Protein AF-0000000066500055 (afdb_homodimer)

pLDDT: mean 88.02, std 13.2, range [38.84, 98.88]

Solvent-accessible surface area (backbone atoms only — not comparable to full-atom values): 32952 Å² total; per-residue (Å²): 110,66,66,57,48,51,50,47,50,50,48,50,51,49,47,51,50,49,51,49,50,40,51,52,44,49,54,49,39,67,68,51,51,78,80,51,55,69,69,58,50,50,50,51,51,56,26,58,66,41,20,20,68,54,46,31,46,32,38,39,47,66,79,55,38,66,43,52,22,46,39,41,37,49,28,27,22,72,16,36,36,42,34,34,42,28,50,69,90,59,65,81,70,70,64,46,45,60,38,51,66,59,18,57,84,38,45,77,74,33,44,75,45,76,32,65,34,69,66,59,47,49,52,53,41,45,73,73,56,34,45,36,35,30,48,34,96,48,90,84,28,41,56,53,84,56,43,30,60,44,34,80,40,81,35,59,50,58,48,48,53,47,52,54,36,48,50,51,49,25,58,74,65,68,48,53,72,69,54,41,52,51,48,48,51,49,38,51,47,44,59,54,50,54,69,74,49,72,57,70,72,69,83,54,88,44,60,40,66,74,84,62,30,36,30,43,33,42,34,16,85,86,71,39,48,52,71,68,55,60,72,70,33,75,42,43,23,29,78,82,64,46,41,82,60,90,69,72,54,62,36,34,47,51,36,28,54,50,30,52,40,47,70,42,19,57,75,49,53,63,64,49,73,56,56,44,47,27,48,50,43,46,56,53,44,72,71,37,81,65,40,55,58,50,33,42,74,72,70,42,61,40,70,58,53,60,58,66,47,102,108,65,65,58,48,52,51,47,49,50,48,50,50,49,48,51,49,48,52,50,49,40,51,51,44,51,53,50,38,66,68,50,51,79,80,50,55,68,68,56,51,48,50,51,52,57,26,58,68,40,20,19,70,53,47,32,44,31,40,39,46,65,78,54,37,66,43,51,23,46,39,41,38,49,28,27,20,71,15,36,36,42,35,34,41,29,50,69,92,59,67,82,70,70,65,45,46,60,40,51,66,58,18,57,86,41,44,77,74,35,45,74,44,76,34,66,35,69,66,59,49,51,51,54,42,46,73,73,56,34,44,37,34,31,48,35,94,50,90,84,29,42,54,51,86,59,44,31,61,45,34,79,39,81,34,60,49,58,47,48,54,47,51,53,35,47,50,51,50,26,58,74,64,70,50,54,70,68,54,42,53,50,47,47,50,48,40,51,44,43,56,55,50,50,69,75,46,74,61,69,73,71,80,54,88,44,60,38,66,73,81,63,29,37,30,43,33,42,34,15,85,87,70,40,48,51,70,66,54,60,73,69,35,74,43,43,24,27,77,82,65,44,41,82,62,92,68,72,53,62,35,33,46,52,36,28,54,51,31,51,39,46,71,43,18,56,76,50,55,62,65,49,72,57,56,43,47,27,48,49,44,46,55,54,43,72,71,36,83,65,39,55,59,52,32,41,75,73,71,41,60,40,68,59,53,58,57,65,47,100

Nearest PDB structures (foldseek):
  1zjr-assembly1_A  TM=8.387E-01  e=9.765E-14  Aquifex aeolicus
  1v2x-assembly1_A-2  TM=8.825E-01  e=1.972E-12  Thermus thermophilus
  7edc-assembly1_A-2  TM=8.285E-01  e=1.326E-12  Escherichia coli
  3nk7-assembly1_B  TM=7.936E-01  e=9.755E-09  Streptomyces actuosus
  1x7p-assembly1_B  TM=7.679E-01  e=9.755E-09  Streptomyces viridochromogenes

Structure (mmCIF, N/CA/C/O backbone):
data_AF-0000000066500055-model_v1
#
loop_
_entity.id
_entity.type
_entity.pdbx_description
1 polymer 'tRNA/rRNA methyltransferase SpoU type domain-containing protein'
#
loop_
_atom_site.group_PDB
_atom_site.id
_atom_site.type_symbol
_atom_site.label_atom_id
_atom_site.label_alt_id
_atom_site.label_comp_id
_atom_site.label_asym_id
_atom_site.label_entity_id
_atom_site.label_seq_id
_atom_site.pdbx_PDB_ins_code
_atom_site.Cartn_x
_atom_site.Cartn_y
_atom_site.Cartn_z
_atom_site.occupancy
_atom_site.B_iso_or_equiv
_atom_site.auth_seq_id
_atom_site.auth_comp_id
_atom_site.auth_asym_id
_atom_site.auth_atom_id
_atom_site.pdbx_PDB_model_num
ATOM 1 N N . MET A 1 1 ? 27.109 34.75 22.359 1 54.84 1 MET A N 1
ATOM 2 C CA . MET A 1 1 ? 26.125 35.406 23.203 1 54.84 1 MET A CA 1
ATOM 3 C C . MET A 1 1 ? 25.109 36.188 22.375 1 54.84 1 MET A C 1
ATOM 5 O O . MET A 1 1 ? 23.891 36.062 22.578 1 54.84 1 MET A O 1
ATOM 9 N N . ILE A 1 2 ? 25.547 36.906 21.406 1 61.31 2 ILE A N 1
ATOM 10 C CA . ILE A 1 2 ? 24.719 37.75 20.547 1 61.31 2 ILE A CA 1
ATOM 11 C C . ILE A 1 2 ? 23.891 36.844 19.625 1 61.31 2 ILE A C 1
ATOM 13 O O . ILE A 1 2 ? 22.688 37.062 19.438 1 61.31 2 ILE A O 1
ATOM 17 N N . ILE A 1 3 ? 24.469 35.812 19.188 1 68.88 3 ILE A N 1
ATOM 18 C CA . ILE A 1 3 ? 23.781 34.906 18.281 1 68.88 3 ILE A CA 1
ATOM 19 C C . ILE A 1 3 ? 22.656 34.188 19 1 68.88 3 ILE A C 1
ATOM 21 O O . ILE A 1 3 ? 21.547 34.031 18.469 1 68.88 3 ILE A O 1
ATOM 25 N N . ASN A 1 4 ? 22.938 33.938 20.188 1 69.69 4 ASN A N 1
ATOM 26 C CA . ASN A 1 4 ? 21.922 33.281 20.984 1 69.69 4 ASN A CA 1
ATOM 27 C C . ASN A 1 4 ? 20.766 34.219 21.312 1 69.69 4 ASN A C 1
ATOM 29 O O . ASN A 1 4 ? 19.594 33.812 21.297 1 69.69 4 ASN A O 1
ATOM 33 N N . GLN A 1 5 ? 21.219 35.531 21.531 1 65 5 GLN A N 1
ATOM 34 C CA . GLN A 1 5 ? 20.188 36.5 21.828 1 65 5 GLN A CA 1
ATOM 35 C C . GLN A 1 5 ? 19.328 36.781 20.609 1 65 5 GLN A C 1
ATOM 37 O O . GLN A 1 5 ? 18.109 36.969 20.734 1 65 5 GLN A O 1
ATOM 42 N N . GLN A 1 6 ? 19.906 36.875 19.484 1 67.75 6 GLN A N 1
ATOM 43 C CA . GLN A 1 6 ? 19.188 37.094 18.234 1 67.75 6 GLN A CA 1
ATOM 44 C C . GLN A 1 6 ? 18.266 35.938 17.922 1 67.75 6 GLN A C 1
ATOM 46 O O . GLN A 1 6 ? 17.125 36.125 17.469 1 67.75 6 GLN A O 1
ATOM 51 N N . ILE A 1 7 ? 18.766 34.781 18.172 1 70.81 7 ILE A N 1
ATOM 52 C CA . ILE A 1 7 ? 17.953 33.594 17.938 1 70.81 7 ILE A CA 1
ATOM 53 C C . ILE A 1 7 ? 16.75 33.594 18.891 1 70.81 7 ILE A C 1
ATOM 55 O O . ILE A 1 7 ? 15.633 33.281 18.5 1 70.81 7 ILE A O 1
ATOM 59 N N . LYS A 1 8 ? 17.062 34.031 20.031 1 68.44 8 LYS A N 1
ATOM 60 C CA . LYS A 1 8 ? 16 34.094 21.031 1 68.44 8 LYS A CA 1
ATOM 61 C C . LYS A 1 8 ? 14.953 35.156 20.641 1 68.44 8 LYS A C 1
ATOM 63 O O . LYS A 1 8 ? 13.75 34.906 20.75 1 68.44 8 LYS A O 1
ATOM 68 N N . LEU A 1 9 ? 15.469 36.219 20.266 1 69.69 9 LEU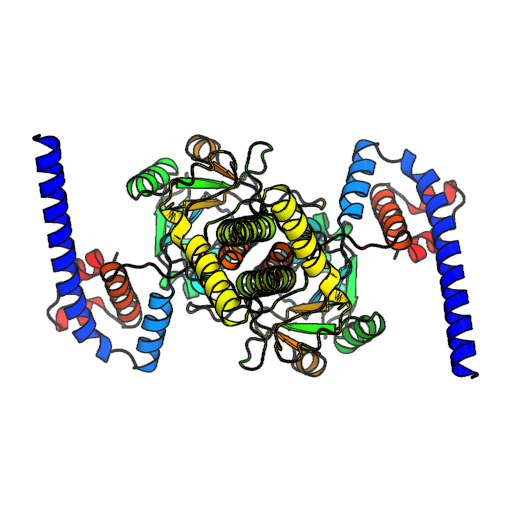 A N 1
ATOM 69 C CA . LEU A 1 9 ? 14.562 37.281 19.844 1 69.69 9 LEU A CA 1
ATOM 70 C C . LEU A 1 9 ? 13.742 36.844 18.641 1 69.69 9 LEU A C 1
ATOM 72 O O . LEU A 1 9 ? 12.539 37.125 18.562 1 69.69 9 LEU A O 1
ATOM 76 N N . LEU A 1 10 ? 14.289 36.25 17.703 1 73.12 10 LEU A N 1
ATOM 77 C CA . LEU A 1 10 ? 13.594 35.75 16.531 1 73.12 10 LEU A CA 1
ATOM 78 C C . LEU A 1 10 ? 12.539 34.719 16.906 1 73.12 10 LEU A C 1
ATOM 80 O O . LEU A 1 10 ? 11.438 34.719 16.344 1 73.12 10 LEU A O 1
ATOM 84 N N . ASN A 1 11 ? 12.906 33.938 17.859 1 72.31 11 ASN A N 1
ATOM 85 C CA . ASN A 1 11 ? 11.953 32.938 18.328 1 72.31 11 ASN A CA 1
ATOM 86 C C . ASN A 1 11 ? 10.758 33.594 19.016 1 72.31 11 ASN A C 1
ATOM 88 O O . ASN A 1 11 ? 9.625 33.156 18.844 1 72.31 11 ASN A O 1
ATOM 92 N N . ILE A 1 12 ? 11.109 34.594 19.75 1 69.81 12 ILE A N 1
ATOM 93 C CA . ILE A 1 12 ? 10.047 35.312 20.438 1 69.81 12 ILE A CA 1
ATOM 94 C C . ILE A 1 12 ? 9.133 36 19.422 1 69.81 12 ILE A C 1
ATOM 96 O O . ILE A 1 12 ? 7.91 35.938 19.547 1 69.81 12 ILE A O 1
ATOM 100 N N . LEU A 1 13 ? 9.688 36.594 18.422 1 67.62 13 LEU A N 1
ATOM 101 C CA . LEU A 1 13 ? 8.906 37.25 17.375 1 67.62 13 LEU A CA 1
ATOM 102 C C . LEU A 1 13 ? 8.062 36.25 16.609 1 67.62 13 LEU A C 1
ATOM 104 O O . LEU A 1 13 ? 6.898 36.5 16.297 1 67.62 13 LEU A O 1
ATOM 108 N N . LYS A 1 14 ? 8.68 35.188 16.391 1 74.75 14 LYS A N 1
ATOM 109 C CA . LYS A 1 14 ? 7.961 34.125 15.711 1 74.75 14 LYS A CA 1
ATOM 110 C C . LYS A 1 14 ? 6.789 33.625 16.547 1 74.75 14 LYS A C 1
ATOM 112 O O . LYS A 1 14 ? 5.695 33.406 16.031 1 74.75 14 LYS A O 1
ATOM 117 N N . PHE A 1 15 ? 7.113 33.562 17.766 1 73.19 15 PHE A N 1
ATOM 118 C CA . PHE A 1 15 ? 6.074 33.094 18.672 1 73.19 15 PHE A CA 1
ATOM 119 C C . PHE A 1 15 ? 4.91 34.062 18.719 1 73.19 15 PHE A C 1
ATOM 121 O O . PHE A 1 15 ? 3.75 33.656 18.625 1 73.19 15 PHE A O 1
ATOM 128 N N . TYR A 1 16 ? 5.234 35.25 18.859 1 73.38 16 TYR A N 1
ATOM 129 C CA . TYR A 1 16 ? 4.195 36.281 18.922 1 73.38 16 TYR A CA 1
ATOM 130 C C . TYR A 1 16 ? 3.439 36.375 17.609 1 73.38 16 TYR A C 1
ATOM 132 O O . TYR A 1 16 ? 2.227 36.594 17.594 1 73.38 16 TYR A O 1
ATOM 140 N N . GLY A 1 17 ? 4.203 36.25 16.578 1 80.88 17 GLY A N 1
ATOM 141 C CA . GLY A 1 17 ? 3.574 36.188 15.258 1 80.88 17 GLY A CA 1
ATOM 142 C C . GLY A 1 17 ? 2.596 35.062 15.102 1 80.88 17 GLY A C 1
ATOM 143 O O . GLY A 1 17 ? 1.491 35.25 14.594 1 80.88 17 GLY A O 1
ATOM 144 N N . GLN A 1 18 ? 2.967 34 15.641 1 84.19 18 GLN A N 1
ATOM 145 C CA . GLN A 1 18 ? 2.109 32.812 15.562 1 84.19 18 GLN A CA 1
ATOM 146 C C . GLN A 1 18 ? 0.874 32.969 16.438 1 84.19 18 GLN A C 1
ATOM 148 O O . GLN A 1 18 ? -0.23 32.594 16.047 1 84.19 18 GLN A O 1
ATOM 153 N N . LYS A 1 19 ? 1.142 33.531 17.594 1 86.56 19 LYS A N 1
ATOM 154 C CA . LYS A 1 19 ? 0.018 33.75 18.5 1 86.56 19 LYS A CA 1
ATOM 155 C C . LYS A 1 19 ? -0.988 34.719 17.906 1 86.56 19 LYS A C 1
ATOM 157 O O . LYS A 1 19 ? -2.199 34.5 17.984 1 86.56 19 LYS A O 1
ATOM 162 N N . LYS A 1 20 ? -0.48 35.75 17.359 1 90 20 LYS A N 1
ATOM 163 C CA . LYS A 1 20 ? -1.35 36.75 16.75 1 90 20 LYS A CA 1
ATOM 164 C C . LYS A 1 20 ? -2.119 36.156 15.57 1 90 20 LYS A C 1
ATOM 166 O O . LYS A 1 20 ? -3.316 36.406 15.414 1 90 20 LYS A O 1
ATOM 171 N N . SER A 1 21 ? -1.432 35.406 14.742 1 90.94 21 SER A N 1
ATOM 172 C CA . SER A 1 21 ? -2.08 34.75 13.625 1 90.94 21 SER A CA 1
ATOM 173 C C . SER A 1 21 ? -3.189 33.812 14.102 1 90.94 21 SER A C 1
ATOM 175 O O . SER A 1 21 ? -4.266 33.75 13.5 1 90.94 21 SER A O 1
ATOM 177 N N . LEU A 1 22 ? -2.869 33.094 15.156 1 93.19 22 LEU A N 1
ATOM 178 C CA . LEU A 1 22 ? -3.844 32.188 15.719 1 93.19 22 LEU A CA 1
ATOM 179 C C . LEU A 1 22 ? -5.098 32.906 16.172 1 93.19 22 LEU A C 1
ATOM 181 O O . LEU A 1 22 ? -6.219 32.469 15.914 1 93.19 22 LEU A O 1
ATOM 185 N N . ASP A 1 23 ? -4.918 34.062 16.797 1 93.56 23 ASP A N 1
ATOM 186 C CA . ASP A 1 23 ? -6.039 34.844 17.281 1 93.56 23 ASP A CA 1
ATOM 187 C C . ASP A 1 23 ? -6.883 35.375 16.125 1 93.56 23 ASP A C 1
ATOM 189 O O . ASP A 1 23 ? -8.109 35.312 16.156 1 93.56 23 ASP A O 1
ATOM 193 N N . ILE A 1 24 ? -6.211 35.906 15.172 1 93.12 24 ILE A N 1
ATOM 194 C CA . ILE A 1 24 ? -6.891 36.438 14.008 1 93.12 24 ILE A CA 1
ATOM 195 C C . ILE A 1 24 ? -7.699 35.344 13.312 1 93.12 24 ILE A C 1
ATOM 197 O O . ILE A 1 24 ? -8.883 35.531 13.023 1 93.12 24 ILE A O 1
ATOM 201 N N . LEU A 1 25 ? -7.074 34.219 13.172 1 95.31 25 LEU A N 1
ATOM 202 C CA . LEU A 1 25 ? -7.707 33.156 12.414 1 95.31 25 LEU A CA 1
ATOM 203 C C . LEU A 1 25 ? -8.852 32.531 13.211 1 95.31 25 LEU A C 1
ATOM 205 O O . LEU A 1 25 ? -9.852 32.094 12.633 1 95.31 25 LEU A O 1
ATOM 209 N N . ASN A 1 26 ? -8.719 32.5 14.5 1 96.19 26 ASN A N 1
ATOM 210 C CA . ASN A 1 26 ? -9.844 32.062 15.328 1 96.19 26 ASN A CA 1
ATOM 211 C C . ASN A 1 26 ? -11.047 33 15.164 1 96.19 26 ASN A C 1
ATOM 213 O O . ASN A 1 26 ? -12.188 32.531 15.102 1 96.19 26 ASN A O 1
ATOM 217 N N . ASN A 1 27 ? -10.758 34.25 15.164 1 95.19 27 ASN A N 1
ATOM 218 C CA . ASN A 1 27 ? -11.82 35.219 14.961 1 95.19 27 ASN A CA 1
ATOM 219 C C . ASN A 1 27 ? -12.492 35.031 13.602 1 95.19 27 ASN A C 1
ATOM 221 O O . ASN A 1 27 ? -13.719 35.094 13.508 1 95.19 27 ASN A O 1
ATOM 225 N N . VAL A 1 28 ? -11.688 34.875 12.594 1 95.44 28 VAL A N 1
ATOM 226 C CA . VAL A 1 28 ? -12.203 34.656 11.25 1 95.44 28 VAL A CA 1
ATOM 227 C C . VAL A 1 28 ? -13.086 33.406 11.234 1 95.44 28 VAL A C 1
ATOM 229 O O . VAL A 1 28 ? -14.219 33.438 10.766 1 95.44 28 VAL A O 1
ATOM 232 N N . SER A 1 29 ? -12.539 32.312 11.766 1 95.88 29 SER A N 1
ATOM 233 C CA . SER A 1 29 ? -13.242 31.047 11.797 1 95.88 29 SER A CA 1
ATOM 234 C C . SER A 1 29 ? -14.609 31.172 12.461 1 95.88 29 SER A C 1
ATOM 236 O O . SER A 1 29 ? -15.602 30.641 11.969 1 95.88 29 SER A O 1
ATOM 238 N N . ASN A 1 30 ? -14.648 31.891 13.539 1 95.75 30 ASN A N 1
ATOM 239 C CA . ASN A 1 30 ? -15.898 32.062 14.281 1 95.75 30 ASN A CA 1
ATOM 240 C C . ASN A 1 30 ? -16.938 32.812 13.438 1 95.75 30 ASN A C 1
ATOM 242 O O . ASN A 1 30 ? -18.141 32.531 13.562 1 95.75 30 ASN A O 1
ATOM 246 N N . LYS A 1 31 ? -16.531 33.656 12.609 1 95.5 31 LYS A N 1
ATOM 247 C CA . LYS A 1 31 ? -17.453 34.469 11.828 1 95.5 31 LYS A CA 1
ATOM 248 C C . LYS A 1 31 ? -17.891 33.75 10.555 1 95.5 31 LYS A C 1
ATOM 250 O O . LYS A 1 31 ? -18.984 34 10.047 1 95.5 31 LYS A O 1
ATOM 255 N N . ILE A 1 32 ? -17.047 32.844 10.062 1 95.5 32 ILE A N 1
ATOM 256 C CA . ILE A 1 32 ? -17.375 32.25 8.766 1 95.5 32 ILE A CA 1
ATOM 257 C C . ILE A 1 32 ? -18.031 30.891 8.961 1 95.5 32 ILE A C 1
ATOM 259 O O . ILE A 1 32 ? -18.672 30.359 8.055 1 95.5 32 ILE A O 1
ATOM 263 N N . LYS A 1 33 ? -17.906 30.234 10.062 1 94.69 33 LYS A N 1
ATOM 264 C CA . LYS A 1 33 ? -18.438 28.906 10.352 1 94.69 33 LYS A CA 1
ATOM 265 C C . LYS A 1 33 ? -19.953 28.859 10.117 1 94.69 33 LYS A C 1
ATOM 267 O O . LYS A 1 33 ? -20.469 27.859 9.602 1 94.69 33 LYS A O 1
ATOM 272 N N . PRO A 1 34 ? -20.672 29.953 10.391 1 94.44 34 PRO A N 1
ATOM 273 C CA . PRO A 1 34 ? -22.109 29.906 10.195 1 94.44 34 PRO A CA 1
ATOM 274 C C . PRO A 1 34 ? -22.516 29.812 8.727 1 94.44 34 PRO A C 1
ATOM 276 O O . PRO A 1 34 ? -23.672 29.547 8.414 1 94.44 34 PRO A O 1
ATOM 279 N N . PHE A 1 35 ? -21.641 30.047 7.816 1 94.12 35 PHE A N 1
ATOM 280 C CA . PHE A 1 35 ? -21.938 30.016 6.391 1 94.12 35 PHE A CA 1
ATOM 281 C C . PHE A 1 35 ? -21.938 28.594 5.859 1 94.12 35 PHE A C 1
ATOM 283 O O . PHE A 1 35 ? -22.266 28.344 4.695 1 94.12 35 PHE A O 1
ATOM 290 N N . ILE A 1 36 ? -21.531 27.594 6.668 1 94.5 36 ILE A N 1
ATOM 291 C CA . ILE A 1 36 ? -21.531 26.203 6.238 1 94.5 36 ILE A CA 1
ATOM 292 C C . ILE A 1 36 ? -22.375 25.375 7.195 1 94.5 36 ILE A C 1
ATOM 294 O O . ILE A 1 36 ? -22.562 25.75 8.359 1 94.5 36 ILE A O 1
ATOM 298 N N . SER A 1 37 ? -22.875 24.25 6.785 1 95.56 37 SER A N 1
ATOM 299 C CA . SER A 1 37 ? -23.703 23.391 7.621 1 95.56 37 SER A CA 1
ATOM 300 C C . SER A 1 37 ? -22.875 22.75 8.742 1 95.56 37 SER A C 1
ATOM 302 O O . SER A 1 37 ? -21.672 22.594 8.617 1 95.56 37 SER A O 1
ATOM 304 N N . ASP A 1 38 ? -23.516 22.375 9.789 1 96.38 38 ASP A N 1
ATOM 305 C CA . ASP A 1 38 ? -22.875 21.703 10.914 1 96.38 38 ASP A CA 1
ATOM 306 C C . ASP A 1 38 ? -22.25 20.375 10.484 1 96.38 38 ASP A C 1
ATOM 308 O O . ASP A 1 38 ? -21.188 20 10.961 1 96.38 38 ASP A O 1
ATOM 312 N N . LYS A 1 39 ? -22.938 19.781 9.641 1 96.19 39 LYS A N 1
ATOM 313 C CA . LYS A 1 39 ? -22.453 18.5 9.156 1 96.19 39 LYS A CA 1
ATOM 314 C C . LYS A 1 39 ? -21.141 18.641 8.414 1 96.19 39 LYS A C 1
ATOM 316 O O . LYS A 1 39 ? -20.188 17.891 8.648 1 96.19 39 LYS A O 1
ATOM 321 N N . ARG A 1 40 ? -21.094 19.609 7.582 1 95.12 40 ARG A N 1
ATOM 322 C CA . ARG A 1 40 ? -19.875 19.859 6.809 1 95.12 40 ARG A CA 1
ATOM 323 C C . ARG A 1 40 ? -18.734 20.328 7.707 1 95.12 40 ARG A C 1
ATOM 325 O O . ARG A 1 40 ? -17.594 19.906 7.535 1 95.12 40 ARG A O 1
ATOM 332 N N . LEU A 1 41 ? -19.031 21.156 8.625 1 96.75 41 LEU A N 1
ATOM 333 C CA . LEU A 1 41 ? -18.031 21.641 9.562 1 96.75 41 LEU A CA 1
ATOM 334 C C . LEU A 1 41 ? -17.422 20.5 10.359 1 96.75 41 LEU A C 1
ATOM 336 O O . LEU A 1 41 ? -16.203 20.438 10.555 1 96.75 41 LEU A O 1
ATOM 340 N N . LYS A 1 42 ? -18.25 19.625 10.797 1 97.31 42 LYS A N 1
ATOM 341 C CA . LYS A 1 42 ? -17.781 18.469 11.547 1 97.31 42 LYS A CA 1
ATOM 342 C C . LYS A 1 42 ? -16.859 17.594 10.695 1 97.31 42 LYS A C 1
ATOM 344 O O . LYS A 1 42 ? -15.852 17.094 11.18 1 97.31 42 LYS A O 1
ATOM 349 N N . ARG A 1 43 ? -17.172 17.469 9.469 1 96.19 43 ARG A N 1
ATOM 350 C CA . ARG A 1 43 ? -16.344 16.688 8.547 1 96.19 43 ARG A CA 1
ATOM 351 C C . ARG A 1 43 ? -14.977 17.328 8.383 1 96.19 43 ARG A C 1
ATOM 353 O O . ARG A 1 43 ? -13.961 16.625 8.336 1 96.19 43 ARG A O 1
ATOM 360 N N . PHE A 1 44 ? -15.008 18.656 8.281 1 97.25 44 PHE A N 1
ATOM 361 C CA . PHE A 1 44 ? -13.742 19.375 8.18 1 97.25 44 PHE A CA 1
ATOM 362 C C . PHE A 1 44 ? -12.883 19.141 9.422 1 97.25 44 PHE A C 1
ATOM 364 O O . PHE A 1 44 ? -11.711 18.781 9.305 1 97.25 44 PHE A O 1
ATOM 371 N N . GLU A 1 45 ? -13.492 19.25 10.539 1 97.69 45 GLU A N 1
ATOM 372 C CA . GLU A 1 45 ? -12.766 19.094 11.797 1 97.69 45 GLU A CA 1
ATOM 373 C C . GLU A 1 45 ? -12.234 17.672 11.961 1 97.69 45 GLU A C 1
ATOM 375 O O . GLU A 1 45 ? -11.094 17.469 12.383 1 97.69 45 GLU A O 1
ATOM 380 N N . ASP A 1 46 ? -13.062 16.719 11.602 1 97.62 46 ASP A N 1
ATOM 381 C CA . ASP A 1 46 ? -12.656 15.328 11.688 1 97.62 46 ASP A CA 1
ATOM 382 C C . ASP A 1 46 ? -11.453 15.047 10.797 1 97.62 46 ASP A C 1
ATOM 384 O O . ASP A 1 46 ? -10.5 14.391 11.219 1 97.62 46 ASP A O 1
ATOM 388 N N . SER A 1 47 ? -11.516 15.523 9.602 1 97.5 47 SER A N 1
ATOM 389 C CA . SER A 1 47 ? -10.414 15.328 8.672 1 97.5 47 SER A CA 1
ATOM 390 C C . SER A 1 47 ? -9.141 16 9.164 1 97.5 47 SER A C 1
ATOM 392 O O . SER A 1 47 ? -8.07 15.391 9.188 1 97.5 47 SER A O 1
ATOM 394 N N . ILE A 1 48 ? -9.266 17.25 9.633 1 98.06 48 ILE A N 1
ATOM 395 C CA . ILE A 1 48 ? -8.133 18.047 10.086 1 98.06 48 ILE A CA 1
ATOM 396 C C . ILE A 1 48 ? -7.48 17.375 11.289 1 98.06 48 ILE A C 1
ATOM 398 O O . ILE A 1 48 ? -6.254 17.328 11.398 1 98.06 48 ILE A O 1
ATOM 402 N N . ASN A 1 49 ? -8.297 16.797 12.117 1 98.06 49 ASN A N 1
ATOM 403 C CA . ASN A 1 49 ? -7.816 16.156 13.336 1 98.06 49 ASN A CA 1
ATOM 404 C C . ASN A 1 49 ? -7.09 14.844 13.023 1 98.06 49 ASN A C 1
ATOM 406 O O . ASN A 1 49 ? -6.5 14.234 13.914 1 98.06 49 ASN A O 1
ATOM 410 N N . ASN A 1 50 ? -7.031 14.453 11.789 1 97.69 50 ASN A N 1
ATOM 411 C CA . ASN A 1 50 ? -6.348 13.219 11.406 1 97.69 50 ASN A CA 1
ATOM 412 C C . ASN A 1 50 ? -5.199 13.492 10.438 1 97.69 50 ASN A C 1
ATOM 414 O O . ASN A 1 50 ? -4.629 12.562 9.867 1 97.69 50 ASN A O 1
ATOM 418 N N . ARG A 1 51 ? -4.879 14.734 10.281 1 98.19 51 ARG A N 1
ATOM 419 C CA . ARG A 1 51 ? -3.818 15.094 9.344 1 98.19 51 ARG A CA 1
ATOM 420 C C . ARG A 1 51 ? -2.451 15.016 10.016 1 98.19 51 ARG A C 1
A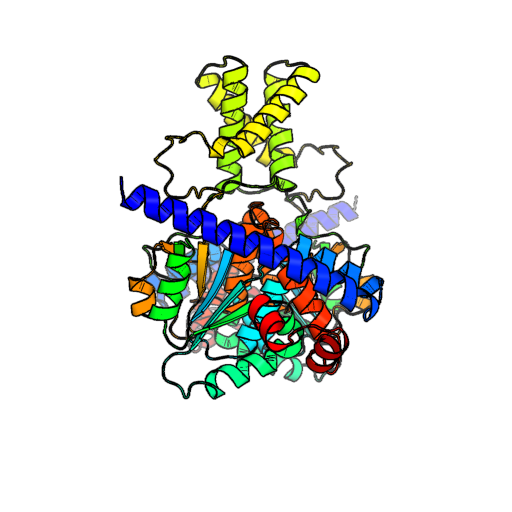TOM 422 O O . ARG A 1 51 ? -2.336 15.203 11.234 1 98.19 51 ARG A O 1
ATOM 429 N N . ASN A 1 52 ? -1.5 14.68 9.195 1 96.31 52 ASN A N 1
ATOM 430 C CA . ASN A 1 52 ? -0.111 14.5 9.609 1 96.31 52 ASN A CA 1
ATOM 431 C C . ASN A 1 52 ? 0.833 15.375 8.781 1 96.31 52 ASN A C 1
ATOM 433 O O . ASN A 1 52 ? 0.644 15.523 7.574 1 96.31 52 ASN A O 1
ATOM 437 N N . LYS A 1 53 ? 1.862 16.031 9.484 1 96.38 53 LYS A N 1
ATOM 438 C CA . LYS A 1 53 ? 2.836 16.828 8.758 1 96.38 53 LYS A CA 1
ATOM 439 C C . LYS A 1 53 ? 4.234 16.234 8.859 1 96.38 53 LYS A C 1
ATOM 441 O O . LYS A 1 53 ? 5.188 16.766 8.281 1 96.38 53 LYS A O 1
ATOM 446 N N . ARG A 1 54 ? 4.379 15.133 9.617 1 97.19 54 ARG A N 1
ATOM 447 C CA . ARG A 1 54 ? 5.66 14.445 9.75 1 97.19 54 ARG A CA 1
ATOM 448 C C . ARG A 1 54 ? 6.168 13.961 8.398 1 97.19 54 ARG A C 1
ATOM 450 O O . ARG A 1 54 ? 7.371 13.992 8.133 1 97.19 54 ARG A O 1
ATOM 457 N N . PHE A 1 55 ? 5.27 13.547 7.574 1 98.44 55 PHE A N 1
ATOM 458 C CA . PHE A 1 55 ? 5.629 13.031 6.262 1 98.44 55 PHE A CA 1
ATOM 459 C C . PHE A 1 55 ? 5.105 13.938 5.156 1 98.44 55 PHE A C 1
ATOM 461 O O . PHE A 1 55 ? 3.984 14.445 5.238 1 98.44 55 PHE A O 1
ATOM 468 N N . ILE A 1 56 ? 5.902 14.172 4.172 1 98.69 56 ILE A N 1
ATOM 469 C CA . ILE A 1 56 ? 5.535 14.906 2.967 1 98.69 56 ILE A CA 1
ATOM 470 C C . ILE A 1 56 ? 5.855 14.062 1.732 1 98.69 56 ILE A C 1
ATOM 472 O O . ILE A 1 56 ? 6.887 13.391 1.687 1 98.69 56 ILE A O 1
ATOM 476 N N . ILE A 1 57 ? 4.973 14.109 0.77 1 98.81 57 ILE A N 1
ATOM 477 C CA . ILE A 1 57 ? 5.211 13.414 -0.489 1 98.81 57 ILE A CA 1
ATOM 478 C C . ILE A 1 57 ? 5.727 14.398 -1.536 1 98.81 57 ILE A C 1
ATOM 480 O O . ILE A 1 57 ? 5.121 15.445 -1.761 1 98.81 57 ILE A O 1
ATOM 484 N N . VAL A 1 58 ? 6.793 14.086 -2.148 1 98.88 58 VAL A N 1
ATOM 485 C CA . VAL A 1 58 ? 7.367 14.906 -3.209 1 98.88 58 VAL A CA 1
ATOM 486 C C . VAL A 1 58 ? 7.328 14.148 -4.531 1 98.88 58 VAL A C 1
ATOM 488 O O . VAL A 1 58 ? 7.883 13.047 -4.641 1 98.88 58 VAL A O 1
ATOM 491 N N . CYS A 1 59 ? 6.68 14.719 -5.488 1 98.12 59 CYS A N 1
ATOM 492 C CA . CYS A 1 59 ? 6.664 14.18 -6.84 1 98.12 59 CYS A CA 1
ATOM 493 C C . CYS A 1 59 ? 7.539 15.008 -7.773 1 98.12 59 CYS A C 1
ATOM 495 O O . CYS A 1 59 ? 7.301 16.203 -7.961 1 98.12 59 CYS A O 1
ATOM 497 N N . GLU A 1 60 ? 8.484 14.352 -8.359 1 97.44 60 GLU A N 1
ATOM 498 C CA . GLU A 1 60 ? 9.438 15.062 -9.203 1 97.44 60 GLU A CA 1
ATOM 499 C C . GLU A 1 60 ? 9.25 14.703 -10.672 1 97.44 60 GLU A C 1
ATOM 501 O O . GLU A 1 60 ? 9.516 13.57 -11.078 1 97.44 60 GLU A O 1
ATOM 506 N N . ASN A 1 61 ? 8.789 15.625 -11.5 1 94.31 61 ASN A N 1
ATOM 507 C CA . ASN A 1 61 ? 8.758 15.562 -12.953 1 94.31 61 ASN A CA 1
ATOM 508 C C . ASN A 1 61 ? 7.902 14.398 -13.445 1 94.31 61 ASN A C 1
ATOM 510 O O . ASN A 1 61 ? 8.328 13.625 -14.305 1 94.31 61 ASN A O 1
ATOM 514 N N . LEU A 1 62 ? 6.73 14.297 -12.898 1 94.12 62 LEU A N 1
ATOM 515 C CA . LEU A 1 62 ? 5.801 13.273 -13.352 1 94.12 62 LEU A CA 1
ATOM 516 C C . LEU A 1 62 ? 5.305 13.578 -14.766 1 94.12 62 LEU A C 1
ATOM 518 O O . LEU A 1 62 ? 5.055 14.734 -15.102 1 94.12 62 LEU A O 1
ATOM 522 N N . ASP A 1 63 ? 5.105 12.555 -15.562 1 90.81 63 ASP A N 1
ATOM 523 C CA . ASP A 1 63 ? 4.609 12.711 -16.922 1 90.81 63 ASP A CA 1
ATOM 524 C C . ASP A 1 63 ? 3.084 12.633 -16.969 1 90.81 63 ASP A C 1
ATOM 526 O O . ASP A 1 63 ? 2.438 13.391 -17.688 1 90.81 63 ASP A O 1
ATOM 530 N N . ASN A 1 64 ? 2.52 11.75 -16.203 1 91 64 ASN A N 1
ATOM 531 C CA . ASN A 1 64 ? 1.093 11.453 -16.266 1 91 64 ASN A CA 1
ATOM 532 C C . ASN A 1 64 ? 0.322 12.164 -15.156 1 91 64 ASN A C 1
ATOM 534 O O . ASN A 1 64 ? 0.439 11.805 -13.984 1 91 64 ASN A O 1
ATOM 538 N N . PRO A 1 65 ? -0.544 13.133 -15.508 1 92.44 65 PRO A N 1
ATOM 539 C CA . PRO A 1 65 ? -1.32 13.844 -14.484 1 92.44 65 PRO A CA 1
ATOM 540 C C . PRO A 1 65 ? -2.26 12.922 -13.711 1 92.44 65 PRO A C 1
ATOM 542 O O . PRO A 1 65 ? -2.576 13.188 -12.555 1 92.44 65 PRO A O 1
ATOM 545 N N . GLY A 1 66 ? -2.707 11.852 -14.359 1 92.75 66 GLY A N 1
ATOM 546 C CA . GLY A 1 66 ? -3.562 10.891 -13.68 1 92.75 66 GLY A CA 1
ATOM 547 C C . GLY A 1 66 ? -2.893 10.234 -12.484 1 92.75 66 GLY A C 1
ATOM 548 O O . GLY A 1 66 ? -3.531 10.008 -11.453 1 92.75 66 GLY A O 1
ATOM 549 N N . ASN A 1 67 ? -1.601 9.992 -12.641 1 94.44 67 ASN A N 1
ATOM 550 C CA . ASN A 1 67 ? -0.83 9.445 -11.531 1 94.44 67 ASN A CA 1
ATOM 551 C C . ASN A 1 67 ? -0.783 10.414 -10.352 1 94.44 67 ASN A C 1
ATOM 553 O O . ASN A 1 67 ? -0.921 10 -9.195 1 94.44 67 ASN A O 1
ATOM 557 N N . PHE A 1 68 ? -0.585 11.625 -10.656 1 95.25 68 PHE A N 1
ATOM 558 C CA . PHE A 1 68 ? -0.54 12.625 -9.586 1 95.25 68 PHE A CA 1
ATOM 559 C C . PHE A 1 68 ? -1.893 12.734 -8.898 1 95.25 68 PHE A C 1
ATOM 561 O O . PHE A 1 68 ? -1.961 12.867 -7.672 1 95.25 68 PHE A O 1
ATOM 568 N N . ALA A 1 69 ? -2.947 12.703 -9.68 1 95.94 69 ALA A N 1
ATOM 569 C CA . ALA A 1 69 ? -4.285 12.734 -9.102 1 95.94 69 ALA A CA 1
ATOM 570 C C . ALA A 1 69 ? -4.488 11.586 -8.117 1 95.94 69 ALA A C 1
ATOM 572 O O . ALA A 1 69 ? -5.043 11.781 -7.035 1 95.94 69 ALA A O 1
ATOM 573 N N . ALA A 1 70 ? -4.016 10.406 -8.5 1 96.75 70 ALA A N 1
ATOM 574 C CA . ALA A 1 70 ? -4.129 9.25 -7.617 1 96.75 70 ALA A CA 1
ATOM 575 C C . ALA A 1 70 ? -3.291 9.43 -6.355 1 96.75 70 ALA A C 1
ATOM 577 O O . ALA A 1 70 ? -3.697 9.023 -5.266 1 96.75 70 ALA A O 1
ATOM 578 N N . VAL A 1 71 ? -2.137 10.07 -6.48 1 98.19 71 VAL A N 1
ATOM 579 C CA . VAL A 1 71 ? -1.277 10.359 -5.34 1 98.19 71 VAL A CA 1
ATOM 580 C C . VAL A 1 71 ? -1.991 11.32 -4.387 1 98.19 71 VAL A C 1
ATOM 582 O O . VAL A 1 71 ? -2.023 11.094 -3.174 1 98.19 71 VAL A O 1
ATOM 585 N N . VAL A 1 72 ? -2.592 12.352 -4.934 1 98 72 VAL A N 1
ATOM 586 C CA . VAL A 1 72 ? -3.305 13.352 -4.145 1 98 72 VAL A CA 1
ATOM 587 C C . VAL A 1 72 ? -4.473 12.695 -3.412 1 98 72 VAL A C 1
ATOM 589 O O . VAL A 1 72 ? -4.688 12.945 -2.225 1 98 72 VAL A O 1
ATOM 592 N N . ARG A 1 73 ? -5.148 11.836 -4.09 1 97.56 73 ARG A N 1
ATOM 593 C CA . ARG A 1 73 ? -6.258 11.102 -3.484 1 97.56 73 ARG A CA 1
ATOM 594 C C . ARG A 1 73 ? -5.773 10.258 -2.309 1 97.56 73 ARG A C 1
ATOM 596 O O . ARG A 1 73 ? -6.398 10.25 -1.246 1 97.56 73 ARG A O 1
ATOM 603 N N . SER A 1 74 ? -4.695 9.578 -2.518 1 98.31 74 SER A N 1
ATOM 604 C CA . SER A 1 74 ? -4.129 8.75 -1.459 1 98.31 74 SER A CA 1
ATOM 605 C C . SER A 1 74 ? -3.707 9.594 -0.263 1 98.31 74 SER A C 1
ATOM 607 O O . SER A 1 74 ? -3.924 9.211 0.887 1 98.31 74 SER A O 1
ATOM 609 N N . ALA A 1 75 ? -3.102 10.719 -0.548 1 98.31 75 ALA A N 1
ATOM 610 C CA . ALA A 1 75 ? -2.664 11.617 0.52 1 98.31 75 ALA A CA 1
ATOM 611 C C . ALA A 1 75 ? -3.846 12.086 1.359 1 98.31 75 ALA A C 1
ATOM 613 O O . ALA A 1 75 ? -3.812 12.008 2.59 1 98.31 75 ALA A O 1
ATOM 614 N N . ASP A 1 76 ? -4.891 12.523 0.687 1 97.69 76 ASP A N 1
ATOM 615 C CA . ASP A 1 76 ? -6.105 12.945 1.377 1 97.69 76 ASP A CA 1
ATOM 616 C C . ASP A 1 76 ? -6.676 11.805 2.225 1 97.69 76 ASP A C 1
ATOM 618 O O . ASP A 1 76 ? -6.973 12 3.406 1 97.69 76 ASP A O 1
ATOM 622 N N . ALA A 1 77 ? -6.727 10.68 1.646 1 97.62 77 ALA A N 1
ATOM 623 C CA . ALA A 1 77 ? -7.371 9.531 2.281 1 97.62 77 ALA A CA 1
ATOM 624 C C . ALA A 1 77 ? -6.598 9.078 3.514 1 97.62 77 ALA A C 1
ATOM 626 O O . ALA A 1 77 ? -7.188 8.633 4.5 1 97.62 77 ALA A O 1
ATOM 627 N N . ILE A 1 78 ? -5.305 9.188 3.508 1 97.88 78 ILE A N 1
ATOM 628 C CA . ILE A 1 78 ? -4.469 8.609 4.555 1 97.88 78 ILE A CA 1
ATOM 629 C C . ILE A 1 78 ? -4.16 9.664 5.613 1 97.88 78 ILE A C 1
ATOM 631 O O . ILE A 1 78 ? -3.727 9.336 6.719 1 97.88 78 ILE A O 1
ATOM 635 N N . GLY A 1 79 ? -4.285 10.953 5.227 1 97.94 79 GLY A N 1
ATOM 636 C CA . GLY A 1 79 ? -4.09 12.023 6.184 1 97.94 79 GLY A CA 1
ATOM 637 C C . GLY A 1 79 ? -2.773 12.758 6 1 97.94 79 GLY A C 1
ATOM 638 O O . GLY A 1 79 ? -2.262 13.375 6.934 1 97.94 79 GLY A O 1
ATOM 639 N N . ILE A 1 80 ? -2.182 12.625 4.852 1 98.44 80 ILE A N 1
ATOM 640 C CA . ILE A 1 80 ? -1.013 13.43 4.504 1 98.44 80 ILE A CA 1
ATOM 641 C C . ILE A 1 80 ? -1.459 14.797 3.99 1 98.44 80 ILE A C 1
ATOM 643 O O . ILE A 1 80 ? -2.119 14.891 2.953 1 98.44 80 ILE A O 1
ATOM 647 N N . GLN A 1 81 ? -1.061 15.797 4.621 1 97.56 81 GLN A N 1
ATOM 648 C CA . GLN A 1 81 ? -1.595 17.109 4.281 1 97.56 81 GLN A CA 1
ATOM 649 C C . GLN A 1 81 ? -0.756 17.781 3.199 1 97.56 81 GLN A C 1
ATOM 651 O O . GLN A 1 81 ? -1.29 18.5 2.346 1 97.56 81 GLN A O 1
ATOM 656 N N . ASN A 1 82 ? 0.542 17.578 3.258 1 97.75 82 ASN A N 1
ATOM 657 C CA . ASN A 1 82 ? 1.437 18.375 2.426 1 97.75 82 ASN A CA 1
ATOM 658 C C . ASN A 1 82 ? 2.076 17.531 1.325 1 97.75 82 ASN A C 1
ATOM 660 O O . ASN A 1 82 ? 2.582 16.438 1.59 1 97.75 82 ASN A O 1
ATOM 664 N N . LEU A 1 83 ? 2.039 18.047 0.133 1 98.19 83 LEU A N 1
ATOM 665 C CA . LEU A 1 83 ? 2.697 17.469 -1.038 1 98.19 83 LEU A CA 1
ATOM 666 C C . LEU A 1 83 ? 3.541 18.531 -1.752 1 98.19 83 LEU A C 1
ATOM 668 O O . LEU A 1 83 ? 3.26 19.719 -1.659 1 98.19 83 LEU A O 1
ATOM 672 N N . CYS A 1 84 ? 4.543 18.078 -2.416 1 98 84 CYS A N 1
ATOM 673 C CA . CYS A 1 84 ? 5.312 18.906 -3.332 1 98 84 CYS A CA 1
ATOM 674 C C . CYS A 1 84 ? 5.277 18.344 -4.746 1 98 84 CYS A C 1
ATOM 676 O O . CYS A 1 84 ? 5.398 17.125 -4.938 1 98 84 CYS A O 1
ATOM 678 N N . LEU A 1 85 ? 5.059 19.188 -5.68 1 96.62 85 LEU A N 1
ATOM 679 C CA . LEU A 1 85 ? 5.129 18.844 -7.098 1 96.62 85 LEU A CA 1
ATOM 680 C C . LEU A 1 85 ? 6.211 19.672 -7.793 1 96.62 85 LEU A C 1
ATOM 682 O O . LEU A 1 85 ? 6.137 20.906 -7.828 1 96.62 85 LEU A O 1
ATOM 686 N N . ILE A 1 86 ? 7.184 18.953 -8.281 1 96.38 86 ILE A N 1
ATOM 687 C CA . ILE A 1 86 ? 8.273 19.609 -8.992 1 96.38 86 ILE A CA 1
ATOM 688 C C . ILE A 1 86 ? 8.125 19.375 -10.492 1 96.38 86 ILE A C 1
ATOM 690 O O . ILE A 1 86 ? 8.016 18.234 -10.945 1 96.38 86 ILE A O 1
ATOM 694 N N . ASN A 1 87 ? 8.117 20.297 -11.258 1 92.62 87 ASN A N 1
ATOM 695 C CA . ASN A 1 87 ? 8.141 20.234 -12.711 1 92.62 87 ASN A CA 1
ATOM 696 C C . ASN A 1 87 ? 9.188 21.172 -13.297 1 92.62 87 ASN A C 1
ATOM 698 O O . ASN A 1 87 ? 8.93 22.375 -13.438 1 92.62 87 ASN A O 1
ATOM 702 N N . GLU A 1 88 ? 10.352 20.438 -13.812 1 82.56 88 GLU A N 1
ATOM 703 C CA . GLU A 1 88 ? 11.469 21.234 -14.32 1 82.56 88 GLU A CA 1
ATOM 704 C C . GLU A 1 88 ? 11.289 21.562 -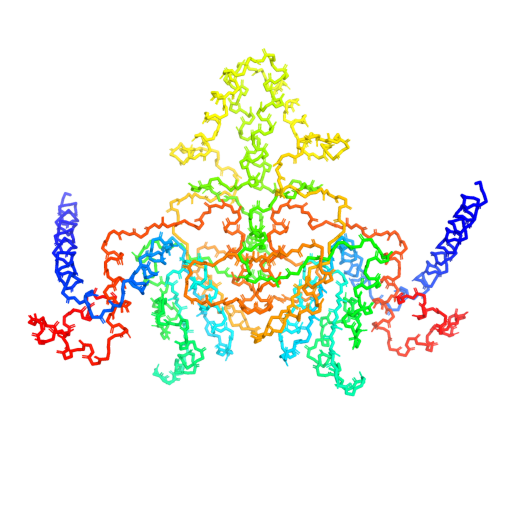15.797 1 82.56 88 GLU A C 1
ATOM 706 O O . GLU A 1 88 ? 10.789 20.734 -16.562 1 82.56 88 GLU A O 1
ATOM 711 N N . GLY A 1 89 ? 11.719 22.734 -16.547 1 68.44 89 GLY A N 1
ATOM 712 C CA . GLY A 1 89 ? 11.938 23.078 -17.938 1 68.44 89 GLY A CA 1
ATOM 713 C C . GLY A 1 89 ? 10.734 23.734 -18.594 1 68.44 89 GLY A C 1
ATOM 714 O O . GLY A 1 89 ? 10.812 24.188 -19.734 1 68.44 89 GLY A O 1
ATOM 715 N N . GLY A 1 90 ? 9.562 23.609 -18.016 1 56.69 90 GLY A N 1
ATOM 716 C CA . GLY A 1 90 ? 8.477 24.156 -18.812 1 56.69 90 GLY A CA 1
ATOM 717 C C . GLY A 1 90 ? 8.07 25.562 -18.406 1 56.69 90 GLY A C 1
ATOM 718 O O . GLY A 1 90 ? 8.734 26.188 -17.578 1 56.69 90 GLY A O 1
ATOM 719 N N . ASN A 1 91 ? 7.188 26.078 -19.406 1 56.03 91 ASN A N 1
ATOM 720 C CA . ASN A 1 91 ? 6.566 27.344 -19.062 1 56.03 91 ASN A CA 1
ATOM 721 C C . ASN A 1 91 ? 5.863 27.281 -17.719 1 56.03 91 ASN A C 1
ATOM 723 O O . ASN A 1 91 ? 5.219 26.281 -17.391 1 56.03 91 ASN A O 1
ATOM 727 N N . LEU A 1 92 ? 6.035 28.266 -16.766 1 58.47 92 LEU A N 1
ATOM 728 C CA . LEU A 1 92 ? 5.836 28.328 -15.312 1 58.47 92 LEU A CA 1
ATOM 729 C C . LEU A 1 92 ? 4.422 27.875 -14.945 1 58.47 92 LEU A C 1
ATOM 731 O O . LEU A 1 92 ? 4.246 27.016 -14.07 1 58.47 92 LEU A O 1
ATOM 735 N N . ASP A 1 93 ? 3.352 28.453 -15.492 1 60.47 93 ASP A N 1
ATOM 736 C CA . ASP A 1 93 ? 1.993 28.266 -14.992 1 60.47 93 ASP A CA 1
ATOM 737 C C . ASP A 1 93 ? 1.31 27.078 -15.672 1 60.47 93 ASP A C 1
ATOM 739 O O . ASP A 1 93 ? 0.611 26.297 -15.016 1 60.47 93 ASP A O 1
ATOM 743 N N . SER A 1 94 ? 1.633 26.859 -16.938 1 65.69 94 SER A N 1
ATOM 744 C CA . SER A 1 94 ? 0.931 25.859 -17.75 1 65.69 94 SER A CA 1
ATOM 745 C C . SER A 1 94 ? 1.367 24.438 -17.375 1 65.69 94 SER A C 1
ATOM 747 O O . SER A 1 94 ? 0.631 23.484 -17.609 1 65.69 94 SER A O 1
ATOM 749 N N . ASN A 1 95 ? 2.461 24.5 -16.578 1 68.69 95 ASN A N 1
ATOM 750 C CA . ASN A 1 95 ? 3.094 23.219 -16.297 1 68.69 95 ASN A CA 1
ATOM 751 C C . ASN A 1 95 ? 2.311 22.422 -15.258 1 68.69 95 ASN A C 1
ATOM 753 O O . ASN A 1 95 ? 2.393 21.188 -15.219 1 68.69 95 ASN A O 1
ATOM 757 N N . PHE A 1 96 ? 1.5 23.266 -14.586 1 84.62 96 PHE A N 1
ATOM 758 C CA . PHE A 1 96 ? 0.861 22.562 -13.477 1 84.62 96 PHE A CA 1
ATOM 759 C C . PHE A 1 96 ? -0.635 22.406 -13.727 1 84.62 96 PHE A C 1
ATOM 761 O O . PHE A 1 96 ? -1.317 21.672 -13.008 1 84.62 96 PHE A O 1
ATOM 768 N N . GLU A 1 97 ? -1.084 23.062 -14.789 1 84.12 97 GLU A N 1
ATOM 769 C CA . GLU A 1 97 ? -2.52 23.094 -15.055 1 84.12 97 GLU A CA 1
ATOM 770 C C . GLU A 1 97 ? -3.086 21.688 -15.25 1 84.12 97 GLU A C 1
ATOM 772 O O . GLU A 1 97 ? -4.176 21.391 -14.766 1 84.12 97 GLU A O 1
ATOM 777 N N . LYS A 1 98 ? -2.344 20.906 -15.992 1 86.25 98 LYS A N 1
ATOM 778 C CA . LYS A 1 98 ? -2.826 19.562 -16.25 1 86.25 98 LYS A CA 1
ATOM 779 C C . LYS A 1 98 ? -2.965 18.766 -14.961 1 86.25 98 LYS A C 1
ATOM 781 O O . LYS A 1 98 ? -3.867 17.938 -14.836 1 86.25 98 LYS A O 1
ATOM 786 N N . TYR A 1 99 ? -2.135 19.047 -14.039 1 87.5 99 TYR A N 1
ATOM 787 C CA . TYR A 1 99 ? -2.188 18.344 -12.766 1 87.5 99 TYR A CA 1
ATOM 788 C C . TYR A 1 99 ? -3.318 18.891 -11.891 1 87.5 99 TYR A C 1
ATOM 790 O O . TYR A 1 99 ? -4.012 18.109 -11.219 1 87.5 99 TYR A O 1
ATOM 798 N N . ASP A 1 100 ? -3.531 20.188 -11.938 1 87.06 100 ASP A N 1
ATOM 799 C CA . ASP A 1 100 ? -4.617 20.797 -11.188 1 87.06 100 ASP A CA 1
ATOM 800 C C . ASP A 1 100 ? -5.977 20.297 -11.68 1 87.06 100 ASP A C 1
ATOM 802 O O . ASP A 1 100 ? -6.871 20.031 -10.875 1 87.06 100 ASP A O 1
ATOM 806 N N . ARG A 1 101 ? -6.113 20.141 -12.914 1 84.25 101 ARG A N 1
ATOM 807 C CA . ARG A 1 101 ? -7.379 19.75 -13.531 1 84.25 101 ARG A CA 1
ATOM 808 C C . ARG A 1 101 ? -7.789 18.344 -13.109 1 84.25 101 ARG A C 1
ATOM 810 O O . ARG A 1 101 ? -8.969 18.078 -12.867 1 84.25 101 ARG A O 1
ATOM 817 N N . VAL A 1 102 ? -6.836 17.469 -12.969 1 84 102 VAL A N 1
ATOM 818 C CA . VAL A 1 102 ? -7.164 16.078 -12.742 1 84 102 VAL A CA 1
ATOM 819 C C . VAL A 1 102 ? -7.312 15.812 -11.242 1 84 102 VAL A C 1
ATOM 821 O O . VAL A 1 102 ? -7.816 14.766 -10.836 1 84 102 VAL A O 1
ATOM 824 N N . SER A 1 103 ? -6.875 16.75 -10.453 1 81.38 103 SER A N 1
ATOM 825 C CA . SER A 1 103 ? -6.945 16.562 -9.008 1 81.38 103 SER A CA 1
ATOM 826 C C . SER A 1 103 ? -7.996 17.469 -8.383 1 81.38 103 SER A C 1
ATOM 828 O O . SER A 1 103 ? -7.965 17.719 -7.176 1 81.38 103 SER A O 1
ATOM 830 N N . LEU A 1 104 ? -8.867 18 -9.117 1 73.38 104 LEU A N 1
ATOM 831 C CA . LEU A 1 104 ? -9.828 19.016 -8.688 1 73.38 104 LEU A CA 1
ATOM 832 C C . LEU A 1 104 ? -10.641 18.516 -7.492 1 73.38 104 LEU A C 1
ATOM 834 O O . LEU A 1 104 ? -10.898 19.281 -6.555 1 73.38 104 LEU A O 1
ATOM 838 N N . GLY A 1 105 ? -10.984 17.297 -7.465 1 80.19 105 GLY A N 1
ATOM 839 C CA . GLY A 1 105 ? -11.828 16.781 -6.395 1 80.19 105 GLY A CA 1
ATOM 840 C C . GLY A 1 105 ? -11.102 16.656 -5.07 1 80.19 105 GLY A C 1
ATOM 841 O O . GLY A 1 105 ? -11.555 17.156 -4.047 1 80.19 105 GLY A O 1
ATOM 842 N N . SER A 1 106 ? -9.898 16.141 -5.133 1 88.12 106 SER A N 1
ATOM 843 C CA . SER A 1 106 ? -9.164 15.867 -3.902 1 88.12 106 SER A CA 1
ATOM 844 C C . SER A 1 106 ? -8.094 16.922 -3.639 1 88.12 106 SER A C 1
ATOM 846 O O . SER A 1 106 ? -7.656 17.094 -2.502 1 88.12 106 SER A O 1
ATOM 848 N N . GLY A 1 107 ? -7.715 17.688 -4.574 1 91.44 107 GLY A N 1
ATOM 849 C CA . GLY A 1 107 ? -6.633 18.656 -4.461 1 91.44 107 GLY A CA 1
ATOM 850 C C . GLY A 1 107 ? -6.961 19.812 -3.537 1 91.44 107 GLY A C 1
ATOM 851 O O . GLY A 1 107 ? -6.066 20.391 -2.92 1 91.44 107 GLY A O 1
ATOM 852 N N . LYS A 1 108 ? -8.203 20.109 -3.402 1 89.88 108 LYS A N 1
ATOM 853 C CA . LYS A 1 108 ? -8.602 21.234 -2.574 1 89.88 108 LYS A CA 1
ATOM 854 C C . LYS A 1 108 ? -8.438 20.922 -1.09 1 89.88 108 LYS A C 1
ATOM 856 O O . LYS A 1 108 ? -8.414 21.828 -0.255 1 89.88 108 LYS A O 1
ATOM 861 N N . TRP A 1 109 ? -8.203 19.656 -0.805 1 94 109 TRP A N 1
ATOM 862 C CA . TRP A 1 109 ? -8.219 19.266 0.601 1 94 109 TRP A CA 1
ATOM 863 C C . TRP A 1 109 ? -6.809 18.984 1.11 1 94 109 TRP A C 1
ATOM 865 O O . TRP A 1 109 ? -6.617 18.688 2.289 1 94 109 TRP A O 1
ATOM 875 N N . VAL A 1 110 ? -5.887 19 0.194 1 96.25 110 VAL A N 1
ATOM 876 C CA . VAL A 1 110 ? -4.484 18.875 0.567 1 96.25 110 VAL A CA 1
ATOM 877 C C . VAL A 1 110 ? -3.717 20.125 0.142 1 96.25 110 VAL A C 1
ATOM 879 O O . VAL A 1 110 ? -4.273 21 -0.524 1 96.25 110 VAL A O 1
ATOM 882 N N . THR A 1 111 ? -2.521 20.297 0.634 1 96.25 111 THR A N 1
ATOM 883 C CA . THR A 1 111 ? -1.657 21.391 0.232 1 96.25 111 THR A CA 1
ATOM 884 C C . THR A 1 111 ? -0.606 20.922 -0.77 1 96.25 111 THR A C 1
ATOM 886 O O . THR A 1 111 ? 0.272 20.125 -0.427 1 96.25 111 THR A O 1
ATOM 889 N N . VAL A 1 112 ? -0.751 21.406 -1.966 1 95.81 112 VAL A N 1
ATOM 890 C CA . VAL A 1 112 ? 0.223 21.062 -2.998 1 95.81 112 VAL A CA 1
ATOM 891 C C . VAL A 1 112 ? 1.147 22.25 -3.248 1 95.81 112 VAL A C 1
ATOM 893 O O . VAL A 1 112 ? 0.723 23.266 -3.799 1 95.81 112 VAL A O 1
ATOM 896 N N . ASN A 1 113 ? 2.35 22.125 -2.799 1 95.12 113 ASN A N 1
ATOM 897 C CA . ASN A 1 113 ? 3.363 23.125 -3.094 1 95.12 113 ASN A CA 1
ATOM 898 C C . ASN A 1 113 ? 4.059 22.859 -4.426 1 95.12 113 ASN A C 1
ATOM 900 O O . ASN A 1 113 ? 4.605 21.766 -4.629 1 95.12 113 ASN A O 1
ATOM 904 N N . LYS A 1 114 ? 4.059 23.828 -5.234 1 94.5 114 LYS A N 1
ATOM 905 C CA . LYS A 1 114 ? 4.594 23.656 -6.582 1 94.5 114 LYS A CA 1
ATOM 906 C C . LYS A 1 114 ? 5.957 24.344 -6.715 1 94.5 114 LYS A C 1
ATOM 908 O O . LYS A 1 114 ? 6.156 25.453 -6.215 1 94.5 114 LYS A O 1
ATOM 913 N N . TYR A 1 115 ? 6.836 23.641 -7.332 1 94.44 115 TYR A N 1
ATOM 914 C CA . TYR A 1 115 ? 8.188 24.156 -7.531 1 94.44 115 TYR A CA 1
ATOM 915 C C . TYR A 1 115 ? 8.633 23.969 -8.977 1 94.44 115 TYR A C 1
ATOM 917 O O . TYR A 1 115 ? 8.336 22.938 -9.602 1 94.44 115 TYR A O 1
ATOM 925 N N . TYR A 1 116 ? 9.461 24.906 -9.43 1 92 116 TYR A N 1
ATOM 926 C CA . TYR A 1 116 ? 10.008 24.844 -10.781 1 92 116 TYR A CA 1
ATOM 927 C C . TYR A 1 116 ? 11.445 24.359 -10.766 1 92 116 TYR A C 1
ATOM 929 O O . TYR A 1 116 ? 12.094 24.266 -11.812 1 92 116 TYR A O 1
ATOM 937 N N . SER A 1 117 ? 11.867 24.125 -9.555 1 93 117 SER A N 1
ATOM 938 C CA . SER A 1 117 ? 13.25 23.703 -9.367 1 93 117 SER A CA 1
ATOM 939 C C . SER A 1 117 ? 13.367 22.688 -8.242 1 93 117 SER A C 1
ATOM 941 O O . SER A 1 117 ? 12.875 22.906 -7.137 1 93 117 SER A O 1
ATOM 943 N N . THR A 1 118 ? 14.055 21.594 -8.625 1 96.69 118 THR A N 1
ATOM 944 C CA . THR A 1 118 ? 14.328 20.578 -7.609 1 96.69 118 THR A CA 1
ATOM 945 C C . THR A 1 118 ? 15.125 21.172 -6.453 1 96.69 118 THR A C 1
ATOM 947 O O . THR A 1 118 ? 14.797 20.953 -5.285 1 96.69 118 THR A O 1
ATOM 950 N N . THR A 1 119 ? 16.078 22 -6.746 1 97.12 119 THR A N 1
ATOM 951 C CA . THR A 1 119 ? 16.938 22.609 -5.738 1 97.12 119 THR A CA 1
ATOM 952 C C . THR A 1 119 ? 16.125 23.484 -4.785 1 97.12 119 THR A C 1
ATOM 954 O O . THR A 1 119 ? 16.297 23.391 -3.564 1 97.12 119 THR A O 1
ATOM 957 N N . LYS A 1 120 ? 15.266 24.234 -5.32 1 96.69 120 LYS A N 1
ATOM 958 C CA . LYS A 1 120 ? 14.461 25.141 -4.496 1 96.69 120 LYS A CA 1
ATOM 959 C C . LYS A 1 120 ? 13.539 24.359 -3.566 1 96.69 120 LYS A C 1
ATOM 961 O O . LYS A 1 120 ? 13.383 24.719 -2.396 1 96.69 120 LYS A O 1
ATOM 966 N N . CYS A 1 121 ? 12.922 23.328 -4.09 1 97.69 121 CYS A N 1
ATOM 967 C CA . CYS A 1 121 ? 12.047 22.484 -3.277 1 97.69 121 CYS A CA 1
ATOM 968 C C . CYS A 1 121 ? 12.812 21.859 -2.113 1 97.69 121 CYS A C 1
ATOM 970 O O . CYS A 1 121 ? 12.383 21.969 -0.962 1 97.69 121 CYS A O 1
ATOM 972 N N . ILE A 1 122 ? 13.953 21.328 -2.385 1 98.5 122 ILE A N 1
ATOM 973 C CA . ILE A 1 122 ? 14.742 20.609 -1.382 1 98.5 122 ILE A CA 1
ATOM 974 C C . ILE A 1 122 ? 15.25 21.594 -0.333 1 98.5 122 ILE A C 1
ATOM 976 O O . ILE A 1 122 ? 15.227 21.312 0.865 1 98.5 122 ILE A O 1
ATOM 980 N N . GLU A 1 123 ? 15.703 22.75 -0.778 1 98.12 123 GLU A N 1
ATOM 981 C CA . GLU A 1 123 ? 16.156 23.781 0.152 1 98.12 123 GLU A CA 1
ATOM 982 C C . GLU A 1 123 ? 15.047 24.156 1.133 1 98.12 123 GLU A C 1
ATOM 984 O O . GLU A 1 123 ? 15.281 24.234 2.34 1 98.12 123 GLU A O 1
ATOM 989 N N . LYS A 1 124 ? 13.914 24.359 0.616 1 97.81 124 LYS A N 1
ATOM 990 C CA . LYS A 1 124 ? 12.781 24.75 1.461 1 97.81 124 LYS A CA 1
ATOM 991 C C . LYS A 1 124 ? 12.445 23.641 2.453 1 97.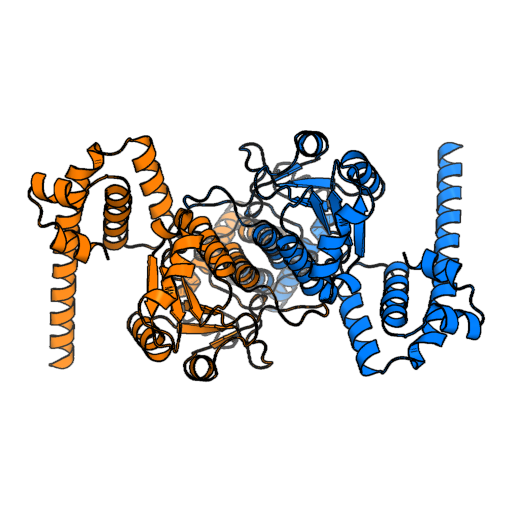81 124 LYS A C 1
ATOM 993 O O . LYS A 1 124 ? 12.164 23.906 3.625 1 97.81 124 LYS A O 1
ATOM 998 N N . LEU A 1 125 ? 12.406 22.438 2.014 1 98.5 125 LEU A N 1
ATOM 999 C CA . LEU A 1 125 ? 12.086 21.297 2.867 1 98.5 125 LEU A CA 1
ATOM 1000 C C . LEU A 1 125 ? 13.141 21.125 3.961 1 98.5 125 LEU A C 1
ATOM 1002 O O . LEU A 1 125 ? 12.797 20.891 5.121 1 98.5 125 LEU A O 1
ATOM 1006 N N . LYS A 1 126 ? 14.398 21.281 3.588 1 97.94 126 LYS A N 1
ATOM 1007 C CA . LYS A 1 126 ? 15.469 21.172 4.578 1 97.94 126 LYS A CA 1
ATOM 1008 C C . LYS A 1 126 ? 15.375 22.281 5.613 1 97.94 126 LYS A C 1
ATOM 1010 O O . LYS A 1 126 ? 15.617 22.062 6.801 1 97.94 126 LYS A O 1
ATOM 1015 N N . GLU A 1 127 ? 15 23.453 5.172 1 96.81 127 GLU A N 1
ATOM 1016 C CA . GLU A 1 127 ? 14.781 24.562 6.086 1 96.81 127 GLU A CA 1
ATOM 1017 C C . GLU A 1 127 ? 13.688 24.234 7.102 1 96.81 127 GLU A C 1
ATOM 1019 O O . GLU A 1 127 ? 13.742 24.703 8.242 1 96.81 127 GLU A O 1
ATOM 1024 N N . GLN A 1 128 ? 12.758 23.469 6.695 1 96.12 128 GLN A N 1
ATOM 1025 C CA . GLN A 1 128 ? 11.641 23.094 7.559 1 96.12 128 GLN A CA 1
ATOM 1026 C C . GLN A 1 128 ? 11.992 21.875 8.414 1 96.12 128 GLN A C 1
ATOM 1028 O O . GLN A 1 128 ? 11.148 21.375 9.164 1 96.12 128 GLN A O 1
ATOM 1033 N N . GLY A 1 129 ? 13.164 21.266 8.242 1 97.19 129 GLY A N 1
ATOM 1034 C CA . GLY A 1 129 ? 13.641 20.188 9.102 1 97.19 129 GLY A CA 1
ATOM 1035 C C . GLY A 1 129 ? 13.391 18.812 8.531 1 97.19 129 GLY A C 1
ATOM 1036 O O . GLY A 1 129 ? 13.539 17.812 9.234 1 97.19 129 GLY A O 1
ATOM 1037 N N . TYR A 1 130 ? 13.086 18.719 7.242 1 98.44 130 TYR A N 1
ATOM 1038 C CA . TYR A 1 130 ? 12.805 17.422 6.652 1 98.44 130 TYR A CA 1
ATOM 1039 C C . TYR A 1 130 ? 14.086 16.75 6.176 1 98.44 130 TYR A C 1
ATOM 1041 O O . TYR A 1 130 ? 14.969 17.406 5.621 1 98.44 130 TYR A O 1
ATOM 1049 N N . SER A 1 131 ? 14.203 15.477 6.512 1 98.31 131 SER A N 1
ATOM 1050 C CA . SER A 1 131 ? 15.156 14.609 5.82 1 98.31 131 SER A CA 1
ATOM 1051 C C . SER A 1 131 ? 14.609 14.148 4.473 1 98.31 131 SER A C 1
ATOM 1053 O O . SER A 1 131 ? 13.469 13.703 4.383 1 98.31 131 SER A O 1
ATOM 1055 N N . ILE A 1 132 ? 15.438 14.234 3.41 1 98.75 132 ILE A N 1
ATOM 1056 C CA . ILE A 1 132 ? 15 13.914 2.059 1 98.75 132 ILE A CA 1
ATOM 1057 C C . ILE A 1 132 ? 15.273 12.445 1.759 1 98.75 132 ILE A C 1
ATOM 1059 O O . ILE A 1 132 ? 16.438 12.031 1.688 1 98.75 132 ILE A O 1
ATOM 1063 N N . TRP A 1 133 ? 14.25 11.633 1.588 1 98.44 133 TRP A N 1
ATOM 1064 C CA . TRP A 1 133 ? 14.336 10.219 1.229 1 98.44 133 TRP A CA 1
ATOM 1065 C C . TRP A 1 133 ? 13.844 9.992 -0.196 1 98.44 133 TRP A C 1
ATOM 1067 O O . TRP A 1 133 ? 12.641 10.047 -0.46 1 98.44 133 TRP A O 1
ATOM 1077 N N . ALA A 1 134 ? 14.734 9.648 -1.077 1 98.5 134 ALA A N 1
ATOM 1078 C CA . ALA A 1 134 ? 14.367 9.516 -2.484 1 98.5 134 ALA A CA 1
ATOM 1079 C C . ALA A 1 134 ? 14.25 8.055 -2.891 1 98.5 134 ALA A C 1
ATOM 1081 O O . ALA A 1 134 ? 15.086 7.23 -2.512 1 98.5 134 ALA A O 1
ATOM 1082 N N . SER A 1 135 ? 13.148 7.723 -3.609 1 97.62 135 SER A N 1
ATOM 1083 C CA . SER A 1 135 ? 13.008 6.375 -4.152 1 97.62 135 SER A CA 1
ATOM 1084 C C . SER A 1 135 ? 14.023 6.121 -5.266 1 97.62 135 SER A C 1
ATOM 1086 O O . SER A 1 135 ? 14.148 6.918 -6.195 1 97.62 135 SER A O 1
ATOM 1088 N N . ASP A 1 136 ? 14.727 5.027 -5.121 1 93.06 136 ASP A N 1
ATOM 1089 C CA . ASP A 1 136 ? 15.828 4.723 -6.031 1 93.06 136 ASP A CA 1
ATOM 1090 C C . ASP A 1 136 ? 16.078 3.217 -6.105 1 93.06 136 ASP A C 1
ATOM 1092 O O . ASP A 1 136 ? 16.328 2.572 -5.086 1 93.06 136 ASP A O 1
ATOM 1096 N N . LEU A 1 137 ? 15.961 2.646 -7.332 1 84.88 137 LEU A N 1
ATOM 1097 C CA . LEU A 1 137 ? 16.141 1.208 -7.488 1 84.88 137 LEU A CA 1
ATOM 1098 C C . LEU A 1 137 ? 17.625 0.841 -7.484 1 84.88 137 LEU A C 1
ATOM 1100 O O . LEU A 1 137 ? 18 -0.22 -7.98 1 84.88 137 LEU A O 1
ATOM 1104 N N . SER A 1 138 ? 18.375 1.458 -6.672 1 83.62 138 SER A N 1
ATOM 1105 C CA . SER A 1 138 ? 19.797 1.168 -6.594 1 83.62 138 SER A CA 1
ATOM 1106 C C . SER A 1 138 ? 20.109 0.213 -5.445 1 83.62 138 SER A C 1
ATOM 1108 O O . SER A 1 138 ? 19.391 0.177 -4.449 1 83.62 138 SER A O 1
ATOM 1110 N N . ALA A 1 139 ? 21.156 -0.495 -5.578 1 77.81 139 ALA A N 1
ATOM 1111 C CA . ALA A 1 139 ? 21.547 -1.521 -4.617 1 77.81 139 ALA A CA 1
ATOM 1112 C C . ALA A 1 139 ? 21.984 -0.899 -3.291 1 77.81 139 ALA A C 1
ATOM 1114 O O . ALA A 1 139 ? 21.984 -1.57 -2.258 1 77.81 139 ALA A O 1
ATOM 1115 N N . THR A 1 140 ? 22.234 0.35 -3.281 1 85.81 140 THR A N 1
ATOM 1116 C CA . THR A 1 140 ? 22.734 0.981 -2.064 1 85.81 140 THR A CA 1
ATOM 1117 C C . THR A 1 140 ? 21.594 1.645 -1.293 1 85.81 140 THR A C 1
ATOM 1119 O O . THR A 1 140 ? 21.797 2.141 -0.182 1 85.81 140 THR A O 1
ATOM 1122 N N . ALA A 1 141 ? 20.469 1.588 -1.856 1 91.44 141 ALA A N 1
ATOM 1123 C CA . ALA A 1 141 ? 19.312 2.18 -1.198 1 91.44 141 ALA A CA 1
ATOM 1124 C C . ALA A 1 141 ? 18.734 1.233 -0.149 1 91.44 141 ALA A C 1
ATOM 1126 O O . ALA A 1 141 ? 18.938 0.02 -0.218 1 91.44 141 ALA A O 1
ATOM 1127 N N . PHE A 1 142 ? 18.109 1.741 0.861 1 93.69 142 PHE A N 1
ATOM 1128 C CA . PHE A 1 142 ? 17.453 0.94 1.887 1 93.69 142 PHE A CA 1
ATOM 1129 C C . PHE A 1 142 ? 16.219 0.253 1.327 1 93.69 142 PHE A C 1
ATOM 1131 O O . PHE A 1 142 ? 15.445 0.86 0.578 1 93.69 142 PHE A O 1
ATOM 1138 N N . GLN A 1 143 ? 16.141 -0.983 1.652 1 96.12 143 GLN A N 1
ATOM 1139 C CA . GLN A 1 143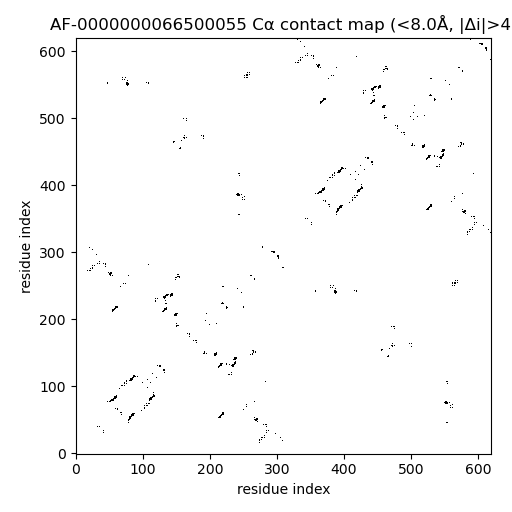 ? 14.867 -1.66 1.411 1 96.12 143 GLN A CA 1
ATOM 1140 C C . GLN A 1 143 ? 13.797 -1.173 2.379 1 96.12 143 GLN A C 1
ATOM 1142 O O . GLN A 1 143 ? 13.883 -1.404 3.586 1 96.12 143 GLN A O 1
ATOM 1147 N N . PHE A 1 144 ? 12.742 -0.595 1.896 1 97.44 144 PHE A N 1
ATOM 1148 C CA . PHE A 1 144 ? 11.844 0.192 2.725 1 97.44 144 PHE A CA 1
ATOM 1149 C C . PHE A 1 144 ? 11.117 -0.698 3.729 1 97.44 144 PHE A C 1
ATOM 1151 O O . PHE A 1 144 ? 10.906 -0.305 4.879 1 97.44 144 PHE A O 1
ATOM 1158 N N . ASP A 1 145 ? 10.68 -1.909 3.35 1 95.75 145 ASP A N 1
ATOM 1159 C CA . ASP A 1 145 ? 9.875 -2.762 4.219 1 95.75 145 ASP A CA 1
ATOM 1160 C C . ASP A 1 145 ? 10.727 -3.373 5.328 1 95.75 145 ASP A C 1
ATOM 1162 O O . ASP A 1 145 ? 10.203 -4.035 6.227 1 95.75 145 ASP A O 1
ATOM 1166 N N . GLN A 1 146 ? 12.031 -3.104 5.305 1 95.5 146 GLN A N 1
ATOM 1167 C CA . GLN A 1 146 ? 12.93 -3.59 6.344 1 95.5 146 GLN A CA 1
ATOM 1168 C C . GLN A 1 146 ? 13.148 -2.531 7.422 1 95.5 146 GLN A C 1
ATOM 1170 O O . GLN A 1 146 ? 13.703 -2.824 8.484 1 95.5 146 GLN A O 1
ATOM 1175 N N . LEU A 1 147 ? 12.742 -1.357 7.125 1 96.31 147 LEU A N 1
ATOM 1176 C CA . LEU A 1 147 ? 12.93 -0.267 8.078 1 96.31 147 LEU A CA 1
ATOM 1177 C C . LEU A 1 147 ? 12.016 -0.431 9.281 1 96.31 147 LEU A C 1
ATOM 1179 O O . LEU A 1 147 ? 10.883 -0.906 9.148 1 96.31 147 LEU A O 1
ATOM 1183 N N . ILE A 1 148 ? 12.492 -0.053 10.414 1 94.88 148 ILE A N 1
ATOM 1184 C CA . ILE A 1 148 ? 11.766 -0.126 11.68 1 94.88 148 ILE A CA 1
ATOM 1185 C C . ILE A 1 148 ? 11.539 1.281 12.227 1 94.88 148 ILE A C 1
ATOM 1187 O O . ILE A 1 148 ? 12.469 1.929 12.703 1 94.88 148 ILE A O 1
ATOM 1191 N N . PHE A 1 149 ? 10.312 1.744 12.172 1 94.38 149 PHE A N 1
ATOM 1192 C CA . PHE A 1 149 ? 9.953 3.064 12.68 1 94.38 149 PHE A CA 1
ATOM 1193 C C . PHE A 1 149 ? 9.453 2.975 14.117 1 94.38 149 PHE A C 1
ATOM 1195 O O . PHE A 1 149 ? 8.664 2.088 14.453 1 94.38 149 PHE A O 1
ATOM 1202 N N . GLN A 1 150 ? 9.906 3.793 14.93 1 90.56 150 GLN A N 1
ATOM 1203 C CA . GLN A 1 150 ? 9.344 3.9 16.281 1 90.56 150 GLN A CA 1
ATOM 1204 C C . GLN A 1 150 ? 7.879 4.34 16.219 1 90.56 150 GLN A C 1
ATOM 1206 O O . GLN A 1 150 ? 7.57 5.438 15.758 1 90.56 150 GLN A O 1
ATOM 1211 N N . PRO A 1 151 ? 7.031 3.447 16.719 1 89.69 151 PRO A N 1
ATOM 1212 C CA . PRO A 1 151 ? 5.605 3.768 16.609 1 89.69 151 PRO A CA 1
ATOM 1213 C C . PRO A 1 151 ? 5.172 4.887 17.547 1 89.69 151 PRO A C 1
ATOM 1215 O O . PRO A 1 151 ? 5.68 4.98 18.672 1 89.69 151 PRO A O 1
ATOM 1218 N N . ASN A 1 152 ? 4.254 5.715 17.094 1 86.56 152 ASN A N 1
ATOM 1219 C CA . ASN A 1 152 ? 3.586 6.699 17.938 1 86.56 152 ASN A CA 1
ATOM 1220 C C . ASN A 1 152 ? 2.334 6.117 18.578 1 86.56 152 ASN A C 1
ATOM 1222 O O . ASN A 1 152 ? 1.886 6.605 19.625 1 86.56 152 ASN A O 1
ATOM 1226 N N . LYS A 1 153 ? 1.851 5.145 17.906 1 84.56 153 LYS A N 1
ATOM 1227 C CA . LYS A 1 153 ? 0.676 4.406 18.344 1 84.56 153 LYS A CA 1
ATOM 1228 C C . LYS A 1 153 ? 0.813 2.916 18.047 1 84.56 153 LYS A C 1
ATOM 1230 O O . LYS A 1 153 ? 1.29 2.541 16.969 1 84.56 153 LYS A O 1
ATOM 1235 N N . LEU A 1 154 ? 0.396 2.135 19 1 87.69 154 LEU A N 1
ATOM 1236 C CA . LEU A 1 154 ? 0.445 0.704 18.734 1 87.69 154 LEU A CA 1
ATOM 1237 C C . LEU A 1 154 ? -0.64 0.302 17.734 1 87.69 154 LEU A C 1
ATOM 1239 O O . LEU A 1 154 ? -1.812 0.64 17.922 1 87.69 154 LEU A O 1
ATOM 1243 N N . THR A 1 155 ? -0.243 -0.386 16.719 1 92.25 155 THR A N 1
ATOM 1244 C CA . THR A 1 155 ? -1.225 -0.962 15.805 1 92.25 155 THR A CA 1
ATOM 1245 C C . THR A 1 155 ? -1.921 -2.16 16.438 1 92.25 155 THR A C 1
ATOM 1247 O O . THR A 1 155 ? -1.398 -2.756 17.391 1 92.25 155 THR A O 1
ATOM 1250 N N . PRO A 1 156 ? -3.104 -2.494 15.969 1 91.75 156 PRO A N 1
ATOM 1251 C CA . PRO A 1 156 ? -3.785 -3.664 16.531 1 91.75 156 PRO A CA 1
ATOM 1252 C C . PRO A 1 156 ? -2.949 -4.938 16.422 1 91.75 156 PRO A C 1
ATOM 1254 O O . PRO A 1 156 ? -2.963 -5.766 17.344 1 91.75 156 PRO A O 1
ATOM 1257 N N . GLN A 1 157 ? -2.213 -5.113 15.375 1 91.19 157 GLN A N 1
ATOM 1258 C CA . GLN A 1 157 ? -1.386 -6.297 15.164 1 91.19 157 GLN A CA 1
ATOM 1259 C C . GLN A 1 157 ? -0.25 -6.363 16.172 1 91.19 157 GLN A C 1
ATOM 1261 O O . GLN A 1 157 ? -0.067 -7.383 16.844 1 91.19 157 GLN A O 1
ATOM 1266 N N . LEU A 1 158 ? 0.467 -5.27 16.281 1 88 158 LEU A N 1
ATOM 1267 C CA . LEU A 1 158 ? 1.583 -5.227 17.219 1 88 158 LEU A CA 1
ATOM 1268 C C . LEU A 1 158 ? 1.096 -5.406 18.656 1 88 158 LEU A C 1
ATOM 1270 O O . LEU A 1 158 ? 1.697 -6.152 19.438 1 88 158 LEU A O 1
ATOM 1274 N N . SER A 1 159 ? 0.025 -4.699 18.984 1 85.94 159 SER A N 1
ATOM 1275 C CA . SER A 1 159 ? -0.553 -4.809 20.328 1 85.94 159 SER A CA 1
ATOM 1276 C C . SER A 1 159 ? -0.934 -6.25 20.641 1 85.94 159 SER A C 1
ATOM 1278 O O . SER A 1 159 ? -0.653 -6.742 21.75 1 85.94 159 SER A O 1
ATOM 1280 N N . TYR A 1 160 ? -1.504 -6.891 19.734 1 86.69 160 TYR A N 1
ATOM 1281 C CA . TYR A 1 160 ? -1.949 -8.266 19.938 1 86.69 160 TYR A CA 1
ATOM 1282 C C . TYR A 1 160 ? -0.765 -9.188 20.203 1 86.69 160 TYR A C 1
ATOM 1284 O O . TYR A 1 160 ? -0.754 -9.93 21.188 1 86.69 160 TYR A O 1
ATOM 1292 N N . PHE A 1 161 ? 0.171 -9.133 19.391 1 84.88 161 PHE A N 1
ATOM 1293 C CA . PHE A 1 161 ? 1.279 -10.078 19.484 1 84.88 161 PHE A CA 1
ATOM 1294 C C . PHE A 1 161 ? 2.154 -9.766 20.703 1 84.88 161 PHE A C 1
ATOM 1296 O O . PHE A 1 161 ? 2.711 -10.68 21.312 1 84.88 161 PHE A O 1
ATOM 1303 N N . LEU A 1 162 ? 2.285 -8.5 20.969 1 81.62 162 LEU A N 1
ATOM 1304 C CA . LEU A 1 162 ? 2.998 -8.141 22.188 1 81.62 162 LEU A CA 1
ATOM 1305 C C . LEU A 1 162 ? 2.289 -8.695 23.422 1 81.62 162 LEU A C 1
ATOM 1307 O O . LEU A 1 162 ? 2.93 -9.273 24.297 1 81.62 162 LEU A O 1
ATOM 1311 N N . SER A 1 163 ? 1.015 -8.453 23.469 1 80.75 163 SER A N 1
ATOM 1312 C CA . SER A 1 163 ? 0.227 -8.938 24.594 1 80.75 163 SER A CA 1
ATOM 1313 C C . SER A 1 163 ? 0.333 -10.453 24.734 1 80.75 163 SER A C 1
ATOM 1315 O O . SER A 1 163 ? 0.507 -10.969 25.844 1 80.75 163 SER A O 1
ATOM 1317 N N . GLU A 1 164 ? 0.197 -11.094 23.656 1 80.62 164 GLU A N 1
ATOM 1318 C CA . GLU A 1 164 ? 0.287 -12.555 23.672 1 80.62 164 GLU A CA 1
ATOM 1319 C C . GLU A 1 164 ? 1.665 -13.016 24.141 1 80.62 164 GLU A C 1
ATOM 1321 O O . GLU A 1 164 ? 1.778 -13.992 24.891 1 80.62 164 GLU A O 1
ATOM 1326 N N . SER A 1 165 ? 2.682 -12.352 23.719 1 78.56 165 SER A N 1
ATOM 1327 C CA . SER A 1 165 ? 4.047 -12.711 24.109 1 78.56 165 SER A CA 1
ATOM 1328 C C . SER A 1 165 ? 4.281 -12.484 25.594 1 78.56 165 SER A C 1
ATOM 1330 O O . SER A 1 165 ? 4.898 -13.32 26.266 1 78.56 165 SER A O 1
ATOM 1332 N N . ILE A 1 166 ? 3.83 -11.445 26.031 1 77.38 166 ILE A N 1
ATOM 1333 C CA . ILE A 1 166 ? 4.008 -11.109 27.438 1 77.38 166 ILE A CA 1
ATOM 1334 C C . ILE A 1 166 ? 3.264 -12.117 28.312 1 77.38 166 ILE A C 1
ATOM 1336 O O . ILE A 1 166 ? 3.783 -12.57 29.328 1 77.38 166 ILE A O 1
ATOM 1340 N N . LYS A 1 167 ? 2.098 -12.367 27.875 1 78.19 167 LYS A N 1
ATOM 1341 C CA . LYS A 1 167 ? 1.325 -13.375 28.594 1 78.19 167 LYS A CA 1
ATOM 1342 C C . LYS A 1 167 ? 2.082 -14.703 28.672 1 78.19 167 LYS A C 1
ATOM 1344 O O . LYS A 1 167 ? 2.102 -15.352 29.719 1 78.19 167 LYS A O 1
ATOM 1349 N N . ASN A 1 168 ? 2.623 -15.07 27.578 1 76.19 168 ASN A N 1
ATOM 1350 C CA . ASN A 1 168 ? 3.373 -16.328 27.516 1 76.19 168 ASN A CA 1
ATOM 1351 C C . ASN A 1 168 ? 4.586 -16.297 28.438 1 76.19 168 ASN A C 1
ATOM 1353 O O . ASN A 1 168 ? 4.871 -17.266 29.141 1 76.19 168 ASN A O 1
ATOM 1357 N N . VAL A 1 169 ? 5.234 -15.234 28.453 1 74.38 169 VAL A N 1
ATOM 1358 C CA . VAL A 1 169 ? 6.418 -15.078 29.297 1 74.38 169 VAL A CA 1
ATOM 1359 C C . VAL A 1 169 ? 6.02 -15.109 30.766 1 74.38 169 VAL A C 1
ATOM 1361 O O . VAL A 1 169 ? 6.703 -15.719 31.594 1 74.38 169 VAL A O 1
ATOM 1364 N N . ASN A 1 170 ? 4.977 -14.461 31 1 74.69 170 ASN A N 1
ATOM 1365 C CA . ASN A 1 170 ? 4.488 -14.422 32.375 1 74.69 170 ASN A CA 1
ATOM 1366 C C . ASN A 1 170 ? 4.066 -15.812 32.844 1 74.69 170 ASN A C 1
ATOM 1368 O O . ASN A 1 170 ? 4.293 -16.172 34 1 74.69 170 ASN A O 1
ATOM 1372 N N . SER A 1 171 ? 3.402 -16.438 31.984 1 75.12 171 SER A N 1
ATOM 1373 C CA . SER A 1 171 ? 2.998 -17.797 32.312 1 75.12 171 SER A CA 1
ATOM 1374 C C . SER A 1 171 ? 4.211 -18.672 32.625 1 75.12 171 SER A C 1
ATOM 1376 O O . SER A 1 171 ? 4.176 -19.516 33.531 1 75.12 171 SER A O 1
ATOM 1378 N N . LEU A 1 172 ? 5.207 -18.453 31.891 1 72.38 172 LEU A N 1
ATOM 1379 C CA . LEU A 1 172 ? 6.43 -19.219 32.062 1 72.38 172 LEU A CA 1
ATOM 1380 C C . LEU A 1 172 ? 7.113 -18.875 33.375 1 72.38 172 LEU A C 1
ATOM 1382 O O . LEU A 1 172 ? 7.77 -19.719 34 1 72.38 172 LEU A O 1
ATOM 1386 N N . ASN A 1 173 ? 6.91 -17.625 33.781 1 72.44 173 ASN A N 1
ATOM 1387 C CA . ASN A 1 173 ? 7.527 -17.141 35 1 72.44 173 ASN A CA 1
ATOM 1388 C C . ASN A 1 173 ? 6.59 -17.281 36.219 1 72.44 173 ASN A C 1
ATOM 1390 O O . ASN A 1 173 ? 6.918 -16.875 37.312 1 72.44 173 ASN A O 1
ATOM 1394 N N . ASN A 1 174 ? 5.434 -17.891 36 1 73.06 174 ASN A N 1
ATOM 1395 C CA . ASN A 1 174 ? 4.441 -18.109 37.062 1 73.06 174 ASN A CA 1
ATOM 1396 C C . ASN A 1 174 ? 4.023 -16.797 37.688 1 73.06 174 ASN A C 1
ATOM 1398 O O . ASN A 1 174 ? 3.896 -16.719 38.938 1 73.06 174 ASN A O 1
ATOM 1402 N N . ASN A 1 175 ? 4.055 -15.781 36.844 1 68.38 175 ASN A N 1
ATOM 1403 C CA . ASN A 1 175 ? 3.572 -14.5 37.312 1 68.38 175 ASN A CA 1
ATOM 1404 C C . ASN A 1 175 ? 2.051 -14.477 37.438 1 68.38 175 ASN A C 1
ATOM 1406 O O . ASN A 1 175 ? 1.354 -15.148 36.688 1 68.38 175 ASN A O 1
ATOM 1410 N N . ASN A 1 176 ? 1.555 -13.781 38.438 1 69.81 176 ASN A N 1
ATOM 1411 C CA . ASN A 1 176 ? 0.108 -13.656 38.562 1 69.81 176 ASN A CA 1
ATOM 1412 C C . ASN A 1 176 ? -0.454 -12.609 37.625 1 69.81 176 ASN A C 1
ATOM 1414 O O . ASN A 1 176 ? 0.3 -11.961 36.875 1 69.81 176 ASN A O 1
ATOM 1418 N N . GLN A 1 177 ? -1.718 -12.508 37.469 1 70 177 GLN A N 1
ATOM 1419 C CA . GLN A 1 177 ? -2.424 -11.672 36.5 1 70 177 GLN A CA 1
ATOM 1420 C C . GLN A 1 177 ? -2.057 -10.203 36.688 1 70 177 GLN A C 1
ATOM 1422 O O . GLN A 1 177 ? -1.898 -9.477 35.688 1 70 177 GLN A O 1
ATOM 1427 N N . GLU A 1 178 ? -1.933 -9.805 37.875 1 67.94 178 GLU A N 1
ATOM 1428 C CA . GLU A 1 178 ? -1.585 -8.414 38.156 1 67.94 178 GLU A CA 1
ATOM 1429 C C . GLU A 1 178 ? -0.188 -8.086 37.656 1 67.94 178 GLU A C 1
ATOM 1431 O O . GLU A 1 178 ? 0.02 -7.035 37.031 1 67.94 178 GLU A O 1
ATOM 1436 N N . GLU A 1 179 ? 0.637 -8.977 37.844 1 65.75 179 GLU A N 1
ATOM 1437 C CA . GLU A 1 179 ? 2.01 -8.805 37.375 1 65.75 179 GLU A CA 1
ATOM 1438 C C . GLU A 1 179 ? 2.07 -8.773 35.844 1 65.75 179 GLU A C 1
ATOM 1440 O O . GLU A 1 179 ? 2.805 -7.977 35.281 1 65.75 179 GLU A O 1
ATOM 1445 N N . GLU A 1 180 ? 1.211 -9.516 35.312 1 69.88 180 GLU A N 1
ATOM 1446 C CA . GLU A 1 180 ? 1.142 -9.586 33.844 1 69.88 180 GLU A CA 1
ATOM 1447 C C . GLU A 1 180 ? 0.709 -8.25 33.25 1 69.88 180 GLU A C 1
ATOM 1449 O O . GLU A 1 180 ? 1.295 -7.785 32.281 1 69.88 180 GLU A O 1
ATOM 1454 N N . GLU A 1 181 ? -0.241 -7.695 33.844 1 73.19 181 GLU A N 1
ATOM 1455 C CA . GLU A 1 181 ? -0.762 -6.426 33.344 1 73.19 181 GLU A CA 1
ATOM 1456 C C . GLU A 1 181 ? 0.265 -5.309 33.531 1 73.19 181 GLU A C 1
ATOM 1458 O O . GLU A 1 181 ? 0.393 -4.441 32.656 1 73.19 181 GLU A O 1
ATOM 1463 N N . LEU A 1 182 ? 0.885 -5.398 34.562 1 66.31 182 LEU A N 1
ATOM 1464 C CA . LEU A 1 182 ? 1.917 -4.398 34.844 1 66.31 182 LEU A CA 1
ATOM 1465 C C . LEU A 1 182 ? 3.059 -4.516 33.812 1 66.31 182 LEU A C 1
ATOM 1467 O O . LEU A 1 182 ? 3.535 -3.508 33.312 1 66.31 182 LEU A O 1
ATOM 1471 N N . ILE A 1 183 ? 3.408 -5.691 33.594 1 67.19 183 ILE A N 1
ATOM 1472 C CA . ILE A 1 183 ? 4.508 -5.945 32.688 1 67.19 183 ILE A CA 1
ATOM 1473 C C . ILE A 1 183 ? 4.109 -5.516 31.266 1 67.19 183 ILE A C 1
ATOM 1475 O O . ILE A 1 183 ? 4.91 -4.914 30.547 1 67.19 183 ILE A O 1
ATOM 1479 N N . LYS A 1 184 ? 2.9 -5.801 30.984 1 70.81 184 LYS A N 1
ATOM 1480 C CA . LYS A 1 184 ? 2.379 -5.391 29.688 1 70.81 184 LYS A CA 1
ATOM 1481 C C . LYS A 1 184 ? 2.43 -3.875 29.531 1 70.81 184 LYS A C 1
ATOM 1483 O O . LYS A 1 184 ? 2.922 -3.369 28.516 1 70.81 184 LYS A O 1
ATOM 1488 N N . ASN A 1 185 ? 2 -3.268 30.484 1 71.38 185 ASN A N 1
ATOM 1489 C CA . ASN A 1 185 ? 1.967 -1.81 30.453 1 71.38 185 ASN A CA 1
ATOM 1490 C C . ASN A 1 185 ? 3.371 -1.219 30.375 1 71.38 185 ASN A C 1
ATOM 1492 O O . ASN A 1 185 ? 3.605 -0.26 29.625 1 71.38 185 ASN A O 1
ATOM 1496 N N . LEU A 1 186 ? 4.141 -1.821 31.031 1 65.5 186 LEU A N 1
ATOM 1497 C CA . LEU A 1 186 ? 5.516 -1.33 31.047 1 65.5 186 LEU A CA 1
ATOM 1498 C C . LEU A 1 186 ? 6.195 -1.576 29.703 1 65.5 186 LEU A C 1
ATOM 1500 O O . LEU A 1 186 ? 6.898 -0.705 29.188 1 65.5 186 LEU A O 1
ATOM 1504 N N . ALA A 1 187 ? 5.906 -2.732 29.188 1 65.31 187 ALA A N 1
ATOM 1505 C CA . ALA A 1 187 ? 6.496 -3.076 27.906 1 65.31 187 ALA A CA 1
ATOM 1506 C C . ALA A 1 187 ? 5.988 -2.15 26.797 1 65.31 187 ALA A C 1
ATOM 1508 O O . ALA A 1 187 ? 6.762 -1.693 25.953 1 65.31 187 ALA A O 1
ATOM 1509 N N . ILE A 1 188 ? 4.801 -1.867 26.906 1 68.12 188 ILE A N 1
ATOM 1510 C CA . ILE A 1 188 ? 4.18 -0.994 25.922 1 68.12 188 ILE A CA 1
ATOM 1511 C C . ILE A 1 188 ? 4.711 0.427 26.078 1 68.12 188 ILE A C 1
ATOM 1513 O O . ILE A 1 188 ? 5.066 1.076 25.094 1 68.12 188 ILE A O 1
ATOM 1517 N N . ASN A 1 189 ? 4.777 0.776 27.328 1 68.19 189 ASN A N 1
ATOM 1518 C CA . ASN A 1 189 ? 5.281 2.117 27.594 1 68.19 189 ASN A CA 1
ATOM 1519 C C . ASN A 1 189 ? 6.719 2.285 27.125 1 68.19 189 ASN A C 1
ATOM 1521 O O . ASN A 1 189 ? 7.086 3.346 26.609 1 68.19 189 ASN A O 1
ATOM 1525 N N . GLU A 1 190 ? 7.418 1.253 27.312 1 65.62 190 GLU A N 1
ATOM 1526 C CA . GLU A 1 190 ? 8.82 1.32 26.891 1 65.62 190 GLU A CA 1
ATOM 1527 C C . GLU A 1 190 ? 8.938 1.398 25.375 1 65.62 190 GLU A C 1
ATOM 1529 O O . GLU A 1 190 ? 9.852 2.049 24.859 1 65.62 190 GLU A O 1
ATOM 1534 N N . LEU A 1 191 ? 8.047 0.785 24.766 1 69.56 191 LEU A N 1
ATOM 1535 C CA . LEU A 1 191 ? 8.07 0.827 23.312 1 69.56 191 LEU A CA 1
ATOM 1536 C C . LEU A 1 191 ? 7.785 2.238 22.797 1 69.56 191 LEU A C 1
ATOM 1538 O O . LEU A 1 191 ? 8.375 2.674 21.812 1 69.56 191 LEU A O 1
ATOM 1542 N N . TYR A 1 192 ? 6.914 2.889 23.562 1 66.62 192 TYR A N 1
ATOM 1543 C CA . TYR A 1 192 ? 6.598 4.262 23.188 1 66.62 192 TYR A CA 1
ATOM 1544 C C . TYR A 1 192 ? 7.715 5.211 23.594 1 66.62 192 TYR A C 1
ATOM 1546 O O . TYR A 1 192 ? 8.031 6.16 22.875 1 66.62 192 TYR A O 1
ATOM 1554 N N . ASN A 1 193 ? 8.188 4.918 24.828 1 59.62 193 ASN A N 1
ATOM 1555 C CA . ASN A 1 193 ? 9.125 5.855 25.453 1 59.62 193 ASN A CA 1
ATOM 1556 C C . ASN A 1 193 ? 10.555 5.602 24.969 1 59.62 193 ASN A C 1
ATOM 1558 O O . ASN A 1 193 ? 11.453 6.398 25.25 1 59.62 193 ASN A O 1
ATOM 1562 N N . ASN A 1 194 ? 10.82 4.441 24.531 1 55.25 194 ASN A N 1
ATOM 1563 C CA . ASN A 1 194 ? 12.203 4.184 24.141 1 55.25 194 ASN A CA 1
ATOM 1564 C C . ASN A 1 194 ? 12.719 5.246 23.172 1 55.25 194 ASN A C 1
ATOM 1566 O O . ASN A 1 194 ? 13.844 5.156 22.688 1 55.25 194 ASN A O 1
ATOM 1570 N N . ASN A 1 195 ? 11.836 6.203 22.875 1 48.12 195 ASN A N 1
ATOM 1571 C CA . ASN A 1 195 ? 12.273 7.359 22.109 1 48.12 195 ASN A CA 1
ATOM 1572 C C . ASN A 1 195 ? 13.586 7.922 22.641 1 48.12 195 ASN A C 1
ATOM 1574 O O . ASN A 1 195 ? 14.461 8.312 21.859 1 48.12 195 ASN A O 1
ATOM 1578 N N . ASN A 1 196 ? 13.445 8.484 23.938 1 44.5 196 ASN A N 1
ATOM 1579 C CA . ASN A 1 196 ? 14.43 9.383 24.547 1 44.5 196 ASN A CA 1
ATOM 1580 C C . ASN A 1 196 ? 15.727 8.656 24.875 1 44.5 196 ASN A C 1
ATOM 1582 O O . ASN A 1 196 ? 16.688 9.273 25.312 1 44.5 196 ASN A O 1
ATOM 1586 N N . LYS A 1 197 ? 15.68 7.457 25.219 1 42.44 197 LYS A N 1
ATOM 1587 C CA . LYS A 1 197 ? 16.984 6.898 25.578 1 42.44 197 LYS A CA 1
ATOM 1588 C C . LYS A 1 197 ? 17.844 6.672 24.328 1 42.44 197 LYS A C 1
ATOM 1590 O O . LYS A 1 197 ? 17.375 6.078 23.359 1 42.44 197 LYS A O 1
ATOM 1595 N N . ILE A 1 198 ? 18.594 7.605 24.188 1 44.16 198 ILE A N 1
ATOM 1596 C CA . ILE A 1 198 ? 19.672 7.383 23.234 1 44.16 198 ILE A CA 1
ATOM 1597 C C . ILE A 1 198 ? 19.938 5.883 23.078 1 44.16 198 ILE A C 1
ATOM 1599 O O . ILE A 1 198 ? 20.516 5.254 23.953 1 44.16 198 ILE A O 1
ATOM 1603 N N . VAL A 1 199 ? 18.797 5.203 23.062 1 39.22 199 VAL A N 1
ATOM 1604 C CA . VAL A 1 199 ? 19.266 3.838 22.844 1 39.22 199 VAL A CA 1
ATOM 1605 C C . VAL A 1 199 ? 20.578 3.855 22.062 1 39.22 199 VAL A C 1
ATOM 1607 O O . VAL A 1 199 ? 20.625 4.32 20.922 1 39.22 199 VAL A O 1
ATOM 1610 N N . ASN A 1 200 ? 21.453 4.086 22.641 1 38.97 200 ASN A N 1
ATOM 1611 C CA . ASN A 1 200 ? 22.766 3.705 22.125 1 38.97 200 ASN A CA 1
ATOM 1612 C C . ASN A 1 200 ? 22.672 2.5 21.188 1 38.97 200 ASN A C 1
ATOM 1614 O O . ASN A 1 200 ? 23.656 1.779 21 1 38.97 200 ASN A O 1
ATOM 1618 N N . ASN A 1 201 ? 21.516 1.898 21.328 1 41.34 201 ASN A N 1
ATOM 1619 C CA . ASN A 1 201 ? 21.672 0.768 20.422 1 41.34 201 ASN A CA 1
ATOM 1620 C C . ASN A 1 201 ? 21.906 1.23 18.984 1 41.34 201 ASN A C 1
ATOM 1622 O O . ASN A 1 201 ? 20.969 1.657 18.312 1 41.34 201 ASN A O 1
ATOM 1626 N N . ASN A 1 202 ? 22.891 1.933 18.688 1 44.91 202 ASN A N 1
ATOM 1627 C CA . ASN A 1 202 ? 23.672 2.26 17.5 1 44.91 202 ASN A CA 1
ATOM 1628 C C . ASN A 1 202 ? 23.156 1.51 16.281 1 44.91 202 ASN A C 1
ATOM 1630 O O . ASN A 1 202 ? 23.062 2.082 15.188 1 44.91 202 ASN A O 1
ATOM 1634 N N . ASN A 1 203 ? 23.375 0.103 16.234 1 55.62 203 ASN A N 1
ATOM 1635 C CA . ASN A 1 203 ? 23.891 -0.735 15.156 1 55.62 203 ASN A CA 1
ATOM 1636 C C . ASN A 1 203 ? 22.797 -1.065 14.148 1 55.62 203 ASN A C 1
ATOM 1638 O O . ASN A 1 203 ? 23.062 -1.72 13.133 1 55.62 203 ASN A O 1
ATOM 1642 N N . ASN A 1 204 ? 21.406 -0.622 14.57 1 70.25 204 ASN A N 1
ATOM 1643 C CA . ASN A 1 204 ? 20.547 -1.087 13.492 1 70.25 204 ASN A CA 1
ATOM 1644 C C . ASN A 1 204 ? 20.281 0.018 12.469 1 70.25 204 ASN A C 1
ATOM 1646 O O . ASN A 1 204 ? 19.453 0.9 12.711 1 70.25 204 ASN A O 1
ATOM 1650 N N . LYS A 1 205 ? 20.984 0.095 11.547 1 82.12 205 LYS A N 1
ATOM 1651 C CA . LYS A 1 205 ? 20.922 1.069 10.461 1 82.12 205 LYS A CA 1
ATOM 1652 C C . LYS A 1 205 ? 19.5 1.203 9.914 1 82.12 205 LYS A C 1
ATOM 1654 O O . LYS A 1 205 ? 19.156 2.217 9.305 1 82.12 205 LYS A O 1
ATOM 1659 N N . ASN A 1 206 ? 18.625 0.331 10.398 1 91.69 206 ASN A N 1
ATOM 1660 C CA . ASN A 1 206 ? 17.281 0.318 9.828 1 91.69 206 ASN A CA 1
ATOM 1661 C C . ASN A 1 206 ? 16.266 0.961 10.766 1 91.69 206 ASN A C 1
ATOM 1663 O O . ASN A 1 206 ? 15.102 1.127 10.406 1 91.69 206 ASN A O 1
ATOM 1667 N N . PHE A 1 207 ? 16.656 1.393 11.953 1 92.44 207 PHE A N 1
ATOM 1668 C CA . PHE A 1 207 ? 15.719 1.941 12.93 1 92.44 207 PHE A CA 1
ATOM 1669 C C . PHE A 1 207 ? 15.539 3.441 12.727 1 92.44 207 PHE A C 1
ATOM 1671 O O . PHE A 1 207 ? 16.531 4.18 12.617 1 92.44 207 PHE A O 1
ATOM 1678 N N . ILE A 1 208 ? 14.344 3.934 12.648 1 93.56 208 ILE A N 1
ATOM 1679 C CA . ILE A 1 208 ? 14.023 5.336 12.406 1 93.56 208 ILE A CA 1
ATOM 1680 C C . ILE A 1 208 ? 13.312 5.918 13.633 1 93.56 208 ILE A C 1
ATOM 1682 O O . ILE A 1 208 ? 12.266 5.422 14.039 1 93.56 208 ILE A O 1
ATOM 1686 N N . ARG A 1 209 ? 13.742 6.996 14.078 1 88.44 209 ARG A N 1
ATOM 1687 C CA . ARG A 1 209 ? 13.195 7.633 15.273 1 88.44 209 ARG A CA 1
ATOM 1688 C C . ARG A 1 209 ? 11.891 8.352 14.961 1 88.44 209 ARG A C 1
ATOM 1690 O O . ARG A 1 209 ? 11.664 8.766 13.82 1 88.44 209 ARG A O 1
ATOM 1697 N N . ASN A 1 210 ? 11.094 8.578 16.016 1 87.12 210 ASN A N 1
ATOM 1698 C CA . ASN A 1 210 ? 9.758 9.148 15.859 1 87.12 210 ASN A CA 1
ATOM 1699 C C . ASN A 1 210 ? 9.812 10.648 15.602 1 87.12 210 ASN A C 1
ATOM 1701 O O . ASN A 1 210 ? 8.828 11.242 15.148 1 87.12 210 ASN A O 1
ATOM 1705 N N . ASP A 1 211 ? 10.906 11.258 15.797 1 83.12 211 ASP A N 1
ATOM 1706 C CA . ASP A 1 211 ? 10.992 12.711 15.688 1 83.12 211 ASP A CA 1
ATOM 1707 C C . ASP A 1 211 ? 11.578 13.125 14.336 1 83.12 211 ASP A C 1
ATOM 1709 O O . ASP A 1 211 ? 11.758 14.312 14.07 1 83.12 211 ASP A O 1
ATOM 1713 N N . GLU A 1 212 ? 11.859 12.227 13.5 1 91.38 212 GLU A N 1
ATOM 1714 C CA . GLU A 1 212 ? 12.414 12.555 12.188 1 91.38 212 GLU A CA 1
ATOM 1715 C C . GLU A 1 212 ? 11.305 12.922 11.195 1 91.38 212 GLU A C 1
ATOM 1717 O O . GLU A 1 212 ? 10.438 12.102 10.898 1 91.38 212 GLU A O 1
ATOM 1722 N N . LYS A 1 213 ? 11.32 14.172 10.734 1 97.62 213 LYS A N 1
ATOM 1723 C CA . LYS A 1 213 ? 10.461 14.562 9.617 1 97.62 213 LYS A CA 1
ATOM 1724 C C . LYS A 1 213 ? 11.016 14.047 8.297 1 97.62 213 LYS A C 1
ATOM 1726 O O . LYS A 1 213 ? 12.211 14.188 8.016 1 97.62 213 LYS A O 1
ATOM 1731 N N . ILE A 1 214 ? 10.219 13.484 7.477 1 98.56 214 ILE A N 1
ATOM 1732 C CA . ILE A 1 214 ? 10.727 12.789 6.297 1 98.56 214 ILE A CA 1
ATOM 1733 C C . ILE A 1 214 ? 9.945 13.234 5.062 1 98.56 214 ILE A C 1
ATOM 1735 O O . ILE A 1 214 ? 8.711 13.219 5.062 1 98.56 214 ILE A O 1
ATOM 1739 N N . ALA A 1 215 ? 10.617 13.719 4.066 1 98.88 215 ALA A N 1
ATOM 1740 C CA . ALA A 1 215 ? 10.07 13.945 2.734 1 98.88 215 ALA A CA 1
ATOM 1741 C C . ALA A 1 215 ? 10.344 12.758 1.816 1 98.88 215 ALA A C 1
ATOM 1743 O O . ALA A 1 215 ? 11.508 12.445 1.525 1 98.88 215 ALA A O 1
ATOM 1744 N N . LEU A 1 216 ? 9.328 12.102 1.426 1 98.88 216 LEU A N 1
ATOM 1745 C CA . LEU A 1 216 ? 9.43 10.93 0.554 1 98.88 216 LEU A CA 1
ATOM 1746 C C . LEU A 1 216 ? 9.312 11.336 -0.912 1 98.88 216 LEU A C 1
ATOM 1748 O O . LEU A 1 216 ? 8.266 11.828 -1.343 1 98.88 216 LEU A O 1
ATOM 1752 N N . VAL A 1 217 ? 10.359 11.07 -1.685 1 98.88 217 VAL A N 1
ATOM 1753 C CA . VAL A 1 217 ? 10.438 11.57 -3.053 1 98.88 217 VAL A CA 1
ATOM 1754 C C . VAL A 1 217 ? 10.203 10.43 -4.039 1 98.88 217 VAL A C 1
ATOM 1756 O O . VAL A 1 217 ? 10.812 9.367 -3.922 1 98.88 217 VAL A O 1
ATOM 1759 N N . PHE A 1 218 ? 9.367 10.688 -4.965 1 98.56 218 PHE A N 1
ATOM 1760 C CA . PHE A 1 218 ? 9.086 9.789 -6.074 1 98.56 218 PHE A CA 1
ATOM 1761 C C . PHE A 1 218 ? 9.289 10.492 -7.41 1 98.56 218 PHE A C 1
ATOM 1763 O O . PHE A 1 218 ? 8.789 11.602 -7.613 1 98.56 218 PHE A O 1
ATOM 1770 N N . GLY A 1 219 ? 10.016 9.828 -8.305 1 96.88 219 GLY A N 1
ATOM 1771 C CA . GLY A 1 219 ? 10.43 10.484 -9.531 1 96.88 219 GLY A CA 1
ATOM 1772 C C . GLY A 1 219 ? 9.594 10.094 -10.734 1 96.88 219 GLY A C 1
ATOM 1773 O O . GLY A 1 219 ? 8.516 9.508 -10.578 1 96.88 219 GLY A O 1
ATOM 1774 N N . ASN A 1 220 ? 10.086 10.383 -11.875 1 94.44 220 ASN A N 1
ATOM 1775 C CA . ASN A 1 220 ? 9.438 10.211 -13.172 1 94.44 220 ASN A CA 1
ATOM 1776 C C . ASN A 1 220 ? 9.133 8.75 -13.453 1 94.44 220 ASN A C 1
ATOM 1778 O O . ASN A 1 220 ? 9.922 7.863 -13.117 1 94.44 220 ASN A O 1
ATOM 1782 N N . GLU A 1 221 ? 7.992 8.492 -14.148 1 90.75 221 GLU A N 1
ATOM 1783 C CA . GLU A 1 221 ? 7.504 7.141 -14.438 1 90.75 221 GLU A CA 1
ATOM 1784 C C . GLU A 1 221 ? 8.508 6.355 -15.273 1 90.75 221 GLU A C 1
ATOM 1786 O O . GLU A 1 221 ? 8.609 5.137 -15.148 1 90.75 221 GLU A O 1
ATOM 1791 N N . SER A 1 222 ? 9.258 7.062 -16.078 1 90.94 222 SER A N 1
ATOM 1792 C CA . SER A 1 222 ? 10.188 6.406 -17 1 90.94 222 SER A CA 1
ATOM 1793 C C . SER A 1 222 ? 11.609 6.441 -16.469 1 90.94 222 SER A C 1
ATOM 1795 O O . SER A 1 222 ? 12.32 5.43 -16.5 1 90.94 222 SER A O 1
ATOM 1797 N N . ASN A 1 223 ? 11.961 7.594 -15.844 1 91.94 223 ASN A N 1
ATOM 1798 C CA . ASN A 1 223 ? 13.375 7.824 -15.57 1 91.94 223 ASN A CA 1
ATOM 1799 C C . ASN A 1 223 ? 13.664 7.781 -14.07 1 91.94 223 ASN A C 1
ATOM 1801 O O . ASN A 1 223 ? 14.828 7.793 -13.664 1 91.94 223 ASN A O 1
ATOM 1805 N N . GLY A 1 224 ? 12.656 7.73 -13.32 1 94.75 224 GLY A N 1
ATOM 1806 C CA . GLY A 1 224 ? 12.883 7.82 -11.891 1 94.75 224 GLY A CA 1
ATOM 1807 C C . GLY A 1 224 ? 13.297 9.211 -11.438 1 94.75 224 GLY A C 1
ATOM 1808 O O . GLY A 1 224 ? 12.914 10.203 -12.047 1 94.75 224 GLY A O 1
ATOM 1809 N N . ILE A 1 225 ? 13.984 9.289 -10.336 1 96.5 225 ILE A N 1
ATOM 1810 C CA . ILE A 1 225 ? 14.43 10.578 -9.812 1 96.5 225 ILE A CA 1
ATOM 1811 C C . ILE A 1 225 ? 15.602 11.102 -10.633 1 96.5 225 ILE A C 1
ATOM 1813 O O . ILE A 1 225 ? 16.344 10.32 -11.242 1 96.5 225 ILE A O 1
ATOM 1817 N N . SER A 1 226 ? 15.758 12.414 -10.672 1 96.38 226 SER A N 1
ATOM 1818 C CA . SER A 1 226 ? 16.875 13.016 -11.391 1 96.38 226 SER A CA 1
ATOM 1819 C C . SER A 1 226 ? 18.188 12.797 -10.656 1 96.38 226 SER A C 1
ATOM 1821 O O . SER A 1 226 ? 18.203 12.484 -9.461 1 96.38 226 SER A O 1
ATOM 1823 N N . GLU A 1 227 ? 19.234 12.938 -11.391 1 96.5 227 GLU A N 1
ATOM 1824 C CA . GLU A 1 227 ? 20.562 12.875 -10.773 1 96.5 227 GLU A CA 1
ATOM 1825 C C . GLU A 1 227 ? 20.719 13.953 -9.711 1 96.5 227 GLU A C 1
ATOM 1827 O O . GLU A 1 227 ? 21.359 13.727 -8.68 1 96.5 227 GLU A O 1
ATOM 1832 N N . LEU A 1 228 ? 20.203 15.086 -10 1 97 228 LEU A N 1
ATOM 1833 C CA . LEU A 1 228 ? 20.25 16.188 -9.031 1 97 228 LEU A CA 1
ATOM 1834 C C . LEU A 1 228 ? 19.547 15.789 -7.734 1 97 228 LEU A C 1
ATOM 1836 O O . LEU A 1 228 ? 20.078 15.992 -6.648 1 97 228 LEU A O 1
ATOM 1840 N N . MET A 1 229 ? 18.344 15.258 -7.832 1 97.75 229 MET A N 1
ATOM 1841 C CA . MET A 1 229 ? 17.609 14.797 -6.656 1 97.75 229 MET A CA 1
ATOM 1842 C C . MET A 1 229 ? 18.406 13.742 -5.895 1 97.75 229 MET A C 1
ATOM 1844 O O . MET A 1 229 ? 18.484 13.781 -4.668 1 97.75 229 MET A O 1
ATOM 1848 N N . ARG A 1 230 ? 18.938 12.859 -6.629 1 96.75 230 ARG A N 1
ATOM 1849 C CA . ARG A 1 230 ? 19.766 11.812 -6.02 1 96.75 230 ARG A CA 1
ATOM 1850 C C . ARG A 1 230 ? 20.891 12.414 -5.188 1 96.75 230 ARG A C 1
ATOM 1852 O O . ARG A 1 230 ? 21.141 11.969 -4.066 1 96.75 230 ARG A O 1
ATOM 1859 N N . SER A 1 231 ? 21.531 13.422 -5.695 1 97.12 231 SER A N 1
ATOM 1860 C CA . SER A 1 231 ? 22.688 14.047 -5.039 1 97.12 231 SER A CA 1
ATOM 1861 C C . SER A 1 231 ? 22.25 14.859 -3.822 1 97.12 231 SER A C 1
ATOM 1863 O O . SER A 1 231 ? 23.016 15.016 -2.873 1 97.12 231 SER A O 1
ATOM 1865 N N . LEU A 1 232 ? 21.047 15.336 -3.777 1 97.81 232 LEU A N 1
ATOM 1866 C CA . LEU A 1 232 ? 20.562 16.203 -2.713 1 97.81 232 LEU A CA 1
ATOM 1867 C C . LEU A 1 232 ? 19.859 15.398 -1.621 1 97.81 232 LEU A C 1
ATOM 1869 O O . LEU A 1 232 ? 19.578 15.922 -0.54 1 97.81 232 LEU A O 1
ATOM 1873 N N . SER A 1 233 ? 19.609 14.133 -1.885 1 97.56 233 SER A N 1
ATOM 1874 C CA . SER A 1 233 ? 18.844 13.305 -0.95 1 97.56 233 SER A CA 1
ATOM 1875 C C . SER A 1 233 ? 19.719 12.891 0.238 1 97.56 233 SER A C 1
ATOM 1877 O O . SER A 1 233 ? 20.922 12.727 0.103 1 97.56 233 SER A O 1
ATOM 1879 N N . ASP A 1 234 ? 19.094 12.773 1.4 1 97.31 234 ASP A N 1
ATOM 1880 C CA . ASP A 1 234 ? 19.766 12.305 2.602 1 97.31 234 ASP A CA 1
ATOM 1881 C C . ASP A 1 234 ? 19.812 10.781 2.646 1 97.31 234 ASP A C 1
ATOM 1883 O O . ASP A 1 234 ? 20.766 10.195 3.164 1 97.31 234 ASP A O 1
ATOM 1887 N N . ARG A 1 235 ? 18.812 10.133 2.211 1 96.12 235 ARG A N 1
ATOM 1888 C CA . ARG A 1 235 ? 18.703 8.68 2.105 1 96.12 235 ARG A CA 1
ATOM 1889 C C . ARG A 1 235 ? 17.984 8.281 0.824 1 96.12 235 ARG A C 1
ATOM 1891 O O . ARG A 1 235 ? 17.281 9.094 0.218 1 96.12 235 ARG A O 1
ATOM 1898 N N . ARG A 1 236 ? 18.297 7.125 0.42 1 97.5 236 ARG A N 1
ATOM 1899 C CA . ARG A 1 236 ? 17.609 6.523 -0.71 1 97.5 236 ARG A CA 1
ATOM 1900 C C . ARG A 1 236 ? 16.953 5.199 -0.312 1 97.5 236 ARG A C 1
ATOM 1902 O O . ARG A 1 236 ? 17.469 4.488 0.552 1 97.5 236 ARG A O 1
ATOM 1909 N N . PHE A 1 237 ? 15.797 4.91 -0.929 1 97.5 237 PHE A N 1
ATOM 1910 C CA . PHE A 1 237 ? 15.094 3.678 -0.582 1 97.5 237 PHE A CA 1
ATOM 1911 C C . PHE A 1 237 ? 14.438 3.064 -1.812 1 97.5 237 PHE A C 1
ATOM 1913 O O . PHE A 1 237 ? 14.289 3.73 -2.838 1 97.5 237 PHE A O 1
ATOM 1920 N N . TYR A 1 238 ? 14.148 1.818 -1.73 1 96.88 238 TYR A N 1
ATOM 1921 C CA . TYR A 1 238 ? 13.367 1.145 -2.766 1 96.88 238 TYR A CA 1
ATOM 1922 C C . TYR A 1 238 ? 12.328 0.215 -2.15 1 96.88 238 TYR A C 1
ATOM 1924 O O . TYR A 1 238 ? 12.43 -0.145 -0.976 1 96.88 238 TYR A O 1
ATOM 1932 N N . LEU A 1 239 ? 11.305 -0.054 -2.871 1 96.75 239 LEU A N 1
ATOM 1933 C CA . LEU A 1 239 ? 10.32 -1.081 -2.543 1 96.75 239 LEU A CA 1
ATOM 1934 C C . LEU A 1 239 ? 10.703 -2.418 -3.172 1 96.75 239 LEU A C 1
ATOM 1936 O O . LEU A 1 239 ? 10.883 -2.506 -4.387 1 96.75 239 LEU A O 1
ATOM 1940 N N . PRO A 1 240 ? 10.812 -3.371 -2.369 1 94.81 240 PRO A N 1
ATOM 1941 C CA . PRO A 1 240 ? 11.289 -4.641 -2.922 1 94.81 240 PRO A CA 1
ATOM 1942 C C . PRO A 1 240 ? 10.289 -5.277 -3.883 1 94.81 240 PRO A C 1
ATOM 1944 O O . PRO A 1 240 ? 9.07 -5.16 -3.686 1 94.81 240 PRO A O 1
ATOM 1947 N N . MET A 1 241 ? 10.773 -5.961 -4.875 1 95.88 241 MET A N 1
ATOM 1948 C CA . MET A 1 241 ? 10 -6.719 -5.852 1 95.88 241 MET A CA 1
ATOM 1949 C C . MET A 1 241 ? 10.578 -8.117 -6.035 1 95.88 241 MET A C 1
ATOM 1951 O O . MET A 1 241 ? 11.797 -8.297 -6.012 1 95.88 241 MET A O 1
ATOM 1955 N N . VAL A 1 242 ? 9.758 -9.07 -6.277 1 96 242 VAL A N 1
ATOM 1956 C CA . VAL A 1 242 ? 10.242 -10.438 -6.395 1 96 242 VAL A CA 1
ATOM 1957 C C . VAL A 1 242 ? 9.922 -10.984 -7.781 1 96 242 VAL A C 1
ATOM 1959 O O . VAL A 1 242 ? 10.305 -12.109 -8.117 1 96 242 VAL A O 1
ATOM 1962 N N . GLY A 1 243 ? 9.203 -10.211 -8.57 1 95.69 243 GLY A N 1
ATOM 1963 C CA . GLY A 1 243 ? 8.836 -10.641 -9.906 1 95.69 243 GLY A CA 1
ATOM 1964 C C . GLY A 1 243 ? 9.758 -10.094 -10.984 1 95.69 243 GLY A C 1
ATOM 1965 O O . GLY A 1 243 ? 10.969 -9.984 -10.773 1 95.69 243 GLY A O 1
ATOM 1966 N N . PHE A 1 244 ? 9.195 -9.852 -12.164 1 95.19 244 PHE A N 1
ATOM 1967 C CA . PHE A 1 244 ? 10 -9.523 -13.328 1 95.19 244 PHE A CA 1
ATOM 1968 C C . PHE A 1 244 ? 9.898 -8.039 -13.664 1 95.19 244 PHE A C 1
ATOM 1970 O O . PHE A 1 244 ? 10.703 -7.508 -14.43 1 95.19 244 PHE A O 1
ATOM 1977 N N . VAL A 1 245 ? 8.922 -7.43 -13.07 1 94 245 VAL A N 1
ATOM 1978 C CA . VAL A 1 245 ? 8.75 -6.012 -13.367 1 94 245 VAL A CA 1
ATOM 1979 C C . VAL A 1 245 ? 9.922 -5.215 -12.797 1 94 245 VAL A C 1
ATOM 1981 O O . VAL A 1 245 ? 10.555 -5.641 -11.828 1 94 245 VAL A O 1
ATOM 1984 N N . GLU A 1 246 ? 10.156 -4.062 -13.367 1 91.38 246 GLU A N 1
ATOM 1985 C CA . GLU A 1 246 ? 11.305 -3.252 -12.977 1 91.38 246 GLU A CA 1
ATOM 1986 C C . GLU A 1 246 ? 10.914 -2.199 -11.945 1 91.38 246 GLU A C 1
ATOM 1988 O O . GLU A 1 246 ? 11.773 -1.674 -11.234 1 91.38 246 GLU A O 1
ATOM 1993 N N . SER A 1 247 ? 9.672 -1.846 -11.992 1 93.62 247 SER A N 1
ATOM 1994 C CA . SER A 1 247 ? 9.195 -0.847 -11.047 1 93.62 247 SER A CA 1
ATOM 1995 C C . SER A 1 247 ? 7.688 -0.949 -10.844 1 93.62 247 SER A C 1
ATOM 1997 O O . SER A 1 247 ? 6.996 -1.608 -11.625 1 93.62 247 SER A O 1
ATOM 1999 N N . PHE A 1 248 ? 7.277 -0.337 -9.805 1 95.75 248 PHE A N 1
ATOM 2000 C CA . PHE A 1 248 ? 5.852 -0.121 -9.578 1 95.75 248 PHE A CA 1
ATOM 2001 C C . PHE A 1 248 ? 5.379 1.151 -10.266 1 95.75 248 PHE A C 1
ATOM 2003 O O . PHE A 1 248 ? 6.184 2.029 -10.586 1 95.75 248 PHE A O 1
ATOM 2010 N N . ASN A 1 249 ? 4.027 1.187 -10.578 1 95.56 249 ASN A N 1
ATOM 2011 C CA . ASN A 1 249 ? 3.406 2.471 -10.883 1 95.56 249 ASN A CA 1
ATOM 2012 C C . ASN A 1 249 ? 3.641 3.486 -9.773 1 95.56 249 ASN A C 1
ATOM 2014 O O . ASN A 1 249 ? 3.594 3.139 -8.594 1 95.56 249 ASN A O 1
ATOM 2018 N N . ILE A 1 250 ? 3.846 4.695 -10.102 1 97 250 ILE A N 1
ATOM 2019 C CA . ILE A 1 250 ? 4.262 5.707 -9.133 1 97 250 ILE A CA 1
ATOM 2020 C C . ILE A 1 250 ? 3.197 5.859 -8.055 1 97 250 ILE A C 1
ATOM 2022 O O . ILE A 1 250 ? 3.518 5.992 -6.871 1 97 250 ILE A O 1
ATOM 2026 N N . SER A 1 251 ? 1.882 5.996 -8.445 1 97.88 251 SER A N 1
ATOM 2027 C CA . SER A 1 251 ? 0.835 6.145 -7.441 1 97.88 251 SER A CA 1
ATOM 2028 C C . SER A 1 251 ? 0.765 4.918 -6.535 1 97.88 251 SER A C 1
ATOM 2030 O O . SER A 1 251 ? 0.484 5.039 -5.34 1 97.88 251 SER A O 1
ATOM 2032 N N . VAL A 1 252 ? 1.056 3.729 -7.098 1 98.25 252 VAL A N 1
ATOM 2033 C CA . VAL A 1 252 ? 1.137 2.479 -6.348 1 98.25 252 VAL A CA 1
ATOM 2034 C C . VAL A 1 252 ? 2.301 2.543 -5.363 1 98.25 252 VAL A C 1
ATOM 2036 O O . VAL A 1 252 ? 2.154 2.18 -4.195 1 98.25 252 VAL A O 1
ATOM 2039 N N . SER A 1 253 ? 3.445 3.066 -5.828 1 98.5 253 SER A N 1
ATOM 2040 C CA . SER A 1 253 ? 4.621 3.182 -4.973 1 98.5 253 SER A CA 1
ATOM 2041 C C . SER A 1 253 ? 4.34 4.066 -3.762 1 98.5 253 SER A C 1
ATOM 2043 O O . SER A 1 253 ? 4.715 3.725 -2.637 1 98.5 253 SER A O 1
ATOM 2045 N N . VAL A 1 254 ? 3.684 5.145 -3.992 1 98.69 254 VAL A N 1
ATOM 2046 C CA . VAL A 1 254 ? 3.34 6.062 -2.912 1 98.69 254 VAL A CA 1
ATOM 2047 C C . VAL A 1 254 ? 2.414 5.367 -1.917 1 98.69 254 VAL A C 1
ATOM 2049 O O . VAL A 1 254 ? 2.656 5.398 -0.708 1 98.69 254 VAL A O 1
ATOM 2052 N N . ALA A 1 255 ? 1.42 4.723 -2.432 1 98.38 255 ALA A N 1
ATOM 2053 C CA . ALA A 1 255 ? 0.43 4.062 -1.586 1 98.38 255 ALA A CA 1
ATOM 2054 C C . ALA A 1 255 ? 1.07 2.949 -0.759 1 98.38 255 ALA A C 1
ATOM 2056 O O . ALA A 1 255 ? 0.753 2.783 0.421 1 98.38 255 ALA A O 1
ATOM 2057 N N . MET A 1 256 ? 1.938 2.18 -1.375 1 98.44 256 MET A N 1
ATOM 2058 C CA . MET A 1 256 ? 2.629 1.116 -0.652 1 98.44 256 MET A CA 1
ATOM 2059 C C . MET A 1 256 ? 3.492 1.69 0.466 1 98.44 256 MET A C 1
ATOM 2061 O O . MET A 1 256 ? 3.475 1.187 1.591 1 98.44 256 MET A O 1
ATOM 2065 N N . THR A 1 257 ? 4.234 2.721 0.147 1 98.62 257 THR A N 1
ATOM 2066 C CA . THR A 1 257 ? 5.09 3.365 1.138 1 98.62 257 THR A CA 1
ATOM 2067 C C . THR A 1 257 ? 4.262 3.861 2.322 1 98.62 257 THR A C 1
ATOM 2069 O O . THR A 1 257 ? 4.598 3.59 3.477 1 98.62 257 THR A O 1
ATOM 2072 N N . LEU A 1 258 ? 3.16 4.5 2.027 1 98.5 258 LEU A N 1
ATOM 2073 C CA . LEU A 1 258 ? 2.283 5.023 3.07 1 98.5 258 LEU A CA 1
ATOM 2074 C C . LEU A 1 258 ? 1.646 3.885 3.863 1 98.5 258 LEU A C 1
ATOM 2076 O O . LEU A 1 258 ? 1.452 4 5.074 1 98.5 258 LEU A O 1
ATOM 2080 N N . SER A 1 259 ? 1.311 2.793 3.221 1 98.12 259 SER A N 1
ATOM 2081 C CA . SER A 1 259 ? 0.746 1.63 3.896 1 98.12 259 SER A CA 1
ATOM 2082 C C . SER A 1 259 ? 1.743 1.022 4.879 1 98.12 259 SER A C 1
ATOM 2084 O O . SER A 1 259 ? 1.376 0.651 5.992 1 98.12 259 SER A O 1
ATOM 2086 N N . PHE A 1 260 ? 3.023 0.932 4.434 1 98.06 260 PHE A N 1
ATOM 2087 C CA . PHE A 1 260 ? 4.066 0.425 5.316 1 98.06 260 PHE A CA 1
ATOM 2088 C C . PHE A 1 260 ? 4.18 1.287 6.566 1 98.06 260 PHE A C 1
ATOM 2090 O O . PHE A 1 260 ? 4.277 0.766 7.68 1 98.06 260 PHE A O 1
ATOM 2097 N N . LEU A 1 261 ? 4.121 2.562 6.375 1 97.88 261 LEU A N 1
ATOM 2098 C CA . LEU A 1 261 ? 4.215 3.492 7.496 1 97.88 261 LEU A CA 1
ATOM 2099 C C . LEU A 1 261 ? 2.99 3.381 8.398 1 97.88 261 LEU A C 1
ATOM 2101 O O . LEU A 1 261 ? 3.117 3.338 9.625 1 97.88 261 LEU A O 1
ATOM 2105 N N . LYS A 1 262 ? 1.826 3.316 7.77 1 96.94 262 LYS A N 1
ATOM 2106 C CA . LYS A 1 262 ? 0.586 3.207 8.531 1 96.94 262 LYS A CA 1
ATOM 2107 C C . LYS A 1 262 ? 0.58 1.947 9.391 1 96.94 262 LYS A C 1
ATOM 2109 O O . LYS A 1 262 ? 0.191 1.989 10.562 1 96.94 262 LYS A O 1
ATOM 2114 N N . MET A 1 263 ? 1.067 0.874 8.852 1 96.5 263 MET A N 1
ATOM 2115 C CA . MET A 1 263 ? 1.062 -0.408 9.555 1 96.5 263 MET A CA 1
ATOM 2116 C C . MET A 1 263 ? 2.1 -0.422 10.672 1 96.5 263 MET A C 1
ATOM 2118 O O . MET A 1 263 ? 2.127 -1.346 11.484 1 96.5 263 MET A O 1
ATOM 2122 N N . GLN A 1 264 ? 2.926 0.58 10.703 1 95.44 264 GLN A N 1
ATOM 2123 C CA . GLN A 1 264 ? 3.893 0.677 11.789 1 95.44 264 GLN A CA 1
ATOM 2124 C C . GLN A 1 264 ? 3.451 1.703 12.828 1 95.44 264 GLN A C 1
ATOM 2126 O O . GLN A 1 264 ? 4.184 1.99 13.781 1 95.44 264 GLN A O 1
ATOM 2131 N N . GLY A 1 265 ? 2.285 2.326 12.578 1 94.62 265 GLY A N 1
ATOM 2132 C CA . GLY A 1 265 ? 1.688 3.217 13.562 1 94.62 265 GLY A CA 1
ATOM 2133 C C . GLY A 1 265 ? 2.355 4.578 13.617 1 94.62 265 GLY A C 1
ATOM 2134 O O . GLY A 1 265 ? 2.408 5.211 14.672 1 94.62 265 GLY A O 1
ATOM 2135 N N . VAL A 1 266 ? 2.859 5.023 12.461 1 95.81 266 VAL A N 1
ATOM 2136 C CA . VAL A 1 266 ? 3.65 6.25 12.539 1 95.81 266 VAL A CA 1
ATOM 2137 C C . VAL A 1 266 ? 2.938 7.371 11.789 1 95.81 266 VAL A C 1
ATOM 2139 O O . VAL A 1 266 ? 3.365 8.531 11.836 1 95.81 266 VAL A O 1
ATOM 2142 N N . ILE A 1 267 ? 1.885 7.062 11 1 96.38 267 ILE A N 1
ATOM 2143 C CA . ILE A 1 267 ? 1.035 8.109 10.445 1 96.38 267 ILE A CA 1
ATOM 2144 C C . ILE A 1 267 ? -0.032 8.5 11.469 1 96.38 267 ILE A C 1
ATOM 2146 O O . ILE A 1 267 ? -1.115 7.914 11.5 1 96.38 267 ILE A O 1
ATOM 2150 N N . THR A 1 268 ? 0.269 9.469 12.266 1 94.94 268 THR A N 1
ATOM 2151 C CA . THR A 1 268 ? -0.607 9.938 13.336 1 94.94 268 THR A CA 1
ATOM 2152 C C . THR A 1 268 ? -0.797 11.453 13.258 1 94.94 268 THR A C 1
ATOM 2154 O O . THR A 1 268 ? 0.071 12.164 12.75 1 94.94 268 THR A O 1
ATOM 2157 N N . PRO A 1 269 ? -1.939 11.898 13.688 1 96.25 269 PRO A N 1
ATOM 2158 C CA . PRO A 1 269 ? -2.168 13.344 13.672 1 96.25 269 PRO A CA 1
ATOM 2159 C C . PRO A 1 269 ? -1.122 14.117 14.477 1 96.25 269 PRO A C 1
ATOM 2161 O O . PRO A 1 269 ? -0.751 13.695 15.578 1 96.25 269 PRO A O 1
ATOM 2164 N N . ASP A 1 270 ? -0.687 15.195 13.891 1 96.38 270 ASP A N 1
ATOM 2165 C CA . ASP A 1 270 ? 0.359 15.922 14.602 1 96.38 270 ASP A CA 1
ATOM 2166 C C . ASP A 1 270 ? 0.338 17.406 14.25 1 96.38 270 ASP A C 1
ATOM 2168 O O . ASP A 1 270 ? 1.327 18.109 14.453 1 96.38 270 ASP A O 1
ATOM 2172 N N . LEU A 1 271 ? -0.732 17.891 13.688 1 97.06 271 LEU A N 1
ATOM 2173 C CA . LEU A 1 271 ? -0.817 19.297 13.344 1 97.06 271 LEU A CA 1
ATOM 2174 C C . LEU A 1 271 ? -0.879 20.172 14.602 1 97.06 271 LEU A C 1
ATOM 2176 O O . LEU A 1 271 ? -1.534 19.797 15.578 1 97.06 271 LEU A O 1
ATOM 2180 N N . SER A 1 272 ? -0.278 21.344 14.602 1 95.31 272 SER A N 1
ATOM 2181 C CA . SER A 1 272 ? -0.371 22.312 15.68 1 95.31 272 SER A CA 1
ATOM 2182 C C . SER A 1 272 ? -1.727 23.016 15.672 1 95.31 272 SER A C 1
ATOM 2184 O O . SER A 1 272 ? -2.449 22.969 14.672 1 95.31 272 SER A O 1
ATOM 2186 N N . PRO A 1 273 ? -2.031 23.625 16.719 1 95.44 273 PRO A N 1
ATOM 2187 C CA . PRO A 1 273 ? -3.271 24.406 16.734 1 95.44 273 PRO A CA 1
ATOM 2188 C C . PRO A 1 273 ? -3.324 25.453 15.617 1 95.44 273 PRO A C 1
ATOM 2190 O O . PRO A 1 273 ? -4.375 25.656 15.008 1 95.44 273 PRO A O 1
ATOM 2193 N N . LEU A 1 274 ? -2.229 26.047 15.367 1 95.38 274 LEU A N 1
ATOM 2194 C CA . LEU A 1 274 ? -2.18 27.047 14.297 1 95.38 274 LEU A CA 1
ATOM 2195 C C . LEU A 1 274 ? -2.424 26.406 12.938 1 95.38 274 LEU A C 1
ATOM 2197 O O . LEU A 1 274 ? -3.189 26.922 12.125 1 95.38 274 LEU A O 1
ATOM 2201 N N . ASP A 1 275 ? -1.792 25.266 12.688 1 96 275 ASP A N 1
ATOM 2202 C CA . ASP A 1 275 ? -1.991 24.562 11.422 1 96 275 ASP A CA 1
ATOM 2203 C C . ASP A 1 275 ? -3.449 24.141 11.25 1 96 275 ASP A C 1
ATOM 2205 O O . ASP A 1 275 ? -4.004 24.25 10.156 1 96 275 ASP A O 1
ATOM 2209 N N . LYS A 1 276 ? -4.008 23.719 12.305 1 97.5 276 LYS A N 1
ATOM 2210 C CA . LYS A 1 276 ? -5.391 23.25 12.266 1 97.5 276 LYS A CA 1
ATOM 2211 C C . LYS A 1 276 ? -6.344 24.391 11.922 1 97.5 276 LYS A C 1
ATOM 2213 O O . LYS A 1 276 ? -7.219 24.234 11.07 1 97.5 276 LYS A O 1
ATOM 2218 N N . ILE A 1 277 ? -6.113 25.516 12.602 1 96.94 277 ILE A N 1
ATOM 2219 C CA . ILE A 1 277 ? -7.023 26.641 12.383 1 96.94 277 ILE A CA 1
ATOM 2220 C C . ILE A 1 277 ? -6.812 27.219 10.984 1 96.94 277 ILE A C 1
ATOM 2222 O O . ILE A 1 277 ? -7.758 27.672 10.352 1 96.94 277 ILE A O 1
ATOM 2226 N N . LYS A 1 278 ? -5.613 27.219 10.508 1 96.44 278 LYS A N 1
ATOM 2227 C CA . LYS A 1 278 ? -5.344 27.625 9.133 1 96.44 278 LYS A CA 1
ATOM 2228 C C . LYS A 1 278 ? -6.117 26.766 8.141 1 96.44 278 LYS A C 1
ATOM 2230 O O . LYS A 1 278 ? -6.781 27.281 7.242 1 96.44 278 LYS A O 1
ATOM 2235 N N . LEU A 1 279 ? -6.043 25.5 8.32 1 97 279 LEU A N 1
ATOM 2236 C CA . LEU A 1 279 ? -6.703 24.562 7.422 1 97 279 LEU A CA 1
ATOM 2237 C C . LEU A 1 279 ? -8.219 24.703 7.516 1 97 279 LEU A C 1
ATOM 2239 O O . LEU A 1 279 ? -8.914 24.625 6.5 1 97 279 LEU A O 1
ATOM 2243 N N . LEU A 1 280 ? -8.688 24.828 8.742 1 97.25 280 LEU A N 1
ATOM 2244 C CA . LEU A 1 280 ? -10.133 24.984 8.914 1 97.25 280 LEU A CA 1
ATOM 2245 C C . LEU A 1 280 ? -10.648 26.188 8.133 1 97.25 280 LEU A C 1
ATOM 2247 O O . LEU A 1 280 ? -11.641 26.094 7.41 1 97.25 280 LEU A O 1
ATOM 2251 N N . ASN A 1 281 ? -9.992 27.297 8.297 1 96.56 281 ASN A N 1
ATOM 2252 C CA . ASN A 1 281 ? -10.375 28.484 7.559 1 96.56 281 ASN A CA 1
ATOM 2253 C C . ASN A 1 281 ? -10.297 28.266 6.051 1 96.56 281 ASN A C 1
ATOM 2255 O O . ASN A 1 281 ? -11.188 28.688 5.309 1 96.56 281 ASN A O 1
ATOM 2259 N N . LYS A 1 282 ? -9.258 27.594 5.668 1 95.44 282 LYS A N 1
ATOM 2260 C CA . LYS A 1 282 ? -9.086 27.297 4.25 1 95.44 282 LYS A CA 1
ATOM 2261 C C . LYS A 1 282 ? -10.242 26.453 3.727 1 95.44 282 LYS A C 1
ATOM 2263 O O . LYS A 1 282 ? -10.812 26.734 2.676 1 95.44 282 LYS A O 1
ATOM 2268 N N . PHE A 1 283 ? -10.57 25.359 4.43 1 95.5 283 PHE A N 1
ATOM 2269 C CA . PHE A 1 283 ? -11.633 24.438 4.02 1 95.5 283 PHE A CA 1
ATOM 2270 C C . PHE A 1 283 ? -12.977 25.172 3.975 1 95.5 283 PHE A C 1
ATOM 2272 O O . PHE A 1 283 ? -13.719 25.047 3 1 95.5 283 PHE A O 1
ATOM 2279 N N . VAL A 1 284 ? -13.266 25.984 4.969 1 95.5 284 VAL A N 1
ATOM 2280 C CA . VAL A 1 284 ? -14.547 26.688 5.047 1 95.5 284 VAL A CA 1
ATOM 2281 C C . VAL A 1 284 ? -14.633 27.734 3.928 1 95.5 284 VAL A C 1
ATOM 2283 O O . VAL A 1 284 ? -15.633 27.797 3.211 1 95.5 284 VAL A O 1
ATOM 2286 N N . LEU A 1 285 ? -13.609 28.469 3.746 1 93.56 285 LEU A N 1
ATOM 2287 C CA . LEU A 1 285 ? -13.609 29.516 2.732 1 93.56 285 LEU A CA 1
ATOM 2288 C C . LEU A 1 285 ? -13.734 28.922 1.334 1 93.56 285 LEU A C 1
ATOM 2290 O O . LEU A 1 285 ? -14.352 29.516 0.451 1 93.56 285 LEU A O 1
ATOM 2294 N N . SER A 1 286 ? -13.125 27.75 1.162 1 90.19 286 SER A N 1
ATOM 2295 C CA . SER A 1 286 ? -13.211 27.094 -0.141 1 90.19 286 SER A CA 1
ATOM 2296 C C . SER A 1 286 ? -14.633 26.625 -0.434 1 90.19 286 SER A C 1
ATOM 2298 O O . SER A 1 286 ? -14.977 26.359 -1.587 1 90.19 286 SER A O 1
ATOM 2300 N N . SER A 1 287 ? -15.43 26.562 0.558 1 90.25 287 SER A N 1
ATOM 2301 C CA . SER A 1 287 ? -16.797 26.062 0.406 1 90.25 287 SER A CA 1
ATOM 2302 C C . SER A 1 287 ? -17.781 27.219 0.276 1 90.25 287 SER A C 1
ATOM 2304 O O . SER A 1 287 ? -18.984 27 0.103 1 90.25 287 SER A O 1
ATOM 2306 N N . ILE A 1 288 ? -17.312 28.453 0.412 1 91.12 288 ILE A N 1
ATOM 2307 C CA . ILE A 1 288 ? -18.156 29.641 0.333 1 91.12 288 ILE A CA 1
ATOM 2308 C C . ILE A 1 288 ? -17.922 30.344 -1.004 1 91.12 288 ILE A C 1
ATOM 2310 O O . ILE A 1 288 ? -16.812 30.797 -1.293 1 91.12 288 ILE A O 1
ATOM 2314 N N . PRO A 1 289 ? -19.016 30.453 -1.764 1 90.5 289 PRO A N 1
ATOM 2315 C CA . PRO A 1 289 ? -18.844 31.25 -2.982 1 90.5 289 PRO A CA 1
ATOM 2316 C C . PRO A 1 289 ? -18.453 32.688 -2.695 1 90.5 289 PRO A C 1
ATOM 2318 O O . PRO A 1 289 ? -18.922 33.281 -1.708 1 90.5 289 PRO A O 1
ATOM 2321 N N . LYS A 1 290 ? -17.609 33.344 -3.535 1 91.5 290 LYS A N 1
ATOM 2322 C CA . LYS A 1 290 ? -17.156 34.719 -3.391 1 91.5 290 LYS A CA 1
ATOM 2323 C C . LYS A 1 290 ? -16.578 34.969 -1.998 1 91.5 290 LYS A C 1
ATOM 2325 O O . LYS A 1 290 ? -16.969 35.938 -1.322 1 91.5 290 LYS A O 1
ATOM 2330 N N . ASN A 1 291 ? -15.758 34.062 -1.558 1 90.81 291 ASN A N 1
ATOM 2331 C CA . ASN A 1 291 ? -15.258 34.094 -0.187 1 90.81 291 ASN A CA 1
ATOM 2332 C C . ASN A 1 291 ? -14.484 35.375 0.115 1 90.81 291 ASN A C 1
ATOM 2334 O O . ASN A 1 291 ? -14.484 35.844 1.252 1 90.81 291 ASN A O 1
ATOM 2338 N N . LYS A 1 292 ? -13.875 36 -0.851 1 92 292 LYS A N 1
ATOM 2339 C CA . LYS A 1 292 ? -13.203 37.25 -0.628 1 92 292 LYS A CA 1
ATOM 2340 C C . LYS A 1 292 ? -14.195 38.344 -0.22 1 92 292 LYS A C 1
ATOM 2342 O O . LYS A 1 292 ? -13.945 39.094 0.727 1 92 292 LYS A O 1
ATOM 2347 N N . LEU A 1 293 ? -15.266 38.375 -0.979 1 93.44 293 LEU A N 1
ATOM 2348 C CA . LEU A 1 293 ? -16.312 39.375 -0.693 1 93.44 293 LEU A CA 1
ATOM 2349 C C . LEU A 1 293 ? -16.906 39.125 0.692 1 93.44 293 LEU A C 1
ATOM 2351 O O . LEU A 1 293 ? -17.188 40.094 1.415 1 93.44 293 LEU A O 1
ATOM 2355 N N . VAL A 1 294 ? -17.078 37.938 0.996 1 93.44 294 VAL A N 1
ATOM 2356 C CA . VAL A 1 294 ? -17.641 37.594 2.293 1 93.44 294 VAL A CA 1
ATOM 2357 C C . VAL A 1 294 ? -16.703 38.062 3.408 1 93.44 294 VAL A C 1
ATOM 2359 O O . VAL A 1 294 ? -17.156 38.656 4.395 1 93.44 294 VAL A O 1
ATOM 2362 N N . LEU A 1 295 ? -15.438 37.844 3.268 1 94 295 LEU A N 1
ATOM 2363 C CA . LEU A 1 295 ? -14.453 38.281 4.254 1 94 295 LEU A CA 1
ATOM 2364 C C . LEU A 1 295 ? -14.484 39.781 4.434 1 94 295 LEU A C 1
ATOM 2366 O O . LEU A 1 295 ? -14.477 40.281 5.559 1 94 295 LEU A O 1
ATOM 2370 N N . GLU A 1 296 ? -14.625 40.469 3.357 1 93.06 296 GLU A N 1
ATOM 2371 C CA . GLU A 1 296 ? -14.648 41.938 3.4 1 93.06 296 GLU A CA 1
ATOM 2372 C C . GLU A 1 296 ? -15.906 42.438 4.094 1 93.06 296 GLU A C 1
ATOM 2374 O O . GLU A 1 296 ? -15.852 43.375 4.891 1 93.06 296 GLU A O 1
ATOM 2379 N N . LYS A 1 297 ? -16.953 41.875 3.789 1 94.38 297 LYS A N 1
ATOM 2380 C CA . LYS A 1 297 ? -18.219 42.25 4.414 1 94.38 297 LYS A CA 1
ATOM 2381 C C . LYS A 1 297 ? -18.172 42 5.922 1 94.38 297 LYS A C 1
ATOM 2383 O O . LYS A 1 297 ? -18.828 42.688 6.691 1 94.38 297 LYS A O 1
ATOM 2388 N N . LEU A 1 298 ? -17.422 41.031 6.285 1 94.12 298 LEU A N 1
ATOM 2389 C CA . LEU A 1 298 ? -17.297 40.688 7.703 1 94.12 298 LEU A CA 1
ATOM 2390 C C . LEU A 1 298 ? -16.25 41.562 8.383 1 94.12 298 LEU A C 1
ATOM 2392 O O . LEU A 1 298 ? -15.984 41.406 9.57 1 94.12 298 LEU A O 1
ATOM 2396 N N . GLY A 1 299 ? -15.516 42.406 7.559 1 93.12 299 GLY A N 1
ATOM 2397 C CA . GLY A 1 299 ? -14.602 43.406 8.125 1 93.12 299 GLY A CA 1
ATOM 2398 C C . GLY A 1 299 ? -13.156 42.938 8.117 1 93.12 299 GLY A C 1
ATOM 2399 O O . GLY A 1 299 ? -12.328 43.469 8.852 1 93.12 299 GLY A O 1
ATOM 2400 N N . PHE A 1 300 ? -12.953 41.844 7.379 1 93.06 300 PHE A N 1
ATOM 2401 C CA . PHE A 1 300 ? -11.586 41.375 7.336 1 93.06 300 PHE A CA 1
ATOM 2402 C C . PHE A 1 300 ? -10.883 41.812 6.062 1 93.06 300 PHE A C 1
ATOM 2404 O O . PHE A 1 300 ? -11.531 42.062 5.047 1 93.06 300 PHE A O 1
ATOM 2411 N N . ASP A 1 301 ? -9.578 41.969 6.156 1 92.94 301 ASP A N 1
ATOM 2412 C CA . ASP A 1 301 ? -8.742 42.125 4.965 1 92.94 301 ASP A CA 1
ATOM 2413 C C . ASP A 1 301 ? -8.594 40.781 4.242 1 92.94 301 ASP A C 1
ATOM 2415 O O . ASP A 1 301 ? -7.812 39.906 4.668 1 92.94 301 ASP A O 1
ATOM 2419 N N . SER A 1 302 ? -9.289 40.656 3.154 1 91.62 302 SER A N 1
ATOM 2420 C CA . SER A 1 302 ? -9.359 39.375 2.467 1 91.62 302 SER A CA 1
ATOM 2421 C C . SER A 1 302 ? -7.977 38.906 1.994 1 91.62 302 SER A C 1
ATOM 2423 O O . SER A 1 302 ? -7.621 37.75 2.113 1 91.62 302 SER A O 1
ATOM 2425 N N . ASP A 1 303 ? -7.152 39.781 1.503 1 90.81 303 ASP A N 1
ATOM 2426 C CA . ASP A 1 303 ? -5.816 39.438 1.017 1 90.81 303 ASP A CA 1
ATOM 2427 C C . ASP A 1 303 ? -4.918 38.969 2.16 1 90.81 303 ASP A C 1
ATOM 2429 O O . ASP A 1 303 ? -4.145 38 1.999 1 90.81 303 ASP A O 1
ATOM 2433 N N . LEU A 1 304 ? -5.055 39.625 3.197 1 90.06 304 LEU A N 1
ATOM 2434 C CA . LEU A 1 304 ? -4.262 39.219 4.363 1 90.06 304 LEU A CA 1
ATOM 2435 C C . LEU A 1 304 ? -4.648 37.844 4.859 1 90.06 304 LEU A C 1
ATOM 2437 O O . LEU A 1 304 ? -3.781 37.031 5.156 1 90.06 304 LEU A O 1
ATOM 2441 N N . ILE A 1 305 ? -5.91 37.594 4.969 1 91.5 305 ILE A N 1
ATOM 2442 C CA . ILE A 1 305 ? -6.395 36.312 5.484 1 91.5 305 ILE A CA 1
ATOM 2443 C C . ILE A 1 305 ? -5.973 35.188 4.547 1 91.5 305 ILE A C 1
ATOM 2445 O O . ILE A 1 305 ? -5.508 34.156 5 1 91.5 305 ILE A O 1
ATOM 2449 N N . LEU A 1 306 ? -6.07 35.406 3.297 1 89.75 306 LEU A N 1
ATOM 2450 C CA . LEU A 1 306 ? -5.73 34.375 2.314 1 89.75 306 LEU A CA 1
ATOM 2451 C C . LEU A 1 306 ? -4.23 34.094 2.33 1 89.75 306 LEU A C 1
ATOM 2453 O O . LEU A 1 306 ? -3.809 32.969 2.09 1 89.75 306 LEU A O 1
ATOM 2457 N N . LYS A 1 307 ? -3.506 35.125 2.641 1 88.06 307 LYS A N 1
ATOM 2458 C CA . LYS A 1 307 ? -2.064 34.938 2.779 1 88.06 307 LYS A CA 1
ATOM 2459 C C . LYS A 1 307 ? -1.729 34.156 4.043 1 88.06 307 LYS A C 1
ATOM 2461 O O . LYS A 1 307 ? -0.812 33.312 4.043 1 88.06 307 LYS A O 1
ATOM 2466 N N . LEU A 1 308 ? -2.506 34.344 5.07 1 88.69 308 LEU A N 1
ATOM 2467 C CA . LEU A 1 308 ? -2.252 33.719 6.363 1 88.69 308 LEU A CA 1
ATOM 2468 C C . LEU A 1 308 ? -2.576 32.25 6.32 1 88.69 308 LEU A C 1
ATOM 2470 O O . LEU A 1 308 ? -1.975 31.453 7.051 1 88.69 308 LEU A O 1
ATOM 2474 N N . ILE A 1 309 ? -3.48 31.828 5.414 1 89.88 309 ILE A N 1
ATOM 2475 C CA . ILE A 1 309 ? -3.928 30.453 5.469 1 89.88 309 ILE A CA 1
ATOM 2476 C C . ILE A 1 309 ? -3.146 29.609 4.457 1 89.88 309 ILE A C 1
ATOM 2478 O O . ILE A 1 309 ? -3.414 28.422 4.289 1 89.88 309 ILE A O 1
ATOM 2482 N N . LYS A 1 310 ? -2.232 30.25 3.809 1 82.06 310 LYS A N 1
ATOM 2483 C CA . LYS A 1 310 ? -1.37 29.516 2.883 1 82.06 310 LYS A CA 1
ATOM 2484 C C . LYS A 1 310 ? -0.21 28.859 3.617 1 82.06 310 LYS A C 1
ATOM 2486 O O . LYS A 1 310 ? 0.303 29.391 4.598 1 82.06 310 LYS A O 1
ATOM 2491 N N . MET B 1 1 ? -19.344 -45.312 4.09 1 54.62 1 MET B N 1
ATOM 2492 C CA . MET B 1 1 ? -18.219 -46.188 3.771 1 54.62 1 MET B CA 1
ATOM 2493 C C . MET B 1 1 ? -17.828 -46.062 2.299 1 54.62 1 MET B C 1
ATOM 2495 O O . MET B 1 1 ? -16.656 -45.906 1.969 1 54.62 1 MET B O 1
ATOM 2499 N N . ILE B 1 2 ? -18.781 -46.094 1.444 1 60.28 2 ILE B N 1
ATOM 2500 C CA . ILE B 1 2 ? -18.578 -46.031 0.003 1 60.28 2 ILE B CA 1
ATOM 2501 C C . ILE B 1 2 ? -18.109 -44.625 -0.392 1 60.28 2 ILE B C 1
ATOM 2503 O O . ILE B 1 2 ? -17.172 -44.469 -1.175 1 60.28 2 ILE B O 1
ATOM 2507 N N . ILE B 1 3 ? -18.625 -43.656 0.271 1 68.12 3 ILE B N 1
ATOM 2508 C CA . ILE B 1 3 ? -18.281 -42.25 -0.039 1 68.12 3 ILE B CA 1
ATOM 2509 C C . ILE B 1 3 ? -16.844 -41.969 0.387 1 68.12 3 ILE B C 1
ATOM 2511 O O . ILE B 1 3 ? -16.078 -41.344 -0.346 1 68.12 3 ILE B O 1
ATOM 2515 N N . ASN B 1 4 ? -16.516 -42.594 1.406 1 69.44 4 ASN B N 1
ATOM 2516 C CA . ASN B 1 4 ? -15.148 -42.406 1.879 1 69.44 4 ASN B CA 1
ATOM 2517 C C . ASN B 1 4 ? -14.156 -43.125 0.974 1 69.44 4 ASN B C 1
ATOM 2519 O O . ASN B 1 4 ? -13.07 -42.625 0.704 1 69.44 4 ASN B O 1
ATOM 2523 N N . GLN B 1 5 ? -14.711 -44.344 0.497 1 64.88 5 GLN B N 1
ATOM 2524 C CA . GLN B 1 5 ? -13.844 -45.094 -0.393 1 64.88 5 GLN B CA 1
ATOM 2525 C C . GLN B 1 5 ? -13.672 -44.406 -1.735 1 64.88 5 GLN B C 1
ATOM 2527 O O . GLN B 1 5 ? -12.586 -44.375 -2.309 1 64.88 5 GLN B O 1
ATOM 2532 N N . GLN B 1 6 ? -14.711 -43.844 -2.238 1 67.44 6 GLN B N 1
ATOM 2533 C CA . GLN B 1 6 ? -14.664 -43.094 -3.49 1 67.44 6 GLN B CA 1
ATOM 2534 C C . GLN B 1 6 ? -13.797 -41.844 -3.354 1 67.44 6 GLN B C 1
ATOM 2536 O O . GLN B 1 6 ? -13.031 -41.531 -4.262 1 67.44 6 GLN B O 1
ATOM 2541 N N . ILE B 1 7 ? -13.93 -41.219 -2.262 1 70.25 7 ILE B N 1
ATOM 2542 C CA . ILE B 1 7 ? -13.109 -40.062 -2.021 1 70.25 7 ILE B CA 1
ATOM 2543 C C . ILE B 1 7 ? -11.633 -40.438 -1.937 1 70.25 7 ILE B C 1
ATOM 2545 O O . ILE B 1 7 ? -10.766 -39.781 -2.496 1 70.25 7 ILE B O 1
ATOM 2549 N N . LYS B 1 8 ? -11.477 -41.562 -1.374 1 68 8 LYS B N 1
ATOM 2550 C CA . LYS B 1 8 ? -10.117 -42.062 -1.26 1 68 8 LYS B CA 1
ATOM 2551 C C . LYS B 1 8 ? -9.547 -42.438 -2.629 1 68 8 LYS B C 1
ATOM 2553 O O . LYS B 1 8 ? -8.391 -42.125 -2.934 1 68 8 LYS B O 1
ATOM 2558 N N . LEU B 1 9 ? -10.352 -43.094 -3.299 1 69.25 9 LEU B N 1
ATOM 2559 C CA . LEU B 1 9 ? -9.922 -43.469 -4.641 1 69.25 9 LEU B CA 1
ATOM 2560 C C . LEU B 1 9 ? -9.664 -42.25 -5.496 1 69.25 9 LEU B C 1
ATOM 2562 O O . LEU B 1 9 ? -8.68 -42.188 -6.242 1 69.25 9 LEU B O 1
ATOM 2566 N N . LEU B 1 10 ? -10.453 -41.281 -5.457 1 73 10 LEU B N 1
ATOM 2567 C CA . LEU B 1 10 ? -10.273 -40.031 -6.203 1 73 10 LEU B CA 1
ATOM 2568 C C . LEU B 1 10 ? -9 -39.312 -5.77 1 73 10 LEU B C 1
ATOM 2570 O O . LEU B 1 10 ? -8.281 -38.781 -6.609 1 73 10 LEU B O 1
ATOM 2574 N N . ASN B 1 11 ? -8.789 -39.406 -4.527 1 72.25 11 ASN B N 1
ATOM 2575 C CA . ASN B 1 11 ? -7.574 -38.781 -4.016 1 72.25 11 ASN B CA 1
ATOM 2576 C C . ASN B 1 11 ? -6.324 -39.5 -4.516 1 72.25 11 ASN B C 1
ATOM 2578 O O . ASN B 1 11 ? -5.324 -38.844 -4.844 1 72.25 11 ASN B O 1
ATOM 2582 N N . ILE B 1 12 ? -6.48 -40.781 -4.516 1 69.5 12 ILE B N 1
ATOM 2583 C CA . ILE B 1 12 ? -5.367 -41.562 -5.004 1 69.5 12 ILE B CA 1
ATOM 2584 C C . ILE B 1 12 ? -5.129 -41.281 -6.484 1 69.5 12 ILE B C 1
ATOM 2586 O O . ILE B 1 12 ? -3.988 -41.094 -6.91 1 69.5 12 ILE B O 1
ATOM 2590 N N . LEU B 1 13 ? -6.156 -41.219 -7.258 1 67.06 13 LEU B N 1
ATOM 2591 C CA . LEU B 1 13 ? -6.039 -40.906 -8.68 1 67.06 13 LEU B CA 1
ATOM 2592 C C . LEU B 1 13 ? -5.469 -39.5 -8.898 1 67.06 13 LEU B C 1
ATOM 2594 O O . LEU B 1 13 ? -4.629 -39.312 -9.773 1 67.06 13 LEU B O 1
ATOM 2598 N N . LYS B 1 14 ? -5.945 -38.688 -8.117 1 74.75 14 LYS B N 1
ATOM 2599 C CA . LYS B 1 14 ? -5.434 -37.312 -8.188 1 74.75 14 LYS B CA 1
ATOM 2600 C C . LYS B 1 14 ? -3.947 -37.281 -7.852 1 74.75 14 LYS B C 1
ATOM 2602 O O . LYS B 1 14 ? -3.174 -36.594 -8.523 1 74.75 14 LYS B O 1
ATOM 2607 N N . PHE B 1 15 ? -3.682 -38.031 -6.887 1 73.31 15 PHE B N 1
ATOM 2608 C CA . PHE B 1 15 ? -2.285 -38.062 -6.473 1 73.31 15 PHE B CA 1
ATOM 2609 C C . PHE B 1 15 ? -1.407 -38.625 -7.578 1 73.31 15 PHE B C 1
ATOM 2611 O O . PHE B 1 15 ? -0.365 -38.062 -7.906 1 73.31 15 PHE B O 1
ATOM 2618 N N . TYR B 1 16 ? -1.827 -39.688 -8.102 1 73.44 16 TYR B N 1
ATOM 2619 C CA . TYR B 1 16 ? -1.059 -40.312 -9.172 1 73.44 16 TYR B CA 1
ATOM 2620 C C . TYR B 1 16 ? -1 -39.438 -10.398 1 73.44 16 TYR B C 1
ATOM 2622 O O . TYR B 1 16 ? 0.023 -39.375 -11.086 1 73.44 16 TYR B O 1
ATOM 2630 N N . GLY B 1 17 ? -2.111 -38.812 -10.625 1 80.81 17 GLY B N 1
ATOM 2631 C CA . GLY B 1 17 ? -2.137 -37.844 -11.711 1 80.81 17 GLY B CA 1
ATOM 2632 C C . GLY B 1 17 ? -1.151 -36.719 -11.516 1 80.81 17 GLY B C 1
ATOM 2633 O O . GLY B 1 17 ? -0.442 -36.344 -12.453 1 80.81 17 GLY B O 1
ATOM 2634 N N . GLN B 1 18 ? -1.061 -36.312 -10.352 1 84.31 18 GLN B N 1
ATOM 2635 C CA . GLN B 1 18 ? -0.141 -35.219 -10.039 1 84.31 18 GLN B CA 1
ATOM 2636 C C . GLN B 1 18 ? 1.311 -35.688 -10.133 1 84.31 18 GLN B C 1
ATOM 2638 O O . GLN B 1 18 ? 2.168 -34.969 -10.641 1 84.31 18 GLN B O 1
ATOM 2643 N N . LYS B 1 19 ? 1.499 -36.875 -9.625 1 86.62 19 LYS B N 1
ATOM 2644 C CA . LYS B 1 19 ? 2.855 -37.406 -9.688 1 86.62 19 LYS B CA 1
ATOM 2645 C C . LYS B 1 19 ? 3.307 -37.625 -11.133 1 86.62 19 LYS B C 1
ATOM 2647 O O . LYS B 1 19 ? 4.445 -37.281 -11.477 1 86.62 19 LYS B O 1
ATOM 2652 N N . LYS B 1 20 ? 2.441 -38.156 -11.898 1 90.06 20 LYS B N 1
ATOM 2653 C CA . LYS B 1 20 ? 2.758 -38.344 -13.305 1 90.06 20 LYS B CA 1
ATOM 2654 C C . LYS B 1 20 ? 3.012 -37.031 -14.016 1 90.06 20 LYS B C 1
ATOM 2656 O O . LYS B 1 20 ? 3.955 -36.906 -14.797 1 90.06 20 LYS B O 1
ATOM 2661 N N . SER B 1 21 ? 2.158 -36.062 -13.766 1 91.06 21 SER B N 1
ATOM 2662 C CA . SER B 1 21 ? 2.34 -34.75 -14.344 1 91.06 21 SER B CA 1
ATOM 2663 C C . SER B 1 21 ? 3.688 -34.156 -13.945 1 91.06 21 SER B C 1
ATOM 2665 O O . SER B 1 21 ? 4.371 -33.531 -14.773 1 91.06 21 SER B O 1
ATOM 2667 N N . LEU B 1 22 ? 3.992 -34.344 -12.688 1 93.19 22 LEU B N 1
ATOM 2668 C CA . LEU B 1 22 ? 5.262 -33.812 -12.18 1 93.19 22 LEU B CA 1
ATOM 2669 C C . LEU B 1 22 ? 6.438 -34.438 -12.922 1 93.19 22 LEU B C 1
ATOM 2671 O O . LEU B 1 22 ? 7.379 -33.75 -13.297 1 93.19 22 LEU B O 1
ATOM 2675 N N . ASP B 1 23 ? 6.363 -35.719 -13.164 1 93.62 23 ASP B N 1
ATOM 2676 C CA . ASP B 1 23 ? 7.43 -36.438 -13.852 1 93.62 23 ASP B CA 1
ATOM 2677 C C . ASP B 1 23 ? 7.562 -35.969 -15.297 1 93.62 23 ASP B C 1
ATOM 2679 O O . ASP B 1 23 ? 8.672 -35.688 -15.773 1 93.62 23 ASP B O 1
ATOM 2683 N N . ILE B 1 24 ? 6.457 -35.875 -15.93 1 93.19 24 ILE B N 1
ATOM 2684 C CA . ILE B 1 24 ? 6.438 -35.438 -17.328 1 93.19 24 ILE B CA 1
ATOM 2685 C C . ILE B 1 24 ? 7.023 -34.031 -17.422 1 93.19 24 ILE B C 1
ATOM 2687 O O . ILE B 1 24 ? 7.902 -33.781 -18.266 1 93.19 24 ILE B O 1
ATOM 2691 N N . LEU B 1 25 ? 6.605 -33.188 -16.531 1 95.44 25 LEU B N 1
ATOM 2692 C CA . LEU B 1 25 ? 7.004 -31.797 -16.609 1 95.44 25 LEU B CA 1
ATOM 2693 C C . LEU B 1 25 ? 8.469 -31.625 -16.234 1 95.44 25 LEU B C 1
ATOM 2695 O O . LEU B 1 25 ? 9.164 -30.75 -16.766 1 95.44 25 LEU B O 1
ATOM 2699 N N . ASN B 1 26 ? 8.938 -32.438 -15.336 1 96.25 26 ASN B N 1
ATOM 2700 C CA . ASN B 1 26 ? 10.367 -32.438 -15.039 1 96.25 26 ASN B CA 1
ATOM 2701 C C . ASN B 1 26 ? 11.195 -32.844 -16.266 1 96.25 26 ASN B C 1
ATOM 2703 O O . ASN B 1 26 ? 12.242 -32.25 -16.516 1 96.25 26 ASN B O 1
ATOM 2707 N N . ASN B 1 27 ? 10.727 -33.812 -16.922 1 95.25 27 ASN B N 1
ATOM 2708 C CA . ASN B 1 27 ? 11.406 -34.219 -18.141 1 95.25 27 ASN B CA 1
ATOM 2709 C C . ASN B 1 27 ? 11.414 -33.125 -19.203 1 95.25 27 ASN B C 1
ATOM 2711 O O . ASN B 1 27 ? 12.438 -32.875 -19.828 1 95.25 27 ASN B O 1
ATOM 2715 N N . VAL B 1 28 ? 10.289 -32.5 -19.375 1 95.5 28 VAL B N 1
ATOM 2716 C CA . VAL B 1 28 ? 10.18 -31.406 -20.312 1 95.5 28 VAL B CA 1
ATOM 2717 C C . VAL B 1 28 ? 11.156 -30.297 -19.938 1 95.5 28 VAL B C 1
ATOM 2719 O O . VAL B 1 28 ? 11.938 -29.828 -20.766 1 95.5 28 VAL B O 1
ATOM 2722 N N . SER B 1 29 ? 11.102 -29.922 -18.656 1 95.94 29 SER B N 1
ATOM 2723 C CA . SER B 1 29 ? 11.953 -28.844 -18.141 1 95.94 29 SER B CA 1
ATOM 2724 C C . SER B 1 29 ? 13.422 -29.141 -18.422 1 95.94 29 SER B C 1
ATOM 2726 O O . SER B 1 29 ? 14.164 -28.25 -18.844 1 95.94 29 SER B O 1
ATOM 2728 N N . ASN B 1 30 ? 13.828 -30.328 -18.203 1 95.75 30 ASN B N 1
ATOM 2729 C CA . ASN B 1 30 ? 15.219 -30.734 -18.406 1 95.75 30 ASN B CA 1
ATOM 2730 C C . ASN B 1 30 ? 15.633 -30.562 -19.875 1 95.75 30 ASN B C 1
ATOM 2732 O O . ASN B 1 30 ? 16.781 -30.234 -20.156 1 95.75 30 ASN B O 1
ATOM 2736 N N . LYS B 1 31 ? 14.766 -30.75 -20.75 1 95.44 31 LYS B N 1
ATOM 2737 C CA . LYS B 1 31 ? 15.078 -30.719 -22.172 1 95.44 31 LYS B CA 1
ATOM 2738 C C . LYS B 1 31 ? 15.008 -29.297 -22.719 1 95.44 31 LYS B C 1
ATOM 2740 O O . LYS B 1 31 ? 15.703 -28.953 -23.688 1 95.44 31 LYS B O 1
ATOM 2745 N N . ILE B 1 32 ? 14.211 -28.453 -22.078 1 95.56 32 ILE B N 1
ATOM 2746 C CA . ILE B 1 32 ? 14.016 -27.125 -22.672 1 95.56 32 ILE B CA 1
ATOM 2747 C C . ILE B 1 32 ? 14.906 -26.109 -21.969 1 95.56 32 ILE B C 1
ATOM 2749 O O . ILE B 1 32 ? 15.164 -25.031 -22.516 1 95.56 32 ILE B O 1
ATOM 2753 N N . LYS B 1 33 ? 15.406 -26.328 -20.812 1 94.56 33 LYS B N 1
ATOM 2754 C CA . LYS B 1 33 ? 16.234 -25.406 -20.031 1 94.56 33 LYS B CA 1
ATOM 2755 C C . LYS B 1 33 ? 17.453 -24.969 -20.812 1 94.56 33 LYS B C 1
ATOM 2757 O O . LYS B 1 33 ? 17.859 -23.797 -20.75 1 94.56 33 LYS B O 1
ATOM 2762 N N . PRO B 1 34 ? 18.016 -25.844 -21.656 1 94.44 34 PRO B N 1
ATOM 2763 C CA . PRO B 1 34 ? 19.219 -25.438 -22.406 1 94.44 34 PRO B CA 1
ATOM 2764 C C . PRO B 1 34 ? 18.922 -24.375 -23.453 1 94.44 34 PRO B C 1
ATOM 2766 O O . PRO B 1 34 ? 19.859 -23.781 -24.016 1 94.44 34 PRO B O 1
ATOM 2769 N N . PHE B 1 35 ? 17.719 -24.109 -23.781 1 94.12 35 PHE B N 1
ATOM 2770 C CA . PHE B 1 35 ? 17.344 -23.141 -24.812 1 94.12 35 PHE B CA 1
ATOM 2771 C C . PHE B 1 35 ? 17.359 -21.734 -24.25 1 94.12 35 PHE B C 1
ATOM 2773 O O . PHE B 1 35 ? 17.172 -20.766 -24.984 1 94.12 35 PHE B O 1
ATOM 2780 N N . ILE B 1 36 ? 17.531 -21.562 -22.938 1 94.44 36 ILE B N 1
ATOM 2781 C CA . ILE B 1 36 ? 17.578 -20.25 -22.328 1 94.44 36 ILE B CA 1
ATOM 2782 C C . ILE B 1 36 ? 18.891 -20.078 -21.562 1 94.44 36 ILE B C 1
ATOM 2784 O O . ILE B 1 36 ? 19.5 -21.062 -21.156 1 94.44 36 ILE B O 1
ATOM 2788 N N . SER B 1 37 ? 19.344 -18.875 -21.344 1 95.56 37 SER B N 1
ATOM 2789 C CA . SER B 1 37 ? 20.594 -18.609 -20.641 1 95.56 37 SER B CA 1
ATOM 2790 C C . SER B 1 37 ? 20.484 -18.984 -19.156 1 95.56 37 SER B C 1
ATOM 2792 O O . SER B 1 37 ? 19.375 -18.984 -18.609 1 95.56 37 SER B O 1
ATOM 2794 N N . ASP B 1 38 ? 21.562 -19.25 -18.547 1 96.31 38 ASP B N 1
ATOM 2795 C CA . ASP B 1 38 ? 21.609 -19.562 -17.125 1 96.31 38 ASP B CA 1
ATOM 2796 C C . ASP B 1 38 ? 21.109 -18.391 -16.281 1 96.31 38 ASP B C 1
ATOM 2798 O O . ASP B 1 38 ? 20.438 -18.594 -15.258 1 96.31 38 ASP B O 1
ATOM 2802 N N . LYS B 1 39 ? 21.438 -17.297 -16.75 1 96.19 39 LYS B N 1
ATOM 2803 C CA . LYS B 1 39 ? 21.016 -16.094 -16.031 1 96.19 39 LYS B CA 1
ATOM 2804 C C . LYS B 1 39 ? 19.484 -15.969 -16.016 1 96.19 39 LYS B C 1
ATOM 2806 O O . LYS B 1 39 ? 18.891 -15.703 -14.961 1 96.19 39 LYS B O 1
ATOM 2811 N N . ARG B 1 40 ? 18.922 -16.172 -17.109 1 95.12 40 ARG B N 1
ATOM 2812 C CA . ARG B 1 40 ? 17.469 -16.094 -17.219 1 95.12 40 ARG B CA 1
ATOM 2813 C C . ARG B 1 40 ? 16.797 -17.203 -16.438 1 95.12 40 ARG B C 1
ATOM 2815 O O . ARG B 1 40 ? 15.781 -16.969 -15.773 1 95.12 40 ARG B O 1
ATOM 2822 N N . LEU B 1 41 ? 17.312 -18.344 -16.516 1 96.75 41 LEU B N 1
ATOM 2823 C CA . LEU B 1 41 ? 16.766 -19.484 -15.781 1 96.75 41 LEU B CA 1
ATOM 2824 C C . LEU B 1 41 ? 16.781 -19.219 -14.281 1 96.75 41 LEU B C 1
ATOM 2826 O O . LEU B 1 41 ? 15.812 -19.516 -13.586 1 96.75 41 LEU B O 1
ATOM 2830 N N . LYS B 1 42 ? 17.859 -18.703 -13.82 1 97.31 42 LYS B N 1
ATOM 2831 C CA . LYS B 1 42 ? 17.984 -18.391 -12.398 1 97.31 42 LYS B CA 1
ATOM 2832 C C . LYS B 1 42 ? 16.938 -17.344 -11.984 1 97.31 42 LYS B C 1
ATOM 2834 O O . LYS B 1 42 ? 16.359 -17.453 -10.906 1 97.31 42 LYS B O 1
ATOM 2839 N N . ARG B 1 43 ? 16.688 -16.422 -12.836 1 96.19 43 ARG B N 1
ATOM 2840 C CA . ARG B 1 43 ? 15.688 -15.406 -12.562 1 96.19 43 ARG B CA 1
ATOM 2841 C C . ARG B 1 43 ? 14.297 -16.016 -12.453 1 96.19 43 ARG B C 1
ATOM 2843 O O . ARG B 1 43 ? 13.508 -15.641 -11.586 1 96.19 43 ARG B O 1
ATOM 2850 N N . PHE B 1 44 ? 14.047 -16.953 -13.367 1 97.25 44 PHE B N 1
ATOM 2851 C CA . PHE B 1 44 ? 12.773 -17.656 -13.32 1 97.25 44 PHE B CA 1
ATOM 2852 C C . PHE B 1 44 ? 12.609 -18.391 -12 1 97.25 44 PHE B C 1
ATOM 2854 O O . PHE B 1 44 ? 11.594 -18.25 -11.32 1 97.25 44 PHE B O 1
ATOM 2861 N N . GLU B 1 45 ? 13.625 -19.094 -11.641 1 97.75 45 GLU B N 1
ATOM 2862 C CA . GLU B 1 45 ? 13.578 -19.891 -10.422 1 97.75 45 GLU B CA 1
ATOM 2863 C C . GLU B 1 45 ? 13.43 -19 -9.188 1 97.75 45 GLU B C 1
ATOM 2865 O O . GLU B 1 45 ? 12.648 -19.312 -8.281 1 97.75 45 GLU B O 1
ATOM 2870 N N . ASP B 1 46 ? 14.148 -17.922 -9.18 1 97.62 46 ASP B N 1
ATOM 2871 C CA . ASP B 1 46 ? 14.078 -16.984 -8.062 1 97.62 46 ASP B CA 1
ATOM 2872 C C . ASP B 1 46 ? 12.664 -16.422 -7.91 1 97.62 46 ASP B C 1
ATOM 2874 O O . ASP B 1 46 ? 12.133 -16.344 -6.805 1 97.62 46 ASP B O 1
ATOM 2878 N N . SER B 1 47 ? 12.109 -16.016 -9.008 1 97.44 47 SER B N 1
ATOM 2879 C CA . SER B 1 47 ? 10.758 -15.469 -8.977 1 97.44 47 SER B CA 1
ATOM 2880 C C . SER B 1 47 ? 9.742 -16.516 -8.516 1 97.44 47 SER B C 1
ATOM 2882 O O . SER B 1 47 ? 8.914 -16.234 -7.645 1 97.44 47 SER B O 1
ATOM 2884 N N . ILE B 1 48 ? 9.852 -17.719 -9.07 1 98.06 48 ILE B N 1
ATOM 2885 C CA . ILE B 1 48 ? 8.914 -18.797 -8.773 1 98.06 48 ILE B CA 1
ATOM 2886 C C . ILE B 1 48 ? 9 -19.172 -7.297 1 98.06 48 ILE B C 1
ATOM 2888 O O . ILE B 1 48 ? 7.977 -19.406 -6.652 1 98.06 48 ILE B O 1
ATOM 2892 N N . ASN B 1 49 ? 10.18 -19.109 -6.773 1 98.06 49 ASN B N 1
ATOM 2893 C CA . ASN B 1 49 ? 10.414 -19.469 -5.379 1 98.06 49 ASN B CA 1
ATOM 2894 C C . ASN B 1 49 ? 9.859 -18.406 -4.426 1 98.06 49 ASN B C 1
ATOM 2896 O O . ASN B 1 49 ? 9.852 -18.609 -3.211 1 98.06 49 ASN B O 1
ATOM 2900 N N . ASN B 1 50 ? 9.328 -17.344 -4.941 1 97.69 50 ASN B N 1
ATOM 2901 C CA . ASN B 1 50 ? 8.766 -16.297 -4.098 1 97.69 50 ASN B CA 1
ATOM 2902 C C . ASN B 1 50 ? 7.285 -16.078 -4.383 1 97.69 50 ASN B C 1
ATOM 2904 O O . ASN B 1 50 ? 6.691 -15.117 -3.904 1 97.69 50 ASN B O 1
ATOM 2908 N N . ARG B 1 51 ? 6.719 -16.984 -5.113 1 98.19 51 ARG B N 1
ATOM 2909 C CA . ARG B 1 51 ? 5.305 -16.844 -5.461 1 98.19 51 ARG B CA 1
ATOM 2910 C C . ARG B 1 51 ? 4.418 -17.438 -4.379 1 98.19 51 ARG B C 1
ATOM 2912 O O . ARG B 1 51 ? 4.824 -18.375 -3.674 1 98.19 51 ARG B O 1
ATOM 2919 N N . ASN B 1 52 ? 3.271 -16.844 -4.262 1 96.31 52 ASN B N 1
ATOM 2920 C CA . ASN B 1 52 ? 2.264 -17.203 -3.27 1 96.31 52 ASN B CA 1
ATOM 2921 C C . ASN B 1 52 ? 0.916 -17.5 -3.92 1 96.31 52 ASN B C 1
ATOM 2923 O O . ASN B 1 52 ? 0.517 -16.812 -4.867 1 96.31 52 ASN B O 1
ATOM 2927 N N . LYS B 1 53 ? 0.217 -18.609 -3.439 1 96.38 53 LYS B N 1
ATOM 2928 C CA . LYS B 1 53 ? -1.102 -18.938 -3.979 1 96.38 53 LYS B CA 1
ATOM 2929 C C . LYS B 1 53 ? -2.184 -18.781 -2.912 1 96.38 53 LYS B C 1
ATOM 2931 O O . LYS B 1 53 ? -3.367 -18.984 -3.189 1 96.38 53 LYS B O 1
ATOM 2936 N N . ARG B 1 54 ? -1.786 -18.453 -1.67 1 97.19 54 ARG B N 1
ATOM 2937 C CA . ARG B 1 54 ? -2.732 -18.25 -0.58 1 97.19 54 ARG B CA 1
ATOM 2938 C C . ARG B 1 54 ? -3.699 -17.109 -0.907 1 97.19 54 ARG B C 1
ATOM 2940 O O . ARG B 1 54 ? -4.879 -17.172 -0.562 1 97.19 54 ARG B O 1
ATOM 2947 N N . PHE B 1 55 ? -3.205 -16.125 -1.563 1 98.44 55 PHE B N 1
ATOM 2948 C CA . PH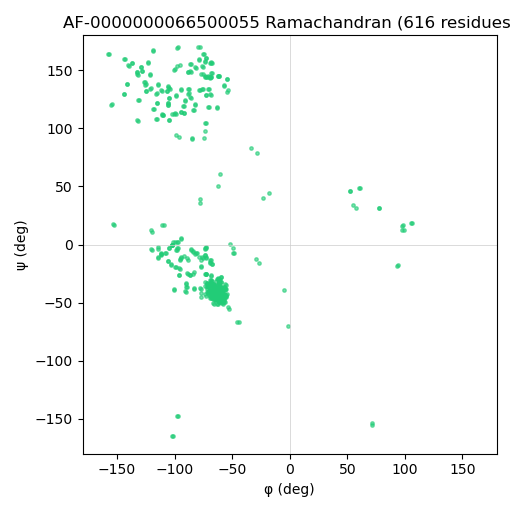E B 1 55 ? -4.02 -14.961 -1.906 1 98.44 55 PHE B CA 1
ATOM 2949 C C . PHE B 1 55 ? -4.207 -14.859 -3.416 1 98.44 55 PHE B C 1
ATOM 2951 O O . PHE B 1 55 ? -3.27 -15.094 -4.18 1 98.44 55 PHE B O 1
ATOM 2958 N N . ILE B 1 56 ? -5.387 -14.547 -3.83 1 98.69 56 ILE B N 1
ATOM 2959 C CA . ILE B 1 56 ? -5.73 -14.281 -5.223 1 98.69 56 ILE B CA 1
ATOM 2960 C C . ILE B 1 56 ? -6.414 -12.922 -5.328 1 98.69 56 ILE B C 1
ATOM 2962 O O . ILE B 1 56 ? -7.219 -12.555 -4.469 1 98.69 56 ILE B O 1
ATOM 2966 N N . ILE B 1 57 ? -6.078 -12.195 -6.367 1 98.81 57 ILE B N 1
ATOM 2967 C CA . ILE B 1 57 ? -6.73 -10.914 -6.617 1 98.81 57 ILE B CA 1
ATOM 2968 C C . ILE B 1 57 ? -7.82 -11.086 -7.672 1 98.81 57 ILE B C 1
ATOM 2970 O O . ILE B 1 57 ? -7.57 -11.633 -8.75 1 98.81 57 ILE B O 1
ATOM 2974 N N . VAL B 1 58 ? -8.977 -10.648 -7.391 1 98.88 58 VAL B N 1
ATOM 2975 C CA . VAL B 1 58 ? -10.094 -10.703 -8.328 1 98.88 58 VAL B CA 1
ATOM 2976 C C . VAL B 1 58 ? -10.523 -9.281 -8.703 1 98.88 58 VAL B C 1
ATOM 2978 O O . VAL B 1 58 ? -10.867 -8.484 -7.832 1 98.88 58 VAL B O 1
ATOM 2981 N N . CYS B 1 59 ? -10.477 -9.008 -9.961 1 98.06 59 CYS B N 1
ATOM 2982 C CA . CYS B 1 59 ? -10.969 -7.738 -10.484 1 98.06 59 CYS B CA 1
ATOM 2983 C C . CYS B 1 59 ? -12.297 -7.926 -11.203 1 98.06 59 CYS B C 1
ATOM 2985 O O . CYS B 1 59 ? -12.375 -8.664 -12.18 1 98.06 59 CYS B O 1
ATOM 2987 N N . GLU B 1 60 ? -13.281 -7.227 -10.742 1 97.38 60 GLU B N 1
ATOM 2988 C CA . GLU B 1 60 ? -14.617 -7.395 -11.297 1 97.38 60 GLU B CA 1
ATOM 2989 C C . GLU B 1 60 ? -15.047 -6.16 -12.086 1 97.38 60 GLU B C 1
ATOM 2991 O O . GLU B 1 60 ? -15.258 -5.094 -11.508 1 97.38 60 GLU B O 1
ATOM 2996 N N . ASN B 1 61 ? -15.18 -6.266 -13.391 1 94.25 61 ASN B N 1
ATOM 2997 C CA . ASN B 1 61 ? -15.789 -5.289 -14.289 1 94.25 61 ASN B CA 1
ATOM 2998 C C . ASN B 1 61 ? -15.055 -3.951 -14.242 1 94.25 61 ASN B C 1
ATOM 3000 O O . ASN B 1 61 ? -15.688 -2.898 -14.109 1 94.25 61 ASN B O 1
ATOM 3004 N N . LEU B 1 62 ? -13.766 -4.023 -14.359 1 94.12 62 LEU B N 1
ATOM 3005 C CA . LEU B 1 62 ? -12.969 -2.801 -14.414 1 94.12 62 LEU B CA 1
ATOM 3006 C C . LEU B 1 62 ? -13.219 -2.053 -15.719 1 94.12 62 LEU B C 1
ATOM 3008 O O . LEU B 1 62 ? -13.352 -2.67 -16.781 1 94.12 62 LEU B O 1
ATOM 3012 N N . ASP B 1 63 ? -13.234 -0.737 -15.656 1 90.75 63 ASP B N 1
ATOM 3013 C CA . ASP B 1 63 ? -13.43 0.095 -16.844 1 90.75 63 ASP B CA 1
ATOM 3014 C C . ASP B 1 63 ? -12.094 0.439 -17.5 1 90.75 63 ASP B C 1
ATOM 3016 O O . ASP B 1 63 ? -11.984 0.427 -18.734 1 90.75 63 ASP B O 1
ATOM 3020 N N . ASN B 1 64 ? -11.109 0.738 -16.734 1 91 64 ASN B N 1
ATOM 3021 C CA . ASN B 1 64 ? -9.828 1.247 -17.219 1 91 64 ASN B CA 1
ATOM 3022 C C . ASN B 1 64 ? -8.781 0.14 -17.312 1 91 64 ASN B C 1
ATOM 3024 O O . ASN B 1 64 ? -8.297 -0.35 -16.297 1 91 64 ASN B O 1
ATOM 3028 N N . PRO B 1 65 ? -8.352 -0.232 -18.516 1 92.38 65 PRO B N 1
ATOM 3029 C CA . PRO B 1 65 ? -7.34 -1.279 -18.672 1 92.38 65 PRO B CA 1
ATOM 3030 C C . PRO B 1 65 ? -6.008 -0.911 -18.016 1 92.38 65 PRO B C 1
ATOM 3032 O O . PRO B 1 65 ? -5.258 -1.795 -17.594 1 92.38 65 PRO B O 1
ATOM 3035 N N . GLY B 1 66 ? -5.715 0.383 -17.953 1 92.75 66 GLY B N 1
ATOM 3036 C CA . GLY B 1 66 ? -4.492 0.824 -17.297 1 92.75 66 GLY B CA 1
ATOM 3037 C C . GLY B 1 66 ? -4.434 0.451 -15.836 1 92.75 66 GLY B C 1
ATOM 3038 O O . GLY B 1 66 ? -3.371 0.085 -15.328 1 92.75 66 GLY B O 1
ATOM 3039 N N . ASN B 1 67 ? -5.594 0.519 -15.195 1 94.5 67 ASN B N 1
ATOM 3040 C CA . ASN B 1 67 ? -5.676 0.097 -13.805 1 94.5 67 ASN B CA 1
ATOM 3041 C C . ASN B 1 67 ? -5.359 -1.387 -13.648 1 94.5 67 ASN B C 1
ATOM 3043 O O . ASN B 1 67 ? -4.652 -1.78 -12.719 1 94.5 67 ASN B O 1
ATOM 3047 N N . PHE B 1 68 ? -5.871 -2.143 -14.523 1 95.19 68 PHE B N 1
ATOM 3048 C CA . PHE B 1 68 ? -5.609 -3.574 -14.461 1 95.19 68 PHE B CA 1
ATOM 3049 C C . PHE B 1 68 ? -4.133 -3.865 -14.695 1 95.19 68 PHE B C 1
ATOM 3051 O O . PHE B 1 68 ? -3.547 -4.727 -14.031 1 95.19 68 PHE B O 1
ATOM 3058 N N . ALA B 1 69 ? -3.561 -3.166 -15.641 1 95.88 69 ALA B N 1
ATOM 3059 C CA . ALA B 1 69 ? -2.131 -3.326 -15.891 1 95.88 69 ALA B CA 1
ATOM 3060 C C . ALA B 1 69 ? -1.317 -3.049 -14.633 1 95.88 69 ALA B C 1
ATOM 3062 O O . ALA B 1 69 ? -0.38 -3.783 -14.312 1 95.88 69 ALA B O 1
ATOM 3063 N N . ALA B 1 70 ? -1.689 -1.994 -13.914 1 96.75 70 ALA B N 1
ATOM 3064 C CA . ALA B 1 70 ? -0.998 -1.654 -12.672 1 96.75 70 ALA B CA 1
ATOM 3065 C C . ALA B 1 70 ? -1.201 -2.736 -11.617 1 96.75 70 ALA B C 1
ATOM 3067 O O . ALA B 1 70 ? -0.286 -3.045 -10.852 1 96.75 70 ALA B O 1
ATOM 3068 N N 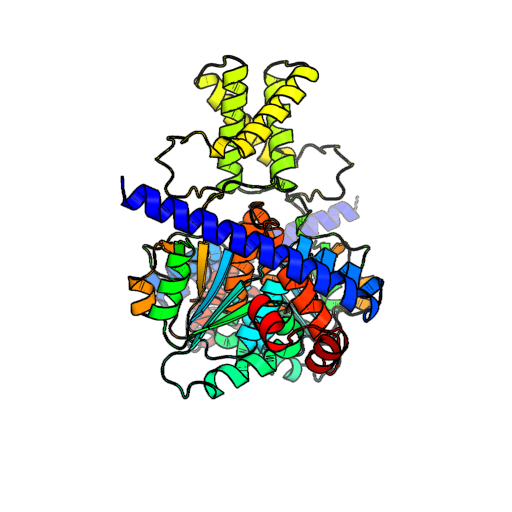. VAL B 1 71 ? -2.379 -3.346 -11.586 1 98.19 71 VAL B N 1
ATOM 3069 C CA . VAL B 1 71 ? -2.674 -4.434 -10.664 1 98.19 71 VAL B CA 1
ATOM 3070 C C . VAL B 1 71 ? -1.79 -5.637 -10.977 1 98.19 71 VAL B C 1
ATOM 3072 O O . VAL B 1 71 ? -1.183 -6.227 -10.078 1 98.19 71 VAL B O 1
ATOM 3075 N N . VAL B 1 72 ? -1.683 -5.965 -12.242 1 98 72 VAL B N 1
ATOM 3076 C CA . VAL B 1 72 ? -0.876 -7.098 -12.688 1 98 72 VAL B CA 1
ATOM 3077 C C . VAL B 1 72 ? 0.589 -6.863 -12.328 1 98 72 VAL B C 1
ATOM 3079 O O . VAL B 1 72 ? 1.265 -7.766 -11.828 1 98 72 VAL B O 1
ATOM 3082 N N . ARG B 1 73 ? 1.033 -5.668 -12.531 1 97.56 73 ARG B N 1
ATOM 3083 C CA . ARG B 1 73 ? 2.4 -5.305 -12.172 1 97.56 73 ARG B CA 1
ATOM 3084 C C . ARG B 1 73 ? 2.646 -5.492 -10.68 1 97.56 73 ARG B C 1
ATOM 3086 O O . ARG B 1 73 ? 3.668 -6.055 -10.281 1 97.56 73 ARG B O 1
ATOM 3093 N N . SER B 1 74 ? 1.723 -5.031 -9.898 1 98.31 74 SER B N 1
ATOM 3094 C CA . SER B 1 74 ? 1.839 -5.172 -8.445 1 98.31 74 SER B CA 1
ATOM 3095 C C . SER B 1 74 ? 1.854 -6.641 -8.031 1 98.31 74 SER B C 1
ATOM 3097 O O . SER B 1 74 ? 2.627 -7.035 -7.16 1 98.31 74 SER B O 1
ATOM 3099 N N . ALA B 1 75 ? 1.004 -7.418 -8.656 1 98.31 75 ALA B N 1
ATOM 3100 C CA . ALA B 1 75 ? 0.941 -8.844 -8.352 1 98.31 75 ALA B CA 1
ATOM 3101 C C . ALA B 1 75 ? 2.275 -9.531 -8.641 1 98.31 75 ALA B C 1
ATOM 3103 O O . ALA B 1 75 ? 2.807 -10.25 -7.797 1 98.31 75 ALA B O 1
ATOM 3104 N N . ASP B 1 76 ? 2.822 -9.25 -9.812 1 97.69 76 ASP B N 1
ATOM 3105 C CA . ASP B 1 76 ? 4.125 -9.797 -10.18 1 97.69 76 ASP B CA 1
ATOM 3106 C C . ASP B 1 76 ? 5.203 -9.375 -9.18 1 97.69 76 ASP B C 1
ATOM 3108 O O . ASP B 1 76 ? 5.953 -10.211 -8.68 1 97.69 76 ASP B O 1
ATOM 3112 N N . ALA B 1 77 ? 5.184 -8.141 -8.859 1 97.62 77 ALA B N 1
ATOM 3113 C CA . ALA B 1 77 ? 6.23 -7.562 -8.023 1 97.62 77 ALA B CA 1
ATOM 3114 C C . ALA B 1 77 ? 6.176 -8.133 -6.609 1 97.62 77 ALA B C 1
ATOM 3116 O O . ALA B 1 77 ? 7.215 -8.312 -5.965 1 97.62 77 ALA B O 1
ATOM 3117 N N . ILE B 1 78 ? 5.016 -8.438 -6.102 1 97.88 78 ILE B N 1
ATOM 3118 C CA . ILE B 1 78 ? 4.852 -8.805 -4.699 1 97.88 78 ILE B CA 1
ATOM 3119 C C . ILE B 1 78 ? 4.863 -10.32 -4.559 1 97.88 78 ILE B C 1
ATOM 3121 O O . ILE B 1 78 ? 5.031 -10.852 -3.457 1 97.88 78 ILE B O 1
ATOM 3125 N N . GLY B 1 79 ? 4.59 -11.023 -5.672 1 97.94 79 GLY B N 1
ATOM 3126 C CA . GLY B 1 79 ? 4.66 -12.477 -5.652 1 97.94 79 GLY B CA 1
ATOM 3127 C C . GLY B 1 79 ? 3.293 -13.133 -5.645 1 97.94 79 GLY B C 1
ATOM 3128 O O . GLY B 1 79 ? 3.154 -14.281 -5.207 1 97.94 79 GLY B O 1
ATOM 3129 N N . ILE B 1 80 ? 2.287 -12.422 -6.02 1 98.44 80 ILE B N 1
ATOM 3130 C CA . ILE B 1 80 ? 0.969 -13.016 -6.227 1 98.44 80 ILE B CA 1
ATOM 3131 C C . ILE B 1 80 ? 0.898 -13.648 -7.617 1 98.44 80 ILE B C 1
ATOM 3133 O O . ILE B 1 80 ? 1.003 -12.953 -8.625 1 98.44 80 ILE B O 1
ATOM 3137 N N . GLN B 1 81 ? 0.646 -14.859 -7.672 1 97.56 81 GLN B N 1
ATOM 3138 C CA . GLN B 1 81 ? 0.739 -15.555 -8.953 1 97.56 81 GLN B CA 1
ATOM 3139 C C . GLN B 1 81 ? -0.596 -15.523 -9.695 1 97.56 81 GLN B C 1
ATOM 3141 O O . GLN B 1 81 ? -0.629 -15.43 -10.922 1 97.56 81 GLN B O 1
ATOM 3146 N N . ASN B 1 82 ? -1.68 -15.617 -8.961 1 97.75 82 ASN B N 1
ATOM 3147 C CA . ASN B 1 82 ? -2.975 -15.852 -9.594 1 97.75 82 ASN B CA 1
ATOM 3148 C C . ASN B 1 82 ? -3.881 -14.625 -9.469 1 97.75 82 ASN B C 1
ATOM 3150 O O . ASN B 1 82 ? -4.023 -14.055 -8.391 1 97.75 82 ASN B O 1
ATOM 3154 N N . LEU B 1 83 ? -4.473 -14.266 -10.562 1 98.19 83 LEU B N 1
ATOM 3155 C CA . LEU B 1 83 ? -5.473 -13.211 -10.656 1 98.19 83 LEU B CA 1
ATOM 3156 C C . LEU B 1 83 ? -6.715 -13.703 -11.391 1 98.19 83 LEU B C 1
ATOM 3158 O O . LEU B 1 83 ? -6.633 -14.617 -12.211 1 98.19 83 LEU B O 1
ATOM 3162 N N . CYS B 1 84 ? -7.816 -13.109 -11.086 1 97.94 84 CYS B N 1
ATOM 3163 C CA . CYS B 1 84 ? -9.047 -13.297 -11.844 1 97.94 84 CYS B CA 1
ATOM 3164 C C . CYS B 1 84 ? -9.555 -11.969 -12.398 1 97.94 84 CYS B C 1
ATOM 3166 O O . CYS B 1 84 ? -9.531 -10.953 -11.703 1 97.94 84 CYS B O 1
ATOM 3168 N N . LEU B 1 85 ? -9.914 -11.984 -13.609 1 96.62 85 LEU B N 1
ATOM 3169 C CA . LEU B 1 85 ? -10.555 -10.852 -14.273 1 96.62 85 LEU B CA 1
ATOM 3170 C C . LEU B 1 85 ? -11.953 -11.211 -14.75 1 96.62 85 LEU B C 1
ATOM 3172 O O . LEU B 1 85 ? -12.117 -12.109 -15.578 1 96.62 85 LEU B O 1
ATOM 3176 N N . ILE B 1 86 ? -12.898 -10.531 -14.18 1 96.31 86 ILE B N 1
ATOM 3177 C CA . ILE B 1 86 ? -14.289 -10.758 -14.555 1 96.31 86 ILE B CA 1
ATOM 3178 C C . ILE B 1 86 ? -14.789 -9.609 -15.43 1 96.31 86 ILE B C 1
ATOM 3180 O O . ILE B 1 86 ? -14.688 -8.445 -15.039 1 96.31 86 ILE B O 1
ATOM 3184 N N . ASN B 1 87 ? -15.281 -9.82 -16.484 1 92.56 87 ASN B N 1
ATOM 3185 C CA . ASN B 1 87 ? -15.938 -8.859 -17.359 1 92.56 87 ASN B CA 1
ATOM 3186 C C . ASN B 1 87 ? -17.281 -9.391 -17.875 1 92.56 87 ASN B C 1
ATOM 3188 O O . ASN B 1 87 ? -17.312 -10.164 -18.828 1 92.56 87 ASN B O 1
ATOM 3192 N N . GLU B 1 88 ? -18.406 -8.703 -17.219 1 82.25 88 GLU B N 1
ATOM 3193 C CA . GLU B 1 88 ? -19.75 -9.18 -17.531 1 82.25 88 GLU B CA 1
ATOM 3194 C C . GLU B 1 88 ? -20.297 -8.469 -18.766 1 82.25 88 GLU B C 1
ATOM 3196 O O . GLU B 1 88 ? -20.062 -7.273 -18.969 1 82.25 88 GLU B O 1
ATOM 3201 N N . GLY B 1 89 ? -21.234 -8.977 -19.797 1 68.19 89 GLY B N 1
ATOM 3202 C CA . GLY B 1 89 ? -22.094 -8.391 -20.797 1 68.19 89 GLY B CA 1
ATOM 3203 C C . GLY B 1 89 ? -21.438 -8.266 -22.156 1 68.19 89 GLY B C 1
ATOM 3204 O O . GLY B 1 89 ? -22.094 -7.891 -23.141 1 68.19 89 GLY B O 1
ATOM 3205 N N . GLY B 1 90 ? -20.141 -8.328 -22.25 1 56.44 90 GLY B N 1
ATOM 3206 C CA . GLY B 1 90 ? -19.641 -8.031 -23.578 1 56.44 90 GLY B CA 1
ATOM 3207 C C . GLY B 1 90 ? -19.359 -9.281 -24.406 1 56.44 90 GLY B C 1
ATOM 3208 O O . GLY B 1 90 ? -19.688 -10.391 -23.984 1 56.44 90 GLY B O 1
ATOM 3209 N N . ASN B 1 91 ? -19.109 -8.867 -25.75 1 55.84 91 ASN B N 1
ATOM 3210 C CA . ASN B 1 91 ? -18.625 -9.93 -26.625 1 55.84 91 ASN B CA 1
ATOM 3211 C C . ASN B 1 91 ? -17.391 -10.617 -26.047 1 55.84 91 ASN B C 1
ATOM 3213 O O . ASN B 1 91 ? -16.516 -9.953 -25.5 1 55.84 91 ASN B O 1
ATOM 3217 N N . LEU B 1 92 ? -17.297 -11.977 -25.969 1 58.78 92 LEU B N 1
ATOM 3218 C CA . LEU B 1 92 ? -16.5 -12.891 -25.156 1 58.78 92 LEU B CA 1
ATOM 3219 C C . LEU B 1 92 ? -15.016 -12.555 -25.266 1 58.78 92 LEU B C 1
ATOM 3221 O O . LEU B 1 92 ? -14.328 -12.438 -24.25 1 58.78 92 LEU B O 1
ATOM 3225 N N . ASP B 1 93 ? -14.406 -12.469 -26.453 1 60.81 93 ASP B N 1
ATOM 3226 C CA . ASP B 1 93 ? -12.961 -12.414 -26.609 1 60.81 93 ASP B CA 1
ATOM 3227 C C . ASP B 1 93 ? -12.461 -10.969 -26.594 1 60.81 93 ASP B C 1
ATOM 3229 O O . ASP B 1 93 ? -11.422 -10.672 -26 1 60.81 93 ASP B O 1
ATOM 3233 N N . SER B 1 94 ? -13.281 -10.062 -27.109 1 65.75 94 SER B N 1
ATOM 3234 C CA . SER B 1 94 ? -12.852 -8.68 -27.297 1 65.75 94 SER B CA 1
ATOM 3235 C C . SER B 1 94 ? -12.828 -7.922 -25.984 1 65.75 94 SER B C 1
ATOM 3237 O O . SER B 1 94 ? -12.117 -6.922 -25.844 1 65.75 94 SER B O 1
ATOM 3239 N N . ASN B 1 95 ? -13.438 -8.664 -25.031 1 69.38 95 ASN B N 1
ATOM 3240 C CA . ASN B 1 95 ? -13.648 -7.98 -23.766 1 69.38 95 ASN B CA 1
ATOM 3241 C C . ASN B 1 95 ? -12.352 -7.898 -22.953 1 69.38 95 ASN B C 1
ATOM 3243 O O . ASN B 1 95 ? -12.195 -7.008 -22.125 1 69.38 95 ASN B O 1
ATOM 3247 N N . PHE B 1 96 ? -11.492 -8.812 -23.422 1 84.44 96 PHE B N 1
ATOM 3248 C CA . PHE B 1 96 ? -10.312 -8.883 -22.562 1 84.44 96 PHE B CA 1
ATOM 3249 C C . PHE B 1 96 ? -9.086 -8.344 -23.297 1 84.44 96 PHE B C 1
ATOM 3251 O O . PHE B 1 96 ? -8.039 -8.125 -22.688 1 84.44 96 PHE B O 1
ATOM 3258 N N . GLU B 1 97 ? -9.273 -8.086 -24.578 1 84.12 97 GLU B N 1
ATOM 3259 C CA . GLU B 1 97 ? -8.141 -7.703 -25.422 1 84.12 97 GLU B CA 1
ATOM 3260 C C . GLU B 1 97 ? -7.488 -6.422 -24.906 1 84.12 97 GLU B C 1
ATOM 3262 O O . GLU B 1 97 ? -6.262 -6.312 -24.891 1 84.12 97 GLU B O 1
ATOM 3267 N N . LYS B 1 98 ? -8.336 -5.488 -24.547 1 86.38 98 LYS B N 1
ATOM 3268 C CA . LYS B 1 98 ? -7.793 -4.219 -24.078 1 86.38 98 LYS B CA 1
ATOM 3269 C C . LYS B 1 98 ? -6.953 -4.41 -22.828 1 86.38 98 LYS B C 1
ATOM 3271 O O . LYS B 1 98 ? -5.961 -3.711 -22.625 1 86.38 98 LYS B O 1
ATOM 3276 N N . TYR B 1 99 ? -7.32 -5.359 -22.031 1 87.56 99 TYR B N 1
ATOM 3277 C CA . TYR B 1 99 ? -6.578 -5.633 -20.812 1 87.56 99 TYR B CA 1
ATOM 3278 C C . TYR B 1 99 ? -5.293 -6.395 -21.109 1 87.56 99 TYR B C 1
ATOM 3280 O O . TYR B 1 99 ? -4.25 -6.121 -20.5 1 87.56 99 TYR B O 1
ATOM 3288 N N . ASP B 1 100 ? -5.352 -7.305 -22.047 1 87.19 100 ASP B N 1
ATOM 3289 C CA . ASP B 1 100 ? -4.172 -8.062 -22.453 1 87.19 100 ASP B CA 1
ATOM 3290 C C . ASP B 1 100 ? -3.107 -7.148 -23.062 1 87.19 100 ASP B C 1
ATOM 3292 O O . ASP B 1 100 ? -1.917 -7.305 -22.781 1 87.19 100 ASP B O 1
ATOM 3296 N N . ARG B 1 101 ? -3.514 -6.215 -23.797 1 84.25 101 ARG B N 1
ATOM 3297 C CA . ARG B 1 101 ? -2.609 -5.316 -24.5 1 84.25 101 ARG B CA 1
ATOM 3298 C C . ARG B 1 101 ? -1.815 -4.453 -23.531 1 84.25 101 ARG B C 1
ATOM 3300 O O . ARG B 1 101 ? -0.628 -4.199 -23.75 1 84.25 101 ARG B O 1
ATOM 3307 N N . VAL B 1 102 ? -2.436 -4.055 -22.469 1 83.94 102 VAL B N 1
ATOM 3308 C CA . VAL B 1 102 ? -1.795 -3.082 -21.594 1 83.94 102 VAL B CA 1
ATOM 3309 C C . VAL B 1 102 ? -0.957 -3.811 -20.547 1 83.94 102 VAL B C 1
ATOM 3311 O O . VAL B 1 102 ? -0.161 -3.188 -19.844 1 83.94 102 VAL B O 1
ATOM 3314 N N . SER B 1 103 ? -1.142 -5.105 -20.453 1 81.31 103 SER B N 1
ATOM 3315 C CA . SER B 1 103 ? -0.409 -5.859 -19.438 1 81.31 103 SER B CA 1
ATOM 3316 C C . SER B 1 103 ? 0.633 -6.773 -20.078 1 81.31 103 SER B C 1
ATOM 3318 O O . SER B 1 103 ? 1.095 -7.73 -19.453 1 81.31 103 SER B O 1
ATOM 3320 N N . LEU B 1 104 ? 0.982 -6.555 -21.281 1 73.38 104 LEU B N 1
ATOM 3321 C CA . LEU B 1 104 ? 1.845 -7.426 -22.062 1 73.38 104 LEU B CA 1
ATOM 3322 C C . LEU B 1 104 ? 3.174 -7.664 -21.359 1 73.38 104 LEU B C 1
ATOM 3324 O O . LEU B 1 104 ? 3.691 -8.781 -21.344 1 73.38 104 LEU B O 1
ATOM 3328 N N . GLY B 1 105 ? 3.703 -6.684 -20.734 1 80.12 105 GLY B N 1
ATOM 3329 C CA . GLY B 1 105 ? 5.012 -6.832 -20.109 1 80.12 105 GLY B CA 1
ATOM 3330 C C . GLY B 1 105 ? 4.984 -7.68 -18.844 1 80.12 105 GLY B C 1
ATOM 3331 O O . GLY B 1 105 ? 5.754 -8.633 -18.719 1 80.12 105 GLY B O 1
ATOM 3332 N N . SER B 1 106 ? 4 -7.457 -18.031 1 88.19 106 SER B N 1
ATOM 3333 C CA . SER B 1 106 ? 3.961 -8.141 -16.734 1 88.19 106 SER B CA 1
ATOM 3334 C C . SER B 1 106 ? 2.959 -9.297 -16.766 1 88.19 106 SER B C 1
ATOM 3336 O O . SER B 1 106 ? 3.051 -10.219 -15.953 1 88.19 106 SER B O 1
ATOM 3338 N N . GLY B 1 107 ? 2.07 -9.359 -17.672 1 91.44 107 GLY B N 1
ATOM 3339 C CA . GLY B 1 107 ? 1.008 -10.344 -17.719 1 91.44 107 GLY B CA 1
ATOM 3340 C C . GLY B 1 107 ? 1.512 -11.75 -18 1 91.44 107 GLY B C 1
ATOM 3341 O O . GLY B 1 107 ? 0.903 -12.734 -17.578 1 91.44 107 GLY B O 1
ATOM 3342 N N . LYS B 1 108 ? 2.625 -11.836 -18.656 1 89.88 108 LYS B N 1
ATOM 3343 C CA . LYS B 1 108 ? 3.156 -13.148 -19.016 1 89.88 108 LYS B CA 1
ATOM 3344 C C . LYS B 1 108 ? 3.721 -13.875 -17.812 1 89.88 108 LYS B C 1
ATOM 3346 O O . LYS B 1 108 ? 3.922 -15.094 -17.844 1 89.88 108 LYS B O 1
ATOM 3351 N N . TRP B 1 109 ? 3.842 -13.141 -16.719 1 93.94 109 TRP B N 1
ATOM 3352 C CA . TRP B 1 109 ? 4.555 -13.727 -15.594 1 93.94 109 TRP B CA 1
ATOM 3353 C C . TRP B 1 109 ? 3.59 -14.086 -14.469 1 93.94 109 TRP B C 1
ATOM 3355 O O . TRP B 1 109 ? 4.004 -14.617 -13.43 1 93.94 109 TRP B O 1
ATOM 3365 N N . VAL B 1 110 ? 2.363 -13.68 -14.648 1 96.19 110 VAL B N 1
ATOM 3366 C CA . VAL B 1 110 ? 1.318 -14.062 -13.711 1 96.19 110 VAL B CA 1
ATOM 3367 C C . VAL B 1 110 ? 0.242 -14.875 -14.43 1 96.19 110 VAL B C 1
ATOM 3369 O O . VAL B 1 110 ? 0.285 -15.023 -15.648 1 96.19 110 VAL B O 1
ATOM 3372 N N . THR B 1 111 ? -0.624 -15.5 -13.695 1 96.25 111 THR B N 1
ATOM 3373 C CA . THR B 1 111 ? -1.752 -16.234 -14.266 1 96.25 111 THR B CA 1
ATOM 3374 C C . THR B 1 111 ? -3.039 -15.422 -14.133 1 96.25 111 THR B C 1
ATOM 3376 O O . THR B 1 111 ? -3.525 -15.188 -13.023 1 96.25 111 THR B O 1
ATOM 3379 N N . VAL B 1 112 ? -3.527 -15.008 -15.25 1 95.75 112 VAL B N 1
ATOM 3380 C CA . VAL B 1 112 ? -4.785 -14.266 -15.258 1 95.75 112 VAL B CA 1
ATOM 3381 C C . VAL B 1 112 ? -5.914 -15.164 -15.758 1 95.75 112 VAL B C 1
ATOM 3383 O O . VAL B 1 112 ? -5.957 -15.516 -16.938 1 95.75 112 VAL B O 1
ATOM 3386 N N . ASN B 1 113 ? -6.754 -15.555 -14.859 1 95.06 113 ASN B N 1
ATOM 3387 C CA . ASN B 1 113 ? -7.949 -16.297 -15.227 1 95.06 113 ASN B CA 1
ATOM 3388 C C . ASN B 1 113 ? -9.109 -15.375 -15.586 1 95.06 113 ASN B C 1
ATOM 3390 O O . ASN B 1 113 ? -9.492 -14.516 -14.789 1 95.06 113 ASN B O 1
ATOM 3394 N N . LYS B 1 114 ? -9.641 -15.602 -16.719 1 94.44 114 LYS B N 1
ATOM 3395 C CA . LYS B 1 114 ? -10.688 -14.719 -17.234 1 94.44 114 LYS B CA 1
ATOM 3396 C C . LYS B 1 114 ? -12.055 -15.383 -17.141 1 94.44 114 LYS B C 1
ATOM 3398 O O . LYS B 1 114 ? -12.203 -16.562 -17.438 1 94.44 114 LYS B O 1
ATOM 3403 N N . TYR B 1 115 ? -12.992 -14.602 -16.688 1 94.38 115 TYR B N 1
ATOM 3404 C CA . TYR B 1 115 ? -14.359 -15.102 -16.547 1 94.38 115 TYR B CA 1
ATOM 3405 C C . TYR B 1 115 ? -15.359 -14.125 -17.141 1 94.38 115 TYR B C 1
ATOM 3407 O O . TYR B 1 115 ? -15.203 -12.906 -17.016 1 94.38 115 TYR B O 1
ATOM 3415 N N . TYR B 1 116 ? -16.453 -14.688 -17.656 1 92 116 TYR B N 1
ATOM 3416 C CA . TYR B 1 116 ? -17.531 -13.875 -18.234 1 92 116 TYR B CA 1
ATOM 3417 C C . TYR B 1 116 ? -18.703 -13.766 -17.266 1 92 116 TYR B C 1
ATOM 3419 O O . TYR B 1 116 ? -19.719 -13.141 -17.578 1 92 116 TYR B O 1
ATOM 3427 N N . SER B 1 117 ? -18.469 -14.438 -16.156 1 92.88 117 SER B N 1
ATOM 3428 C CA . SER B 1 117 ? -19.531 -14.477 -15.156 1 92.88 117 SER B CA 1
ATOM 3429 C C . SER B 1 117 ? -18.953 -14.438 -13.742 1 92.88 117 SER B C 1
ATOM 3431 O O . SER B 1 117 ? -18.062 -15.227 -13.406 1 92.88 117 SER B O 1
ATOM 3433 N N . THR B 1 118 ? -19.547 -13.492 -12.992 1 96.62 118 THR B N 1
ATOM 3434 C CA . THR B 1 118 ? -19.156 -13.414 -11.586 1 96.62 118 THR B CA 1
ATOM 3435 C C . THR B 1 118 ? -19.438 -14.734 -10.875 1 96.62 118 THR B C 1
ATOM 3437 O O . THR B 1 118 ? -18.594 -15.242 -10.141 1 96.62 118 THR B O 1
ATOM 3440 N N . THR B 1 119 ? -20.547 -15.344 -11.148 1 97.12 119 THR B N 1
ATOM 3441 C CA . THR B 1 119 ? -20.953 -16.594 -10.516 1 97.12 119 THR B CA 1
ATOM 3442 C C . THR B 1 119 ? -19.969 -17.703 -10.828 1 97.12 119 THR B C 1
ATOM 3444 O O . THR B 1 119 ? -19.547 -18.438 -9.93 1 97.12 119 THR B O 1
ATOM 3447 N N . LYS B 1 120 ? -19.578 -17.797 -12.031 1 96.62 120 LYS B N 1
ATOM 3448 C CA . LYS B 1 120 ? -18.656 -18.844 -12.438 1 96.62 120 LYS B CA 1
ATOM 3449 C C . LYS B 1 120 ? -17.297 -18.688 -11.758 1 96.62 120 LYS B C 1
ATOM 3451 O O . LYS B 1 120 ? -16.703 -19.672 -11.32 1 96.62 120 LYS B O 1
ATOM 3456 N N . CYS B 1 121 ? -16.812 -17.469 -11.719 1 97.69 121 CYS B N 1
ATOM 3457 C CA . CYS B 1 121 ? -15.539 -17.203 -11.07 1 97.69 121 CYS B CA 1
ATOM 3458 C C . CYS B 1 121 ? -15.578 -17.594 -9.594 1 97.69 121 CYS B C 1
ATOM 3460 O O . CYS B 1 121 ? -14.703 -18.328 -9.125 1 97.69 121 CYS B O 1
ATOM 3462 N N . ILE B 1 122 ? -16.609 -17.219 -8.914 1 98.5 122 ILE B N 1
ATOM 3463 C CA . ILE B 1 122 ? -16.734 -17.453 -7.477 1 98.5 122 ILE B CA 1
ATOM 3464 C C . ILE B 1 122 ? -16.875 -18.938 -7.207 1 98.5 122 ILE B C 1
ATOM 3466 O O . ILE B 1 122 ? -16.281 -19.469 -6.273 1 98.5 122 ILE B O 1
ATOM 3470 N N . GLU B 1 123 ? -17.672 -19.609 -8.008 1 98.12 123 GLU B N 1
ATOM 3471 C CA . GLU B 1 123 ? -17.828 -21.062 -7.871 1 98.12 123 GLU B CA 1
ATOM 3472 C C . GLU B 1 123 ? -16.484 -21.766 -7.984 1 98.12 123 GLU B C 1
ATOM 3474 O O . GLU B 1 123 ? -16.156 -22.641 -7.164 1 98.12 123 GLU B O 1
ATOM 3479 N N . LYS B 1 124 ? -15.758 -21.406 -8.953 1 97.81 124 LYS B N 1
ATOM 3480 C CA . LYS B 1 124 ? -14.453 -22.031 -9.164 1 97.81 124 LYS B CA 1
ATOM 3481 C C . LYS B 1 124 ? -13.516 -21.75 -7.984 1 97.81 124 LYS B C 1
ATOM 3483 O O . LYS B 1 124 ? -12.805 -22.656 -7.531 1 97.81 124 LYS B O 1
ATOM 3488 N N . LEU B 1 125 ? -13.477 -20.562 -7.523 1 98.5 125 LEU B N 1
ATOM 3489 C CA . LEU B 1 125 ? -12.625 -20.188 -6.402 1 98.5 125 LEU B CA 1
ATOM 3490 C C . LEU B 1 125 ? -13.031 -20.938 -5.137 1 98.5 125 LEU B C 1
ATOM 3492 O O . LEU B 1 125 ? -12.172 -21.438 -4.402 1 98.5 125 LEU B O 1
ATOM 3496 N N . LYS B 1 126 ? -14.328 -21.047 -4.906 1 98 126 LYS B N 1
ATOM 3497 C CA . LYS B 1 126 ? -14.805 -21.766 -3.73 1 98 126 LYS B CA 1
ATOM 3498 C C . LYS B 1 126 ? -14.461 -23.25 -3.82 1 98 126 LYS B C 1
ATOM 3500 O O . LYS B 1 126 ? -14.102 -23.875 -2.818 1 98 126 LYS B O 1
ATOM 3505 N N . GLU B 1 127 ? -14.523 -23.781 -4.996 1 96.88 127 GLU B N 1
ATOM 3506 C CA . GLU B 1 127 ? -14.117 -25.156 -5.223 1 96.88 127 GLU B CA 1
ATOM 3507 C C . GLU B 1 127 ? -12.648 -25.375 -4.855 1 96.88 127 GLU B C 1
ATOM 3509 O O . GLU B 1 127 ? -12.266 -26.453 -4.406 1 96.88 127 GLU B O 1
ATOM 3514 N N . GLN B 1 128 ? -11.883 -24.359 -5.047 1 96.12 128 GLN B N 1
ATOM 3515 C CA . GLN B 1 128 ? -10.453 -24.438 -4.762 1 96.12 128 GLN B CA 1
ATOM 3516 C C . GLN B 1 128 ? -10.164 -24.125 -3.295 1 96.12 128 GLN B C 1
ATOM 3518 O O . GLN B 1 128 ? -9.008 -24.078 -2.879 1 96.12 128 GLN B O 1
ATOM 3523 N N . GLY B 1 129 ? -11.164 -23.734 -2.496 1 97.19 129 GLY B N 1
ATOM 3524 C CA . GLY B 1 129 ? -11.016 -23.547 -1.061 1 97.19 129 GLY B CA 1
ATOM 3525 C C . GLY B 1 129 ? -10.812 -22.109 -0.662 1 97.19 129 GLY B C 1
ATOM 3526 O O . GLY B 1 129 ? -10.445 -21.812 0.479 1 97.19 129 GLY B O 1
ATOM 3527 N N . TYR B 1 130 ? -11.117 -21.172 -1.553 1 98.44 130 TYR B N 1
ATOM 3528 C CA . TYR B 1 130 ? -10.906 -19.766 -1.232 1 98.44 130 TYR B CA 1
ATOM 3529 C C . TYR B 1 130 ? -12.125 -19.172 -0.536 1 98.44 130 TYR B C 1
ATOM 3531 O O . TYR B 1 130 ? -13.266 -19.469 -0.908 1 98.44 130 TYR B O 1
ATOM 3539 N N . SER B 1 131 ? -11.867 -18.453 0.534 1 98.31 131 SER B N 1
ATOM 3540 C CA . SER B 1 131 ? -12.859 -17.516 1.066 1 98.31 131 SER B CA 1
ATOM 3541 C C . SER B 1 131 ? -12.906 -16.234 0.26 1 98.31 131 SER B C 1
ATOM 3543 O O . SER B 1 131 ? -11.867 -15.633 -0.026 1 98.31 131 SER B O 1
ATOM 3545 N N . ILE B 1 132 ? -14.117 -15.773 -0.102 1 98.75 132 ILE B N 1
ATOM 3546 C CA . ILE B 1 132 ? -14.281 -14.602 -0.954 1 98.75 132 ILE B CA 1
ATOM 3547 C C . ILE B 1 132 ? -14.406 -13.352 -0.09 1 98.75 132 ILE B C 1
ATOM 3549 O O . ILE B 1 132 ? -15.383 -13.188 0.646 1 98.75 132 ILE B O 1
ATOM 3553 N N . TRP B 1 133 ? -13.438 -12.453 -0.151 1 98.5 133 TRP B N 1
ATOM 3554 C CA . TRP B 1 133 ? -13.43 -11.172 0.55 1 98.5 133 TRP B CA 1
ATOM 3555 C C . TRP B 1 133 ? -13.594 -10.016 -0.428 1 98.5 133 TRP B C 1
ATOM 3557 O O . TRP B 1 133 ? -12.672 -9.688 -1.171 1 98.5 133 TRP B O 1
ATOM 3567 N N . ALA B 1 134 ? -14.711 -9.352 -0.369 1 98.5 134 ALA B N 1
ATOM 3568 C CA . ALA B 1 134 ? -14.992 -8.305 -1.346 1 98.5 134 ALA B CA 1
ATOM 3569 C C . ALA B 1 134 ? -14.82 -6.918 -0.728 1 98.5 134 ALA B C 1
ATOM 3571 O O . ALA B 1 134 ? -15.25 -6.68 0.404 1 98.5 134 ALA B O 1
ATOM 3572 N N . SER B 1 135 ? -14.133 -6.023 -1.459 1 97.62 135 SER B N 1
ATOM 3573 C CA . SER B 1 135 ? -14.023 -4.637 -1.017 1 97.62 135 SER B CA 1
ATOM 3574 C C . SER B 1 135 ? -15.367 -3.92 -1.106 1 97.62 135 SER B C 1
ATOM 3576 O O . SER B 1 135 ? -16.031 -3.963 -2.145 1 97.62 135 SER B O 1
ATOM 3578 N N . ASP B 1 136 ? -15.719 -3.297 -0.023 1 93.12 136 ASP B N 1
ATOM 3579 C CA . ASP B 1 136 ? -17.047 -2.686 0.093 1 93.12 136 ASP B CA 1
ATOM 3580 C C . ASP B 1 136 ? -17.031 -1.544 1.107 1 93.12 136 ASP B C 1
ATOM 3582 O O . ASP B 1 136 ? -16.688 -1.747 2.273 1 93.12 136 ASP B O 1
ATOM 3586 N N . LEU B 1 137 ? -17.375 -0.319 0.65 1 84.75 137 LEU B N 1
ATOM 3587 C CA . LEU B 1 137 ? -17.344 0.836 1.54 1 84.75 137 LEU B CA 1
ATOM 3588 C C . LEU B 1 137 ? -18.562 0.857 2.447 1 84.75 137 LEU B C 1
ATOM 3590 O O . LEU B 1 137 ? -18.875 1.882 3.059 1 84.75 137 LEU B O 1
ATOM 3594 N N . SER B 1 138 ? -19 -0.234 2.859 1 83.75 138 SER B N 1
ATOM 3595 C CA . SER B 1 138 ? -20.172 -0.31 3.73 1 83.75 138 SER B CA 1
ATOM 3596 C C . SER B 1 138 ? -19.766 -0.37 5.199 1 83.75 138 SER B C 1
ATOM 3598 O O . SER B 1 138 ? -18.672 -0.848 5.527 1 83.75 138 SER B O 1
ATOM 3600 N N . ALA B 1 139 ? -20.625 0.067 6.039 1 77.94 139 ALA B N 1
ATOM 3601 C CA . ALA B 1 139 ? -20.359 0.166 7.473 1 77.94 139 ALA B CA 1
ATOM 3602 C C . ALA B 1 139 ? -20.25 -1.218 8.109 1 77.94 139 ALA B C 1
ATOM 3604 O O . ALA B 1 139 ? -19.672 -1.367 9.188 1 77.94 139 ALA B O 1
ATOM 3605 N N . THR B 1 140 ? -20.688 -2.199 7.445 1 86.06 140 THR B N 1
ATOM 3606 C CA . THR B 1 140 ? -20.688 -3.529 8.039 1 86.06 140 THR B CA 1
ATOM 3607 C C . THR B 1 140 ? -19.469 -4.324 7.605 1 86.06 140 THR B C 1
ATOM 3609 O O . THR B 1 140 ? -19.234 -5.434 8.086 1 86.06 140 THR B O 1
ATOM 3612 N N . ALA B 1 141 ? -18.719 -3.732 6.785 1 91.5 141 ALA B N 1
ATOM 3613 C CA . ALA B 1 141 ? -17.516 -4.398 6.312 1 91.5 141 ALA B CA 1
ATOM 3614 C C . ALA B 1 141 ? -16.375 -4.238 7.312 1 91.5 141 ALA B C 1
ATOM 3616 O O . ALA B 1 141 ? -16.375 -3.305 8.125 1 91.5 141 ALA B O 1
ATOM 3617 N N . PHE B 1 142 ? -15.461 -5.148 7.355 1 93.75 142 PHE B N 1
ATOM 3618 C CA . PHE B 1 142 ? -14.289 -5.078 8.227 1 93.75 142 PHE B CA 1
ATOM 3619 C C . PHE B 1 142 ? -13.328 -3.996 7.746 1 93.75 142 PHE B C 1
ATOM 3621 O O . PHE B 1 142 ? -13.086 -3.859 6.547 1 93.75 142 PHE B O 1
ATOM 3628 N N . GLN B 1 143 ? -12.906 -3.246 8.703 1 96.19 143 GLN B N 1
ATOM 3629 C CA . GLN B 1 143 ? -11.781 -2.367 8.414 1 96.19 143 GLN B CA 1
ATOM 3630 C C . GLN B 1 143 ? -10.492 -3.164 8.234 1 96.19 143 GLN B C 1
ATOM 3632 O O . GLN B 1 143 ? -10 -3.773 9.188 1 96.19 143 GLN B O 1
ATOM 3637 N N . PHE B 1 144 ? -9.875 -3.123 7.102 1 97.44 144 PHE B N 1
ATOM 3638 C CA . PHE B 1 144 ? -8.844 -4.086 6.727 1 97.44 144 PHE B CA 1
ATOM 3639 C C . PHE B 1 144 ? -7.609 -3.93 7.602 1 97.44 144 PHE B C 1
ATOM 3641 O O . PHE B 1 144 ? -6.984 -4.918 7.992 1 97.44 144 PHE B O 1
ATOM 3648 N N . ASP B 1 145 ? -7.184 -2.695 7.93 1 95.75 145 ASP B N 1
ATOM 3649 C CA . ASP B 1 145 ? -5.941 -2.463 8.664 1 95.75 145 ASP B CA 1
ATOM 3650 C C . ASP B 1 145 ? -6.09 -2.857 10.133 1 95.75 145 ASP B C 1
ATOM 3652 O O . ASP B 1 145 ? -5.113 -2.836 10.883 1 95.75 145 ASP B O 1
ATOM 3656 N N . GLN B 1 146 ? -7.301 -3.264 10.523 1 95.5 146 GLN B N 1
ATOM 3657 C CA . GLN B 1 146 ? -7.547 -3.713 11.891 1 95.5 146 GLN B CA 1
ATOM 3658 C C . GLN B 1 146 ? -7.441 -5.23 12 1 95.5 146 GLN B C 1
ATOM 3660 O O . GLN B 1 146 ? -7.398 -5.777 13.102 1 95.5 146 GLN B O 1
ATOM 3665 N N . LEU B 1 147 ? -7.422 -5.852 10.883 1 96.31 147 LEU B N 1
ATOM 3666 C CA . LEU B 1 147 ? -7.348 -7.309 10.875 1 96.31 147 LEU B CA 1
ATOM 3667 C C . LEU B 1 147 ? -5.973 -7.785 11.336 1 96.31 147 LEU B C 1
ATOM 3669 O O . LEU B 1 147 ? -4.957 -7.145 11.047 1 96.31 147 LEU B O 1
ATOM 3673 N N . ILE B 1 148 ? -5.945 -8.875 12.047 1 94.62 148 ILE B N 1
ATOM 3674 C CA . ILE B 1 148 ? -4.734 -9.484 12.57 1 94.62 148 ILE B CA 1
ATOM 3675 C C . ILE B 1 148 ? -4.523 -10.852 11.93 1 94.62 148 ILE B C 1
ATOM 3677 O O . ILE B 1 148 ? -5.238 -11.812 12.242 1 94.62 148 ILE B O 1
ATOM 3681 N N . PHE B 1 149 ? -3.551 -10.945 11.062 1 94.12 149 PHE B N 1
ATOM 3682 C CA . PHE B 1 149 ? -3.23 -12.203 10.391 1 94.12 149 PHE B CA 1
ATOM 3683 C C . PHE B 1 149 ? -2.133 -12.953 11.133 1 94.12 149 PHE B C 1
ATOM 3685 O O . PHE B 1 149 ? -1.139 -12.352 11.555 1 94.12 149 PHE B O 1
ATOM 3692 N N . GLN B 1 150 ? -2.312 -14.164 11.344 1 90.19 150 GLN B N 1
ATOM 3693 C CA . GLN B 1 150 ? -1.237 -14.992 11.875 1 90.19 150 GLN B CA 1
ATOM 3694 C C . GLN B 1 150 ? -0.055 -15.047 10.906 1 90.19 150 GLN B C 1
ATOM 3696 O O . GLN B 1 150 ? -0.186 -15.539 9.789 1 90.19 150 GLN B O 1
ATOM 3701 N N . PRO B 1 151 ? 1.079 -14.555 11.398 1 89.81 151 PRO B N 1
ATOM 3702 C CA . PRO B 1 151 ? 2.215 -14.477 10.477 1 89.81 151 PRO B CA 1
ATOM 3703 C C . PRO B 1 151 ? 2.824 -15.844 10.18 1 89.81 151 PRO B C 1
ATOM 3705 O O . PRO B 1 151 ? 2.869 -16.719 11.055 1 89.81 151 PRO B O 1
ATOM 3708 N N . ASN B 1 152 ? 3.277 -16.031 8.953 1 86.62 152 ASN B N 1
ATOM 3709 C CA . ASN B 1 152 ? 4.074 -17.188 8.57 1 86.62 152 ASN B CA 1
ATOM 3710 C C . ASN B 1 152 ? 5.562 -16.938 8.781 1 86.62 152 ASN B C 1
ATOM 3712 O O . ASN B 1 152 ? 6.34 -17.891 8.922 1 86.62 152 ASN B O 1
ATOM 3716 N N . LYS B 1 153 ? 5.844 -15.68 8.734 1 84.88 153 LYS B N 1
ATOM 3717 C CA . LYS B 1 153 ? 7.203 -15.203 8.961 1 84.88 153 LYS B CA 1
ATOM 3718 C C . LYS B 1 153 ? 7.203 -13.906 9.766 1 84.88 153 LYS B C 1
ATOM 3720 O O . LYS B 1 153 ? 6.367 -13.023 9.539 1 84.88 153 LYS B O 1
ATOM 3725 N N . LEU B 1 154 ? 8.125 -13.844 10.695 1 87.69 154 LEU B N 1
ATOM 3726 C CA . LEU B 1 154 ? 8.203 -12.602 11.453 1 87.69 154 LEU B CA 1
ATOM 3727 C C . LEU B 1 154 ? 8.789 -11.484 10.594 1 87.69 154 LEU B C 1
ATOM 3729 O O . LEU B 1 154 ? 9.844 -11.656 9.977 1 87.69 154 LEU B O 1
ATOM 3733 N N . THR B 1 155 ? 8.109 -10.383 10.562 1 92.25 155 THR B N 1
ATOM 3734 C CA . THR B 1 155 ? 8.664 -9.203 9.914 1 92.25 155 THR B CA 1
ATOM 3735 C C . THR B 1 155 ? 9.766 -8.586 10.766 1 92.25 155 THR B C 1
ATOM 3737 O O . THR B 1 155 ? 9.82 -8.82 11.977 1 92.25 155 THR B O 1
ATOM 3740 N N . PRO B 1 156 ? 10.656 -7.82 10.148 1 91.88 156 PRO B N 1
ATOM 3741 C CA . PRO B 1 156 ? 11.695 -7.172 10.945 1 91.88 156 PRO B CA 1
ATOM 3742 C C . PRO B 1 156 ? 11.133 -6.289 12.055 1 91.88 156 PRO B C 1
ATOM 3744 O O . PRO B 1 156 ? 11.688 -6.234 13.156 1 91.88 156 PRO B O 1
ATOM 3747 N N . GLN B 1 157 ? 10.047 -5.609 11.82 1 91.31 157 GLN B N 1
ATOM 3748 C CA . GLN B 1 157 ? 9.422 -4.723 12.797 1 91.31 157 GLN B CA 1
ATOM 3749 C C . GLN B 1 157 ? 8.883 -5.508 13.992 1 91.31 157 GLN B C 1
ATOM 3751 O O . GLN B 1 157 ? 9.188 -5.191 15.141 1 91.31 157 GLN B O 1
ATOM 3756 N N . LEU B 1 158 ? 8.117 -6.523 13.68 1 88.12 158 LEU B N 1
ATOM 3757 C CA . LEU B 1 158 ? 7.535 -7.34 14.742 1 88.12 158 LEU B CA 1
ATOM 3758 C C . LEU B 1 158 ? 8.625 -8.023 15.562 1 88.12 158 LEU B C 1
ATOM 3760 O O . LEU B 1 158 ? 8.562 -8.055 16.797 1 88.12 158 LEU B O 1
ATOM 3764 N N . SER B 1 159 ? 9.602 -8.602 14.859 1 85.94 159 SER B N 1
ATOM 3765 C CA . SER B 1 159 ? 10.719 -9.266 15.523 1 85.94 159 SER B CA 1
ATOM 3766 C C . SER B 1 159 ? 11.438 -8.312 16.469 1 85.94 159 SER B C 1
ATOM 3768 O O . SER B 1 159 ? 11.75 -8.68 17.609 1 85.94 159 SER B O 1
ATOM 3770 N N . TYR B 1 160 ? 11.672 -7.141 16.031 1 86.81 160 TYR B N 1
ATOM 3771 C CA . TYR B 1 160 ? 12.383 -6.156 16.828 1 86.81 160 TYR B CA 1
ATOM 3772 C C . TYR B 1 160 ? 11.617 -5.824 18.109 1 86.81 160 TYR B C 1
ATOM 3774 O O . TYR B 1 160 ? 12.164 -5.895 19.203 1 86.81 160 TYR B O 1
ATOM 3782 N N . PHE B 1 161 ? 10.414 -5.512 17.969 1 85 161 PHE B N 1
ATOM 3783 C CA . PHE B 1 161 ? 9.641 -5.039 19.109 1 85 161 PHE B CA 1
ATOM 3784 C C . PHE B 1 161 ? 9.344 -6.184 20.078 1 85 161 PHE B C 1
ATOM 3786 O O . PHE B 1 161 ? 9.281 -5.98 21.297 1 85 161 PHE B O 1
ATOM 3793 N N . LEU B 1 162 ? 9.117 -7.34 19.516 1 82.06 162 LEU B N 1
ATOM 3794 C CA . LEU B 1 162 ? 8.961 -8.508 20.391 1 82.06 162 LEU B CA 1
ATOM 3795 C C . LEU B 1 162 ? 10.219 -8.742 21.203 1 82.06 162 LEU B C 1
ATOM 3797 O O . LEU B 1 162 ? 10.141 -8.977 22.422 1 82.06 162 LEU B O 1
ATOM 3801 N N . SER B 1 163 ? 11.32 -8.734 20.531 1 80.88 163 SER B N 1
ATOM 3802 C CA . SER B 1 163 ? 12.594 -8.945 21.219 1 80.88 163 SER B CA 1
ATOM 3803 C C . SER B 1 163 ? 12.828 -7.906 22.297 1 80.88 163 SER B C 1
ATOM 3805 O O . SER B 1 163 ? 13.242 -8.242 23.406 1 80.88 163 SER B O 1
ATOM 3807 N N . GLU B 1 164 ? 12.578 -6.715 21.953 1 80.69 164 GLU B N 1
ATOM 3808 C CA . GLU B 1 164 ? 12.75 -5.633 22.922 1 80.69 164 GLU B CA 1
ATOM 3809 C C . GLU B 1 164 ? 11.82 -5.801 24.125 1 80.69 164 GLU B C 1
ATOM 3811 O O . GLU B 1 164 ? 12.219 -5.555 25.266 1 80.69 164 GLU B O 1
ATOM 3816 N N . SER B 1 165 ? 10.633 -6.195 23.891 1 78.81 165 SER B N 1
ATOM 3817 C CA . SER B 1 165 ? 9.648 -6.391 24.953 1 78.81 165 SER B CA 1
ATOM 3818 C C . SER B 1 165 ? 10.055 -7.543 25.875 1 78.81 165 SER B C 1
ATOM 3820 O O . SER B 1 165 ? 9.953 -7.434 27.094 1 78.81 165 SER B O 1
ATOM 3822 N N . ILE B 1 166 ? 10.453 -8.523 25.297 1 77.62 166 ILE B N 1
ATOM 3823 C CA . ILE B 1 166 ? 10.859 -9.703 26.062 1 77.62 166 ILE B CA 1
ATOM 3824 C C . ILE B 1 166 ? 12.062 -9.367 26.938 1 77.62 166 ILE B C 1
ATOM 3826 O O . ILE B 1 166 ? 12.133 -9.758 28.094 1 77.62 166 ILE B O 1
ATOM 3830 N N . LYS B 1 167 ? 12.961 -8.719 26.312 1 78.25 167 LYS B N 1
ATOM 3831 C CA . LYS B 1 167 ? 14.133 -8.281 27.062 1 78.25 167 LYS B CA 1
ATOM 3832 C C . LYS B 1 167 ? 13.727 -7.445 28.266 1 78.25 167 LYS B C 1
ATOM 3834 O O . LYS B 1 167 ? 14.273 -7.613 29.359 1 78.25 167 LYS B O 1
ATOM 3839 N N . ASN B 1 168 ? 12.836 -6.562 28.062 1 76.38 168 ASN B N 1
ATOM 3840 C CA . ASN B 1 168 ? 12.359 -5.695 29.125 1 76.38 168 ASN B CA 1
ATOM 3841 C C . ASN B 1 168 ? 11.68 -6.496 30.234 1 76.38 168 ASN B C 1
ATOM 3843 O O . ASN B 1 168 ? 11.898 -6.23 31.422 1 76.38 168 ASN B O 1
ATOM 3847 N N . VAL B 1 169 ? 10.922 -7.406 29.844 1 74.75 169 VAL B N 1
ATOM 3848 C CA . VAL B 1 169 ? 10.211 -8.234 30.797 1 74.75 169 VAL B CA 1
ATOM 3849 C C . VAL B 1 169 ? 11.203 -9.086 31.594 1 74.75 169 VAL B C 1
ATOM 3851 O O . VAL B 1 169 ? 11.062 -9.258 32.812 1 74.75 169 VAL B O 1
ATOM 3854 N N . ASN B 1 170 ? 12.109 -9.562 30.891 1 75.25 170 ASN B N 1
ATOM 3855 C CA . ASN B 1 170 ? 13.125 -10.375 31.547 1 75.25 170 ASN B CA 1
ATOM 3856 C C . ASN B 1 170 ? 13.945 -9.555 32.531 1 75.25 170 ASN B C 1
ATOM 3858 O O . ASN B 1 170 ? 14.312 -10.055 33.594 1 75.25 170 ASN B O 1
ATOM 3862 N N . SER B 1 171 ? 14.273 -8.438 32.094 1 75.38 171 SER B N 1
ATOM 3863 C CA . SER B 1 171 ? 15.008 -7.547 33 1 75.38 171 SER B CA 1
ATOM 3864 C C . SER B 1 171 ? 14.211 -7.25 34.25 1 75.38 171 SER B C 1
ATOM 3866 O O . SER B 1 171 ? 14.773 -7.188 35.344 1 75.38 171 SER B O 1
ATOM 3868 N N . LEU B 1 172 ? 12.984 -7.129 34.062 1 72.75 172 LEU B N 1
ATOM 3869 C CA . LEU B 1 172 ? 12.102 -6.852 35.219 1 72.75 172 LEU B CA 1
ATOM 3870 C C . LEU B 1 172 ? 12.016 -8.055 36.125 1 72.75 172 LEU B C 1
ATOM 3872 O O . LEU B 1 172 ? 11.836 -7.906 37.344 1 72.75 172 LEU B O 1
ATOM 3876 N N . ASN B 1 173 ? 12.148 -9.219 35.5 1 72.88 173 ASN B N 1
ATOM 3877 C CA . ASN B 1 173 ? 12.047 -10.461 36.281 1 72.88 173 ASN B CA 1
ATOM 3878 C C . ASN B 1 173 ? 13.422 -10.953 36.719 1 72.88 173 ASN B C 1
ATOM 3880 O O . ASN B 1 173 ? 13.531 -12.031 37.312 1 72.88 173 ASN B O 1
ATOM 3884 N N . ASN B 1 174 ? 14.469 -10.211 36.469 1 73.25 174 ASN B N 1
ATOM 3885 C CA . ASN B 1 174 ? 15.836 -10.562 36.812 1 73.25 174 ASN B CA 1
ATOM 3886 C C . ASN B 1 174 ? 16.234 -11.922 36.25 1 73.25 174 ASN B C 1
ATOM 3888 O O . ASN B 1 174 ? 16.844 -12.734 36.938 1 73.25 174 ASN B O 1
ATOM 3892 N N . ASN B 1 175 ? 15.617 -12.117 35.062 1 68.06 175 ASN B N 1
ATOM 3893 C CA . ASN B 1 175 ? 16 -13.344 34.375 1 68.06 175 ASN B CA 1
ATOM 3894 C C . ASN B 1 175 ? 17.406 -13.234 33.781 1 68.06 175 ASN B C 1
ATOM 3896 O O . ASN B 1 175 ? 17.844 -12.148 33.375 1 68.06 175 ASN B O 1
ATOM 3900 N N . ASN B 1 176 ? 18.125 -14.312 33.781 1 69.5 176 ASN B N 1
ATOM 3901 C CA . ASN B 1 176 ? 19.453 -14.312 33.156 1 69.5 176 ASN B CA 1
ATOM 3902 C C . ASN B 1 176 ? 19.359 -14.414 31.641 1 69.5 176 ASN B C 1
ATOM 3904 O O . ASN B 1 176 ? 18.266 -14.539 31.094 1 69.5 176 ASN B O 1
ATOM 3908 N N . GLN B 1 177 ? 20.406 -14.242 30.938 1 68.88 177 GLN B N 1
ATOM 3909 C CA . GLN B 1 177 ? 20.484 -14.172 29.484 1 68.88 177 GLN B CA 1
ATOM 3910 C C . GLN B 1 177 ? 19.938 -15.445 28.844 1 68.88 177 GLN B C 1
ATOM 3912 O O . GLN B 1 177 ? 19.266 -15.383 27.812 1 68.88 177 GLN B O 1
ATOM 3917 N N . GLU B 1 178 ? 20.234 -16.516 29.453 1 66.56 178 GLU B N 1
ATOM 3918 C CA . GLU B 1 178 ? 19.766 -17.781 28.922 1 66.56 178 GLU B CA 1
ATOM 3919 C C . GLU B 1 178 ? 18.25 -17.891 28.969 1 66.56 178 GLU B C 1
ATOM 3921 O O . GLU B 1 178 ? 17.609 -18.328 28.016 1 66.56 178 GLU B O 1
ATOM 3926 N N . GLU B 1 179 ? 17.75 -17.438 30 1 64.81 179 GLU B N 1
ATOM 3927 C CA . GLU B 1 179 ? 16.297 -17.438 30.172 1 64.81 179 GLU B CA 1
ATOM 3928 C C . GLU B 1 179 ? 15.625 -16.5 29.172 1 64.81 179 GLU B C 1
ATOM 3930 O O . GLU B 1 179 ? 14.586 -16.844 28.609 1 64.81 179 GLU B O 1
ATOM 3935 N N . GLU B 1 180 ? 16.312 -15.477 28.922 1 69.94 180 GLU B N 1
ATOM 3936 C CA . GLU B 1 180 ? 15.805 -14.492 27.969 1 69.94 180 GLU B CA 1
ATOM 3937 C C . GLU B 1 180 ? 15.703 -15.078 26.562 1 69.94 180 GLU B C 1
ATOM 3939 O O . GLU B 1 180 ? 14.695 -14.883 25.875 1 69.94 180 GLU B O 1
ATOM 3944 N N . GLU B 1 181 ? 16.688 -15.766 26.219 1 73.06 181 GLU B N 1
ATOM 3945 C CA . GLU B 1 181 ? 16.719 -16.359 24.891 1 73.06 181 GLU B CA 1
ATOM 3946 C C . GLU B 1 181 ? 15.656 -17.453 24.75 1 73.06 181 GLU B C 1
ATOM 3948 O O . GLU B 1 181 ? 15.039 -17.578 23.688 1 73.06 181 GLU B O 1
ATOM 3953 N N . LEU B 1 182 ? 15.531 -18.125 25.75 1 65.31 182 LEU B N 1
ATOM 3954 C CA . LEU B 1 182 ? 14.531 -19.188 25.75 1 65.31 182 LEU B CA 1
ATOM 3955 C C . LEU B 1 182 ? 13.125 -18.594 25.625 1 65.31 182 LEU B C 1
ATOM 3957 O O . LEU B 1 182 ? 12.305 -19.094 24.859 1 65.31 182 LEU B O 1
ATOM 3961 N N . ILE B 1 183 ? 12.953 -17.609 26.344 1 66.31 183 ILE B N 1
ATOM 3962 C CA . ILE B 1 183 ? 11.648 -16.969 26.359 1 66.31 183 ILE B CA 1
ATOM 3963 C C . ILE B 1 183 ? 11.367 -16.359 24.984 1 66.31 183 ILE B C 1
ATOM 3965 O O . ILE B 1 183 ? 10.25 -16.469 24.469 1 66.31 183 ILE B O 1
ATOM 3969 N N . LYS B 1 184 ? 12.375 -15.789 24.484 1 70.81 184 LYS B N 1
ATOM 3970 C CA . LYS B 1 184 ? 12.25 -15.227 23.141 1 70.81 184 LYS B CA 1
ATOM 3971 C C . LYS B 1 184 ? 11.867 -16.312 22.125 1 70.81 184 LYS B C 1
ATOM 3973 O O . LYS B 1 184 ? 10.938 -16.125 21.344 1 70.81 184 LYS B O 1
ATOM 3978 N N . ASN B 1 185 ? 12.508 -17.344 22.234 1 71.44 185 ASN B N 1
ATOM 3979 C CA . ASN B 1 185 ? 12.258 -18.438 21.312 1 71.44 185 ASN B CA 1
ATOM 3980 C C . ASN B 1 185 ? 10.852 -19.016 21.484 1 71.44 185 ASN B C 1
ATOM 3982 O O . ASN B 1 185 ? 10.18 -19.328 20.5 1 71.44 185 ASN B O 1
ATOM 3986 N N . LEU B 1 186 ? 10.516 -19.062 22.609 1 65.31 186 LEU B N 1
ATOM 3987 C CA . LEU B 1 186 ? 9.188 -19.609 22.891 1 65.31 186 LEU B CA 1
ATOM 3988 C C . LEU B 1 186 ? 8.102 -18.656 22.406 1 65.31 186 LEU B C 1
ATOM 3990 O O . LEU B 1 186 ? 7.105 -19.094 21.828 1 65.31 186 LEU B O 1
ATOM 3994 N N . ALA B 1 187 ? 8.375 -17.406 22.625 1 65.19 187 ALA B N 1
ATOM 3995 C CA . ALA B 1 187 ? 7.402 -16.406 22.172 1 65.19 187 ALA B CA 1
ATOM 3996 C C . ALA B 1 187 ? 7.273 -16.406 20.656 1 65.19 187 ALA B C 1
ATOM 3998 O O . ALA B 1 187 ? 6.16 -16.328 20.125 1 65.19 187 ALA B O 1
ATOM 3999 N N . ILE B 1 188 ? 8.336 -16.562 20.078 1 68.31 188 ILE B N 1
ATOM 4000 C CA . ILE B 1 188 ? 8.359 -16.578 18.625 1 68.31 188 ILE B CA 1
ATOM 4001 C C . ILE B 1 188 ? 7.676 -17.844 18.109 1 68.31 188 ILE B C 1
ATOM 4003 O O . ILE B 1 188 ? 6.852 -17.797 17.188 1 68.31 188 ILE B O 1
ATOM 4007 N N . ASN B 1 189 ? 8.055 -18.891 18.797 1 67.94 189 ASN B N 1
ATOM 4008 C CA . ASN B 1 189 ? 7.473 -20.172 18.406 1 67.94 189 ASN B CA 1
ATOM 4009 C C . ASN B 1 189 ? 5.957 -20.172 18.578 1 67.94 189 ASN B C 1
ATOM 4011 O O . ASN B 1 189 ? 5.234 -20.734 17.75 1 67.94 189 ASN B O 1
ATOM 4015 N N . GLU B 1 190 ? 5.57 -19.594 19.609 1 64.75 190 GLU B N 1
ATOM 4016 C CA . GLU B 1 190 ? 4.133 -19.562 19.875 1 64.75 190 GLU B CA 1
ATOM 4017 C C . GLU B 1 190 ? 3.402 -18.703 18.844 1 64.75 190 GLU B C 1
ATOM 4019 O O . GLU B 1 190 ? 2.271 -19.016 18.453 1 64.75 190 GLU B O 1
ATOM 4024 N N . LEU B 1 191 ? 4.031 -17.734 18.438 1 69 191 LEU B N 1
ATOM 4025 C CA . LEU B 1 191 ? 3.426 -16.875 17.422 1 69 191 LEU B CA 1
ATOM 4026 C C . LEU B 1 191 ? 3.254 -17.641 16.109 1 69 191 LEU B C 1
ATOM 4028 O O . LEU B 1 191 ? 2.254 -17.453 15.406 1 69 191 LEU B O 1
ATOM 4032 N N . TYR B 1 192 ? 4.254 -18.469 15.867 1 65.56 192 TYR B N 1
ATOM 4033 C CA . TYR B 1 192 ? 4.18 -19.281 14.656 1 65.56 192 TYR B CA 1
ATOM 4034 C C . TYR B 1 192 ? 3.217 -20.438 14.836 1 65.56 192 TYR B C 1
ATOM 4036 O O . TYR B 1 192 ? 2.465 -20.781 13.922 1 65.56 192 TYR B O 1
ATOM 4044 N N . ASN B 1 193 ? 3.4 -21.062 16.031 1 59.09 193 ASN B N 1
ATOM 4045 C CA . ASN B 1 193 ? 2.697 -22.328 16.266 1 59.09 193 ASN B CA 1
ATOM 4046 C C . ASN B 1 193 ? 1.268 -22.094 16.75 1 59.09 193 ASN B C 1
ATOM 4048 O O . ASN B 1 193 ? 0.468 -23.016 16.812 1 59.09 193 ASN B O 1
ATOM 4052 N N . ASN B 1 194 ? 1 -21.031 17.328 1 53.94 194 ASN B N 1
ATOM 4053 C CA . ASN B 1 194 ? -0.364 -20.859 17.812 1 53.94 194 ASN B CA 1
ATOM 4054 C C . ASN B 1 194 ? -1.393 -21.188 16.734 1 53.94 194 ASN B C 1
ATOM 4056 O O . ASN B 1 194 ? -2.596 -21.047 16.953 1 53.94 194 ASN B O 1
ATOM 4060 N N . ASN B 1 195 ? -0.952 -21.5 15.578 1 47.25 195 ASN B N 1
ATOM 4061 C CA . ASN B 1 195 ? -1.837 -22.031 14.547 1 47.25 195 ASN B CA 1
ATOM 4062 C C . ASN B 1 195 ? -2.781 -23.094 15.117 1 47.25 195 ASN B C 1
ATOM 4064 O O . ASN B 1 195 ? -3.959 -23.141 14.75 1 47.25 195 ASN B O 1
ATOM 4068 N N . ASN B 1 196 ? -2.17 -24.312 15.57 1 42.41 196 ASN B N 1
ATOM 4069 C CA . ASN B 1 196 ? -2.9 -25.547 15.898 1 42.41 196 ASN B CA 1
ATOM 4070 C C . ASN B 1 196 ? -3.756 -25.359 17.156 1 42.41 196 ASN B C 1
ATOM 4072 O O . ASN B 1 196 ? -4.508 -26.266 17.531 1 42.41 196 ASN B O 1
ATOM 4076 N N . LYS B 1 197 ? -3.295 -24.594 18.062 1 42.72 197 LYS B N 1
ATOM 4077 C CA . LYS B 1 197 ? -4.215 -24.578 19.203 1 42.72 197 LYS B CA 1
ATOM 4078 C C . LYS B 1 197 ? -5.461 -23.75 18.875 1 42.72 197 LYS B C 1
ATOM 4080 O O . LYS B 1 197 ? -5.359 -22.625 18.391 1 42.72 197 LYS B O 1
ATOM 4085 N N . ILE B 1 198 ? -6.336 -24.484 18.406 1 42.88 198 ILE B N 1
ATOM 4086 C CA . ILE B 1 198 ? -7.668 -23.891 18.438 1 42.88 198 ILE B CA 1
ATOM 4087 C C . ILE B 1 198 ? -7.695 -22.734 19.422 1 42.88 198 ILE B C 1
ATOM 4089 O O . ILE B 1 198 ? -7.68 -22.938 20.641 1 42.88 198 ILE B O 1
ATOM 4093 N N . VAL B 1 199 ? -6.641 -21.938 19.328 1 39.84 199 VAL B N 1
ATOM 4094 C CA . VAL B 1 199 ? -6.875 -20.875 20.297 1 39.84 199 VAL B CA 1
ATOM 4095 C C . VAL B 1 199 ? -8.367 -20.562 20.391 1 39.84 199 VAL B C 1
ATOM 4097 O O . VAL B 1 199 ? -8.992 -20.188 19.391 1 39.84 199 VAL B O 1
ATOM 4100 N N . ASN B 1 200 ? -8.969 -21.188 21.031 1 38.84 200 ASN B N 1
ATOM 4101 C CA . ASN B 1 200 ? -10.289 -20.812 21.5 1 38.84 200 ASN B CA 1
ATOM 4102 C C . ASN B 1 200 ? -10.43 -19.297 21.625 1 38.84 200 ASN B C 1
ATOM 4104 O O . ASN B 1 200 ? -11.273 -18.797 22.391 1 38.84 200 ASN B O 1
ATOM 4108 N N . ASN B 1 201 ? -9.305 -18.656 21.547 1 41.5 201 ASN B N 1
ATOM 4109 C CA . ASN B 1 201 ? -9.68 -17.266 21.766 1 41.5 201 ASN B CA 1
ATOM 4110 C C . ASN B 1 201 ? -10.617 -16.766 20.672 1 41.5 201 ASN B C 1
ATOM 4112 O O . ASN B 1 201 ? -10.172 -16.359 19.594 1 41.5 201 ASN B O 1
ATOM 4116 N N . ASN B 1 202 ? -11.633 -17.406 20.359 1 46 202 ASN B N 1
ATOM 4117 C CA . ASN B 1 202 ? -12.953 -17.172 19.781 1 46 202 ASN B CA 1
ATOM 4118 C C . ASN B 1 202 ? -13.211 -15.688 19.562 1 46 202 ASN B C 1
ATOM 4120 O O . ASN B 1 202 ? -13.984 -15.305 18.688 1 46 202 ASN B O 1
ATOM 4124 N N . ASN B 1 203 ? -12.797 -14.742 20.469 1 56.38 203 ASN B N 1
ATOM 4125 C CA . ASN B 1 203 ? -13.547 -13.508 20.672 1 56.38 203 ASN B CA 1
ATOM 4126 C C . ASN B 1 203 ? -13.031 -12.383 19.766 1 56.38 203 ASN B C 1
ATOM 4128 O O . ASN B 1 203 ? -13.68 -11.344 19.641 1 56.38 203 ASN B O 1
ATOM 4132 N N . ASN B 1 204 ? -11.742 -12.688 19.031 1 70.25 204 ASN B N 1
ATOM 4133 C CA . ASN B 1 204 ? -11.406 -11.484 18.266 1 70.25 204 ASN B CA 1
ATOM 4134 C C . ASN B 1 204 ? -11.836 -11.617 16.797 1 70.25 204 ASN B C 1
ATOM 4136 O O . ASN B 1 204 ? -11.156 -12.281 16.016 1 70.25 204 ASN B O 1
ATOM 4140 N N . LYS B 1 205 ? -12.898 -11.188 16.5 1 81.62 205 LYS B N 1
ATOM 4141 C CA . LYS B 1 205 ? -13.508 -11.227 15.164 1 81.62 205 LYS B CA 1
ATOM 4142 C C . LYS B 1 205 ? -12.539 -10.734 14.102 1 81.62 205 LYS B C 1
ATOM 4144 O O . LYS B 1 205 ? -12.695 -11.055 12.914 1 81.62 205 LYS B O 1
ATOM 4149 N N . ASN B 1 206 ? -11.398 -10.219 14.531 1 91.88 206 ASN B N 1
ATOM 4150 C CA . ASN B 1 206 ? -10.477 -9.617 13.578 1 91.88 206 ASN B CA 1
ATOM 4151 C C . ASN B 1 206 ? -9.273 -10.516 13.312 1 91.88 206 ASN B C 1
ATOM 4153 O O . ASN B 1 206 ? -8.438 -10.211 12.461 1 91.88 206 ASN B O 1
ATOM 4157 N N . PHE B 1 207 ? -9.156 -11.656 13.969 1 92.38 207 PHE B N 1
ATOM 4158 C CA . PHE B 1 207 ? -7.996 -12.523 13.828 1 92.38 207 PHE B CA 1
ATOM 4159 C C . PHE B 1 207 ? -8.188 -13.492 12.672 1 92.38 207 PHE B C 1
ATOM 4161 O O . PHE B 1 207 ? -9.227 -14.148 12.57 1 92.38 207 PHE B O 1
ATOM 4168 N N . ILE B 1 208 ? -7.254 -13.617 11.781 1 93.25 208 ILE B N 1
ATOM 4169 C CA . ILE B 1 208 ? -7.312 -14.469 10.602 1 93.25 208 ILE B CA 1
ATOM 4170 C C . ILE B 1 208 ? -6.242 -15.555 10.695 1 93.25 208 ILE B C 1
ATOM 4172 O O . ILE B 1 208 ? -5.051 -15.25 10.797 1 93.25 208 ILE B O 1
ATOM 4176 N N . ARG B 1 209 ? -6.59 -16.734 10.5 1 88.19 209 ARG B N 1
ATOM 4177 C CA . ARG B 1 209 ? -5.68 -17.859 10.617 1 88.19 209 ARG B CA 1
ATOM 4178 C C . ARG B 1 209 ? -4.801 -17.984 9.375 1 88.19 209 ARG B C 1
ATOM 4180 O O . ARG B 1 209 ? -5.18 -17.531 8.289 1 88.19 209 ARG B O 1
ATOM 4187 N N . ASN B 1 210 ? -3.684 -18.672 9.523 1 86.81 210 ASN B N 1
ATOM 4188 C CA . ASN B 1 210 ? -2.676 -18.75 8.477 1 86.81 210 ASN B CA 1
ATOM 4189 C C . ASN B 1 210 ? -3.078 -19.75 7.391 1 86.81 210 ASN B C 1
ATOM 4191 O O . ASN B 1 210 ? -2.506 -19.75 6.297 1 86.81 210 ASN B O 1
ATOM 4195 N N . ASP B 1 211 ? -4.07 -20.516 7.594 1 83.12 211 ASP B N 1
ATOM 4196 C CA . ASP B 1 211 ? -4.438 -21.562 6.648 1 83.12 211 ASP B CA 1
ATOM 4197 C C . ASP B 1 211 ? -5.625 -21.141 5.789 1 83.12 211 ASP B C 1
ATOM 4199 O O . ASP B 1 211 ? -6.094 -21.906 4.945 1 83.12 211 ASP B O 1
ATOM 4203 N N . GLU B 1 212 ? -6.102 -19.984 5.953 1 91.31 212 GLU B N 1
ATOM 4204 C CA . GLU B 1 212 ? -7.234 -19.516 5.16 1 91.31 212 GLU B CA 1
ATOM 4205 C C . GLU B 1 212 ? -6.773 -18.969 3.811 1 91.31 212 GLU B C 1
ATOM 4207 O O . GLU B 1 212 ? -6.008 -18 3.752 1 91.31 212 GLU B O 1
ATOM 4212 N N . LYS B 1 213 ? -7.207 -19.641 2.74 1 97.56 213 LYS B N 1
ATOM 4213 C CA . LYS B 1 213 ? -7.023 -19.078 1.403 1 97.56 213 LYS B CA 1
ATOM 4214 C C . LYS B 1 213 ? -8.016 -17.938 1.143 1 97.56 213 LYS B C 1
ATOM 4216 O O . LYS B 1 213 ? -9.211 -18.078 1.418 1 97.56 213 LYS B O 1
ATOM 4221 N N . ILE B 1 214 ? -7.578 -16.859 0.628 1 98.56 214 ILE B N 1
ATOM 4222 C CA . ILE B 1 214 ? -8.43 -15.68 0.542 1 98.56 214 ILE B CA 1
ATOM 4223 C C . ILE B 1 214 ? -8.375 -15.102 -0.87 1 98.56 214 ILE B C 1
ATOM 4225 O O . ILE B 1 214 ? -7.289 -14.883 -1.414 1 98.56 214 ILE B O 1
ATOM 4229 N N . ALA B 1 215 ? -9.492 -14.953 -1.507 1 98.88 215 ALA B N 1
ATOM 4230 C CA . ALA B 1 215 ? -9.648 -14.188 -2.74 1 98.88 215 ALA B CA 1
ATOM 4231 C C . ALA B 1 215 ? -10.094 -12.766 -2.449 1 98.88 215 ALA B C 1
ATOM 4233 O O . ALA B 1 215 ? -11.188 -12.547 -1.922 1 98.88 215 ALA B O 1
ATOM 4234 N N . LEU B 1 216 ? -9.273 -11.844 -2.738 1 98.88 216 LEU B N 1
ATOM 4235 C CA . LEU B 1 216 ? -9.555 -10.43 -2.512 1 98.88 216 LEU B CA 1
ATOM 4236 C C . LEU B 1 216 ? -10.172 -9.789 -3.75 1 98.88 216 LEU B C 1
ATOM 4238 O O . LEU B 1 216 ? -9.531 -9.711 -4.801 1 98.88 216 LEU B O 1
ATOM 4242 N N . VAL B 1 217 ? -11.383 -9.281 -3.602 1 98.88 217 VAL B N 1
ATOM 4243 C CA . VAL B 1 217 ? -12.156 -8.812 -4.75 1 98.88 217 VAL B CA 1
ATOM 4244 C C . VAL B 1 217 ? -12.188 -7.285 -4.762 1 98.88 217 VAL B C 1
ATOM 4246 O O . VAL B 1 217 ? -12.484 -6.656 -3.744 1 98.88 217 VAL B O 1
ATOM 4249 N N . PHE B 1 218 ? -11.914 -6.758 -5.883 1 98.56 218 PHE B N 1
ATOM 4250 C CA . PHE B 1 218 ? -12.008 -5.324 -6.145 1 98.56 218 PHE B CA 1
ATOM 4251 C C . PHE B 1 218 ? -12.906 -5.051 -7.348 1 98.56 218 PHE B C 1
ATOM 4253 O O . PHE B 1 218 ? -12.742 -5.672 -8.398 1 98.56 218 PHE B O 1
ATOM 4260 N N . GLY B 1 219 ? -13.82 -4.113 -7.18 1 96.81 219 GLY B N 1
ATOM 4261 C CA . GLY B 1 219 ? -14.852 -3.9 -8.188 1 96.81 219 GLY B CA 1
ATOM 4262 C C . GLY B 1 219 ? -14.578 -2.699 -9.07 1 96.81 219 GLY B C 1
ATOM 4263 O O . GLY B 1 219 ? -13.461 -2.174 -9.094 1 96.81 219 GLY B O 1
ATOM 4264 N N . ASN B 1 220 ? -15.578 -2.283 -9.75 1 94.38 220 ASN B N 1
ATOM 4265 C CA . ASN B 1 220 ? -15.57 -1.22 -10.75 1 94.38 220 ASN B CA 1
ATOM 4266 C C . ASN B 1 220 ? -15.172 0.122 -10.141 1 94.38 220 ASN B C 1
ATOM 4268 O O . ASN B 1 220 ? -15.57 0.433 -9.016 1 94.38 220 ASN B O 1
ATOM 4272 N N . GLU B 1 221 ? -14.445 0.96 -10.93 1 90.69 221 GLU B N 1
ATOM 4273 C CA . GLU B 1 221 ? -13.914 2.24 -10.469 1 90.69 221 GLU B CA 1
ATOM 4274 C C . GLU B 1 221 ? -15.039 3.191 -10.062 1 90.69 221 GLU B C 1
ATOM 4276 O O . GLU B 1 221 ? -14.867 4.016 -9.164 1 90.69 221 GLU B O 1
ATOM 4281 N N . SER B 1 222 ? -16.172 3.033 -10.695 1 90.94 222 SER B N 1
ATOM 4282 C CA . SER B 1 222 ? -17.281 3.947 -10.453 1 90.94 222 SER B CA 1
ATOM 4283 C C . SER B 1 222 ? -18.297 3.336 -9.5 1 90.94 222 SER B C 1
ATOM 4285 O O . SER B 1 222 ? -18.766 4 -8.562 1 90.94 222 SER B O 1
ATOM 4287 N N . ASN B 1 223 ? -18.531 2.008 -9.672 1 91.81 223 ASN B N 1
ATOM 4288 C CA . ASN B 1 223 ? -19.688 1.415 -9.008 1 91.81 223 ASN B CA 1
ATOM 4289 C C . ASN B 1 223 ? -19.266 0.448 -7.906 1 91.81 223 ASN B C 1
ATOM 4291 O O . ASN B 1 223 ? -20.109 -0.024 -7.133 1 91.81 223 ASN B O 1
ATOM 4295 N N . GLY B 1 224 ? -18.031 0.186 -7.852 1 94.81 224 GLY B N 1
ATOM 4296 C CA . GLY B 1 224 ? -17.594 -0.827 -6.902 1 94.81 224 GLY B CA 1
ATOM 4297 C C . GLY B 1 224 ? -18 -2.232 -7.305 1 94.81 224 GLY B C 1
ATOM 4298 O O . GLY B 1 224 ? -18.109 -2.537 -8.492 1 94.81 224 GLY B O 1
ATOM 4299 N N . ILE B 1 225 ? -18.141 -3.098 -6.348 1 96.5 225 ILE B N 1
ATOM 4300 C CA . ILE B 1 225 ? -18.516 -4.48 -6.629 1 96.5 225 ILE B CA 1
ATOM 4301 C C . ILE B 1 225 ? -20 -4.555 -6.957 1 96.5 225 ILE B C 1
ATOM 4303 O O . ILE B 1 225 ? -20.781 -3.707 -6.52 1 96.5 225 ILE B O 1
ATOM 4307 N N . SER B 1 226 ? -20.375 -5.559 -7.73 1 96.38 226 SER B N 1
ATOM 4308 C CA . SER B 1 226 ? -21.781 -5.758 -8.07 1 96.38 226 SER B CA 1
ATOM 4309 C C . SER B 1 226 ? -22.578 -6.281 -6.875 1 96.38 226 SER B C 1
ATOM 4311 O O . SER B 1 226 ? -21.984 -6.801 -5.922 1 96.38 226 SER B O 1
ATOM 4313 N N . GLU B 1 227 ? -23.844 -6.109 -6.969 1 96.44 227 GLU B N 1
ATOM 4314 C CA . GLU B 1 227 ? -24.719 -6.68 -5.949 1 96.44 227 GLU B CA 1
ATOM 4315 C C . GLU B 1 227 ? -24.562 -8.195 -5.879 1 96.44 227 GLU B C 1
ATOM 4317 O O . GLU B 1 227 ? -24.625 -8.781 -4.797 1 96.44 227 GLU B O 1
ATOM 4322 N N . LEU B 1 228 ? -24.422 -8.781 -7.004 1 96.94 228 LEU B N 1
ATOM 4323 C CA . LEU B 1 228 ? -24.219 -10.219 -7.066 1 96.94 228 LEU B CA 1
ATOM 4324 C C . LEU B 1 228 ? -22.953 -10.625 -6.312 1 96.94 228 LEU B C 1
ATOM 4326 O O . LEU B 1 228 ? -22.984 -11.562 -5.508 1 96.94 228 LEU B O 1
ATOM 4330 N N . MET B 1 229 ? -21.859 -9.953 -6.566 1 97.75 229 MET B N 1
ATOM 4331 C CA . MET B 1 229 ? -20.609 -10.219 -5.859 1 97.75 229 MET B CA 1
ATOM 4332 C C . MET B 1 229 ? -20.781 -10.039 -4.355 1 97.75 229 MET B C 1
ATOM 4334 O O . MET B 1 229 ? -20.312 -10.859 -3.566 1 97.75 229 MET B O 1
ATOM 4338 N N . ARG B 1 230 ? -21.438 -9 -4.027 1 96.75 230 ARG B N 1
ATOM 4339 C CA . ARG B 1 230 ? -21.703 -8.734 -2.617 1 96.75 230 ARG B CA 1
ATOM 4340 C C . ARG B 1 230 ? -22.422 -9.906 -1.963 1 96.75 230 ARG B C 1
ATOM 4342 O O . ARG B 1 230 ? -22.078 -10.32 -0.854 1 96.75 230 ARG B O 1
ATOM 4349 N N . SER B 1 231 ? -23.391 -10.461 -2.625 1 97.12 231 SER B N 1
ATOM 4350 C CA . SER B 1 231 ? -24.219 -11.539 -2.088 1 97.12 231 SER B CA 1
ATOM 4351 C C . SER B 1 231 ? -23.438 -12.852 -2.021 1 97.12 231 SER B C 1
ATOM 4353 O O . SER B 1 231 ? -23.703 -13.703 -1.177 1 97.12 231 SER B O 1
ATOM 4355 N N . LEU B 1 232 ? -22.438 -13.023 -2.838 1 97.81 232 LEU B N 1
ATOM 4356 C CA . LEU B 1 232 ? -21.688 -14.273 -2.93 1 97.81 232 LEU B CA 1
ATOM 4357 C C . LEU B 1 232 ? -20.453 -14.234 -2.043 1 97.81 232 LEU B C 1
ATOM 4359 O O . LEU B 1 232 ? -19.812 -15.266 -1.814 1 97.81 232 LEU B O 1
ATOM 4363 N N . SER B 1 233 ? -20.109 -13.062 -1.53 1 97.62 233 SER B N 1
ATOM 4364 C CA . SER B 1 233 ? -18.891 -12.898 -0.75 1 97.62 233 SER B CA 1
ATOM 4365 C C . SER B 1 233 ? -19.047 -13.492 0.649 1 97.62 233 SER B C 1
ATOM 4367 O O . SER B 1 233 ? -20.141 -13.492 1.209 1 97.62 233 SER B O 1
ATOM 4369 N N . ASP B 1 234 ? -17.969 -14.023 1.177 1 97.31 234 ASP B N 1
ATOM 4370 C CA . ASP B 1 234 ? -17.938 -14.547 2.539 1 97.31 234 ASP B CA 1
ATOM 4371 C C . ASP B 1 234 ? -17.703 -13.43 3.553 1 97.31 234 ASP B C 1
ATOM 4373 O O . ASP B 1 234 ? -18.203 -13.477 4.676 1 97.31 234 ASP B O 1
ATOM 4377 N N . ARG B 1 235 ? -16.891 -12.492 3.246 1 96.19 235 ARG B N 1
ATOM 4378 C CA . ARG B 1 235 ? -16.594 -11.312 4.043 1 96.19 235 ARG B CA 1
ATOM 4379 C C . ARG B 1 235 ? -16.469 -10.078 3.162 1 96.19 235 ARG B C 1
ATOM 4381 O O . ARG B 1 235 ? -16.266 -10.188 1.95 1 96.19 235 ARG B O 1
ATOM 4388 N N . ARG B 1 236 ? -16.734 -9.008 3.768 1 97.5 236 ARG B N 1
ATOM 4389 C CA . ARG B 1 236 ? -16.516 -7.715 3.119 1 97.5 236 ARG B CA 1
ATOM 4390 C C . ARG B 1 236 ? -15.547 -6.855 3.916 1 97.5 236 ARG B C 1
ATOM 4392 O O . ARG B 1 236 ? -15.484 -6.953 5.145 1 97.5 236 ARG B O 1
ATOM 4399 N N . PHE B 1 237 ? -14.758 -6.039 3.191 1 97.56 237 PHE B N 1
ATOM 4400 C CA . PHE B 1 237 ? -13.781 -5.207 3.873 1 97.56 237 PHE B CA 1
ATOM 4401 C C . PHE B 1 237 ? -13.648 -3.854 3.186 1 97.56 237 PHE B C 1
ATOM 4403 O O . PHE B 1 237 ? -14.086 -3.686 2.045 1 97.56 237 PHE B O 1
ATOM 4410 N N . TYR B 1 238 ? -13.148 -2.902 3.887 1 96.94 238 TYR B N 1
ATOM 4411 C CA . TYR B 1 238 ? -12.812 -1.606 3.307 1 96.94 238 TYR B CA 1
ATOM 4412 C C . TYR B 1 238 ? -11.461 -1.111 3.82 1 96.94 238 TYR B C 1
ATOM 4414 O O . TYR B 1 238 ? -10.961 -1.599 4.836 1 96.94 238 TYR B O 1
ATOM 4422 N N . LEU B 1 239 ? -10.836 -0.272 3.084 1 96.81 239 LEU B N 1
ATOM 4423 C CA . LEU B 1 239 ? -9.648 0.466 3.502 1 96.81 239 LEU B CA 1
ATOM 4424 C C . LEU B 1 239 ? -10.039 1.806 4.121 1 96.81 239 LEU B C 1
ATOM 4426 O O . LEU B 1 239 ? -10.734 2.607 3.494 1 96.81 239 LEU B O 1
ATOM 4430 N N . PRO B 1 240 ? -9.602 2.012 5.273 1 94.88 240 PRO B N 1
ATOM 4431 C CA . PRO B 1 240 ? -10.047 3.24 5.938 1 94.88 240 PRO B CA 1
ATOM 4432 C C . PRO B 1 240 ? -9.492 4.5 5.281 1 94.88 240 PRO B C 1
ATOM 4434 O O . PRO B 1 240 ? -8.359 4.496 4.793 1 94.88 240 PRO B O 1
ATOM 4437 N N . MET B 1 241 ? -10.234 5.555 5.305 1 95.94 241 MET B N 1
ATOM 4438 C CA . MET B 1 241 ? -9.859 6.879 4.812 1 95.94 241 MET B CA 1
ATOM 4439 C C . MET B 1 241 ? -10.211 7.957 5.836 1 95.94 241 MET B C 1
ATOM 4441 O O . MET B 1 241 ? -11.234 7.867 6.516 1 95.94 241 MET B O 1
ATOM 4445 N N . VAL B 1 242 ? -9.438 8.969 5.906 1 96.06 242 VAL B N 1
ATOM 4446 C CA . VAL B 1 242 ? -9.68 9.992 6.914 1 96.06 242 VAL B CA 1
ATOM 4447 C C . VAL B 1 242 ? -9.914 11.344 6.23 1 96.06 242 VAL B C 1
ATOM 4449 O O . VAL B 1 242 ? -10.195 12.344 6.895 1 96.06 242 VAL B O 1
ATOM 4452 N N . GLY B 1 243 ? -9.781 11.375 4.93 1 95.75 243 GLY B N 1
ATOM 4453 C CA . GLY B 1 243 ? -9.977 12.609 4.18 1 95.75 243 GLY B CA 1
ATOM 4454 C C . GLY B 1 243 ? -11.367 12.719 3.566 1 95.75 243 GLY B C 1
ATOM 4455 O O . GLY B 1 243 ? -12.352 12.305 4.176 1 95.75 243 GLY B O 1
ATOM 4456 N N . PHE B 1 244 ? -11.43 13.367 2.416 1 95.25 244 PHE B N 1
ATOM 4457 C CA . PHE B 1 244 ? -12.719 13.719 1.827 1 95.25 244 PHE B CA 1
ATOM 4458 C C . PHE B 1 244 ? -13.031 12.82 0.632 1 95.25 244 PHE B C 1
ATOM 4460 O O . PHE B 1 244 ? -14.172 12.766 0.17 1 95.25 244 PHE B O 1
ATOM 4467 N N . VAL B 1 245 ? -12.016 12.156 0.199 1 94 245 VAL B N 1
ATOM 4468 C CA . VAL B 1 245 ? -12.242 11.305 -0.962 1 94 245 VAL B CA 1
ATOM 4469 C C . VAL B 1 245 ? -13.156 10.141 -0.58 1 94 245 VAL B C 1
ATOM 4471 O O . VAL B 1 245 ? -13.211 9.742 0.587 1 94 245 VAL B O 1
ATOM 4474 N N . GLU B 1 246 ? -13.812 9.586 -1.556 1 91.38 246 GLU B N 1
ATOM 4475 C CA . GLU B 1 246 ? -14.789 8.531 -1.307 1 91.38 246 GLU B CA 1
ATOM 4476 C C . GLU B 1 246 ? -14.164 7.152 -1.491 1 91.38 246 GLU B C 1
ATOM 4478 O O . GLU B 1 246 ? -14.688 6.152 -0.995 1 91.38 246 GLU B O 1
ATOM 4483 N N . SER B 1 247 ? -13.148 7.125 -2.297 1 93.69 247 SER B N 1
ATOM 4484 C CA . SER B 1 247 ? -12.477 5.852 -2.535 1 93.69 247 SER B CA 1
ATOM 4485 C C . SER B 1 247 ? -11.047 6.062 -3.023 1 93.69 247 SER B C 1
ATOM 4487 O O . SER B 1 247 ? -10.672 7.172 -3.41 1 93.69 247 SER B O 1
ATOM 4489 N N . PHE B 1 248 ? -10.328 5.016 -2.926 1 95.75 248 PHE B N 1
ATOM 4490 C CA . PHE B 1 248 ? -9.008 4.953 -3.555 1 95.75 248 PHE B CA 1
ATOM 4491 C C . PHE B 1 248 ? -9.125 4.508 -5.008 1 95.75 248 PHE B C 1
ATOM 4493 O O . PHE B 1 248 ? -10.125 3.9 -5.398 1 95.75 248 PHE B O 1
ATOM 4500 N N . ASN B 1 249 ? -8.078 4.91 -5.832 1 95.5 249 ASN B N 1
ATOM 4501 C CA . ASN B 1 249 ? -7.895 4.238 -7.113 1 95.5 249 ASN B CA 1
ATOM 4502 C C . ASN B 1 249 ? -7.777 2.727 -6.941 1 95.5 249 ASN B C 1
ATOM 4504 O O . ASN B 1 249 ? -7.148 2.252 -5.996 1 95.5 249 ASN B O 1
ATOM 4508 N N . ILE B 1 250 ? -8.32 1.981 -7.82 1 97 250 ILE B N 1
ATOM 4509 C CA . ILE B 1 250 ? -8.438 0.536 -7.652 1 97 250 ILE B CA 1
ATOM 4510 C C . ILE B 1 250 ? -7.043 -0.081 -7.543 1 97 250 ILE B C 1
ATOM 4512 O O . ILE B 1 250 ? -6.82 -0.987 -6.738 1 97 250 ILE B O 1
ATOM 4516 N N . SER B 1 251 ? -6.086 0.29 -8.477 1 97.88 251 SER B N 1
ATOM 4517 C CA . SER B 1 251 ? -4.742 -0.277 -8.398 1 97.88 251 SER B CA 1
ATOM 4518 C C . SER B 1 251 ? -4.062 0.087 -7.082 1 97.88 251 SER B C 1
ATOM 4520 O O . SER B 1 251 ? -3.305 -0.711 -6.527 1 97.88 251 SER B O 1
ATOM 4522 N N . VAL B 1 252 ? -4.363 1.297 -6.555 1 98.25 252 VAL B N 1
ATOM 4523 C CA . VAL B 1 252 ? -3.883 1.752 -5.254 1 98.25 252 VAL B CA 1
ATOM 4524 C C . VAL B 1 252 ? -4.477 0.881 -4.148 1 98.25 252 VAL B C 1
ATOM 4526 O O . VAL B 1 252 ? -3.764 0.442 -3.244 1 98.25 252 VAL B O 1
ATOM 4529 N N . SER B 1 253 ? -5.781 0.584 -4.262 1 98.5 253 SER B N 1
ATOM 4530 C CA . SER B 1 253 ? -6.453 -0.246 -3.268 1 98.5 253 SER B CA 1
ATOM 4531 C C . SER B 1 253 ? -5.82 -1.63 -3.184 1 98.5 253 SER B C 1
ATOM 4533 O O . SER B 1 253 ? -5.586 -2.146 -2.09 1 98.5 253 SER B O 1
ATOM 4535 N N . VAL B 1 254 ? -5.527 -2.186 -4.297 1 98.69 254 VAL B N 1
ATOM 4536 C CA . VAL B 1 254 ? -4.902 -3.504 -4.348 1 98.69 254 VAL B CA 1
ATOM 4537 C C . VAL B 1 254 ? -3.523 -3.445 -3.689 1 98.69 254 VAL B C 1
ATOM 4539 O O . VAL B 1 254 ? -3.203 -4.273 -2.832 1 98.69 254 VAL B O 1
ATOM 4542 N N . ALA B 1 255 ? -2.766 -2.469 -4.055 1 98.38 255 ALA B N 1
ATOM 4543 C CA . ALA B 1 255 ? -1.405 -2.33 -3.543 1 98.38 255 ALA B CA 1
ATOM 4544 C C . ALA B 1 255 ? -1.406 -2.121 -2.031 1 98.38 255 ALA B C 1
ATOM 4546 O O . ALA B 1 255 ? -0.573 -2.686 -1.319 1 98.38 255 ALA B O 1
ATOM 4547 N N . MET B 1 256 ? -2.312 -1.294 -1.553 1 98.44 256 MET B N 1
ATOM 4548 C CA . MET B 1 256 ? -2.416 -1.064 -0.115 1 98.44 256 MET B CA 1
ATOM 4549 C C . MET B 1 256 ? -2.773 -2.354 0.618 1 98.44 256 MET B C 1
ATOM 4551 O O . MET B 1 256 ? -2.17 -2.678 1.642 1 98.44 256 MET B O 1
ATOM 4555 N N . THR B 1 257 ? -3.74 -3.055 0.099 1 98.62 257 THR B N 1
ATOM 4556 C CA . THR B 1 257 ? -4.16 -4.312 0.703 1 98.62 257 THR B CA 1
ATOM 4557 C C . THR B 1 257 ? -2.992 -5.293 0.773 1 98.62 257 THR B C 1
ATOM 4559 O O . THR B 1 257 ? -2.727 -5.875 1.828 1 98.62 257 THR B O 1
ATOM 4562 N N . LEU B 1 258 ? -2.266 -5.402 -0.308 1 98.5 258 LEU B N 1
ATOM 4563 C CA . LEU B 1 258 ? -1.122 -6.305 -0.366 1 98.5 258 LEU B CA 1
ATOM 4564 C C . LEU B 1 258 ? -0.012 -5.836 0.569 1 98.5 258 LEU B C 1
ATOM 4566 O O . LEU B 1 258 ? 0.678 -6.652 1.18 1 98.5 258 LEU B O 1
ATOM 4570 N N . SER B 1 259 ? 0.183 -4.551 0.695 1 98.12 259 SER B N 1
ATOM 4571 C CA . SER B 1 259 ? 1.182 -4 1.605 1 98.12 259 SER B CA 1
ATOM 4572 C C . SER B 1 259 ? 0.848 -4.332 3.057 1 98.12 259 SER B C 1
ATOM 4574 O O . SER B 1 259 ? 1.732 -4.688 3.836 1 98.12 259 SER B O 1
ATOM 4576 N N . PHE B 1 260 ? -0.454 -4.199 3.402 1 98.06 260 PHE B N 1
ATOM 4577 C CA . PHE B 1 260 ? -0.889 -4.555 4.75 1 98.06 260 PHE B CA 1
ATOM 4578 C C . PHE B 1 260 ? -0.585 -6.016 5.051 1 98.06 260 PHE B C 1
ATOM 4580 O O . PHE B 1 260 ? -0.083 -6.34 6.129 1 98.06 260 PHE B O 1
ATOM 4587 N N . LEU B 1 261 ? -0.842 -6.844 4.094 1 97.88 261 LEU B N 1
ATOM 4588 C CA . LEU B 1 261 ? -0.585 -8.273 4.262 1 97.88 261 LEU B CA 1
ATOM 4589 C C . LEU B 1 261 ? 0.912 -8.547 4.359 1 97.88 261 LEU B C 1
ATOM 4591 O O . LEU B 1 261 ? 1.353 -9.305 5.223 1 97.88 261 LEU B O 1
ATOM 4595 N N . LYS B 1 262 ? 1.668 -7.898 3.482 1 96.94 262 LYS B N 1
ATOM 4596 C CA . LYS B 1 262 ? 3.115 -8.086 3.484 1 96.94 262 LYS B CA 1
ATOM 4597 C C . LYS B 1 262 ? 3.721 -7.676 4.824 1 96.94 262 LYS B C 1
ATOM 4599 O O . LYS B 1 262 ? 4.574 -8.375 5.367 1 96.94 262 LYS B O 1
ATOM 4604 N N . MET B 1 263 ? 3.236 -6.605 5.375 1 96.56 263 MET B N 1
ATOM 4605 C CA . MET B 1 263 ? 3.77 -6.078 6.629 1 96.56 263 MET B CA 1
ATOM 4606 C C . MET B 1 263 ? 3.354 -6.949 7.809 1 96.56 263 MET B C 1
ATOM 4608 O O . MET B 1 263 ? 3.842 -6.766 8.922 1 96.56 263 MET B O 1
ATOM 4612 N N . GLN B 1 264 ? 2.475 -7.871 7.559 1 95.44 264 GLN B N 1
ATOM 4613 C CA . GLN B 1 264 ? 2.09 -8.797 8.617 1 95.44 264 GLN B CA 1
ATOM 4614 C C . GLN B 1 264 ? 2.764 -10.156 8.438 1 95.44 264 GLN B C 1
ATOM 4616 O O . GLN B 1 264 ? 2.494 -11.094 9.18 1 95.44 264 GLN B O 1
ATOM 4621 N N . GLY B 1 265 ? 3.572 -10.273 7.371 1 94.44 265 GLY B N 1
ATOM 4622 C CA . GLY B 1 265 ? 4.379 -11.469 7.168 1 94.44 265 GLY B CA 1
ATOM 4623 C C . GLY B 1 265 ? 3.582 -12.641 6.641 1 94.44 265 GLY B C 1
ATOM 4624 O O . GLY B 1 265 ? 3.896 -13.797 6.938 1 94.44 265 GLY B O 1
ATOM 4625 N N . VAL B 1 266 ? 2.555 -12.344 5.848 1 95.75 266 VAL B N 1
ATOM 4626 C CA . VAL B 1 266 ? 1.683 -13.453 5.477 1 95.75 266 VAL B CA 1
ATOM 4627 C C . VAL B 1 266 ? 1.779 -13.703 3.973 1 95.75 266 VAL B C 1
ATOM 4629 O O . VAL B 1 266 ? 1.219 -14.68 3.461 1 95.75 266 VAL B O 1
ATOM 4632 N N . ILE B 1 267 ? 2.412 -12.797 3.201 1 96.31 267 ILE B N 1
ATOM 4633 C CA . ILE B 1 267 ? 2.73 -13.094 1.809 1 96.31 267 ILE B CA 1
ATOM 4634 C C . ILE B 1 267 ? 4.055 -13.852 1.731 1 96.31 267 ILE B C 1
ATOM 4636 O O . ILE B 1 267 ? 5.121 -13.234 1.646 1 96.31 267 ILE B O 1
ATOM 4640 N N . THR B 1 268 ? 3.975 -15.141 1.762 1 94.88 268 THR B N 1
ATOM 4641 C CA . THR B 1 268 ? 5.141 -16.016 1.757 1 94.88 268 THR B CA 1
ATOM 4642 C C . THR B 1 268 ? 5.016 -17.078 0.667 1 94.88 268 THR B C 1
ATOM 4644 O O . THR B 1 268 ? 3.904 -17.453 0.281 1 94.88 268 THR B O 1
ATOM 4647 N N . PRO B 1 269 ? 6.141 -17.484 0.156 1 96.19 269 PRO B N 1
ATOM 4648 C CA . PRO B 1 269 ? 6.086 -18.531 -0.87 1 96.19 269 PRO B CA 1
ATOM 4649 C C . PRO B 1 269 ? 5.395 -19.797 -0.382 1 96.19 269 PRO B C 1
ATOM 4651 O O . PRO B 1 269 ? 5.629 -20.234 0.746 1 96.19 269 PRO B O 1
ATOM 4654 N N . ASP B 1 270 ? 4.57 -20.328 -1.241 1 96.38 270 ASP B N 1
ATOM 4655 C CA . ASP B 1 270 ? 3.844 -21.516 -0.779 1 96.38 270 ASP B CA 1
ATOM 4656 C C . ASP B 1 270 ? 3.451 -22.406 -1.951 1 96.38 270 ASP B C 1
ATOM 4658 O O . ASP B 1 270 ? 2.549 -23.234 -1.829 1 96.38 270 ASP B O 1
ATOM 4662 N N . LEU B 1 271 ? 4.055 -22.234 -3.086 1 97.06 271 LEU B N 1
ATOM 4663 C CA . LEU B 1 271 ? 3.734 -23.078 -4.234 1 97.06 271 LEU B CA 1
ATOM 4664 C C . LEU B 1 271 ? 4.203 -24.516 -4.008 1 97.06 271 LEU B C 1
ATOM 4666 O O . LEU B 1 271 ? 5.277 -24.734 -3.449 1 97.06 271 LEU B O 1
ATOM 4670 N N . SER B 1 272 ? 3.479 -25.5 -4.469 1 95.25 272 SER B N 1
ATOM 4671 C CA . SER B 1 272 ? 3.875 -26.891 -4.445 1 95.25 272 SER B CA 1
ATOM 4672 C C . SER B 1 272 ? 4.941 -27.188 -5.496 1 95.25 272 SER B C 1
ATOM 4674 O O . SER B 1 272 ? 5.137 -26.406 -6.426 1 95.25 272 SER B O 1
ATOM 4676 N N . PRO B 1 273 ? 5.574 -28.266 -5.348 1 95.5 273 PRO B N 1
ATOM 4677 C CA . PRO B 1 273 ? 6.531 -28.656 -6.387 1 95.5 273 PRO B CA 1
ATOM 4678 C C . PRO B 1 273 ? 5.902 -28.734 -7.773 1 95.5 273 PRO B C 1
ATOM 4680 O O . PRO B 1 273 ? 6.52 -28.312 -8.758 1 95.5 273 PRO B O 1
ATOM 4683 N N . LEU B 1 274 ? 4.723 -29.219 -7.828 1 95.38 274 LEU B N 1
ATOM 4684 C CA . LEU B 1 274 ? 4.035 -29.312 -9.109 1 95.38 274 LEU B CA 1
ATOM 4685 C C . LEU B 1 274 ? 3.752 -27.922 -9.68 1 95.38 274 LEU B C 1
ATOM 4687 O O . LEU B 1 274 ? 3.973 -27.672 -10.867 1 95.38 274 LEU B O 1
ATOM 4691 N N . ASP B 1 275 ? 3.283 -27.016 -8.836 1 95.94 275 ASP B N 1
ATOM 4692 C CA . ASP B 1 275 ? 3.012 -25.656 -9.281 1 95.94 275 ASP B CA 1
ATOM 4693 C C . ASP B 1 275 ? 4.285 -24.969 -9.781 1 95.94 275 ASP B C 1
ATOM 4695 O O . ASP B 1 275 ? 4.266 -24.266 -10.789 1 95.94 275 ASP B O 1
ATOM 4699 N N . LYS B 1 276 ? 5.324 -25.219 -9.094 1 97.5 276 LYS B N 1
ATOM 4700 C CA . LYS B 1 276 ? 6.602 -24.594 -9.445 1 97.5 276 LYS B CA 1
ATOM 4701 C C . LYS B 1 276 ? 7.086 -25.078 -10.805 1 97.5 276 LYS B C 1
ATOM 4703 O O . LYS B 1 276 ? 7.504 -24.266 -11.648 1 97.5 276 LYS B O 1
ATOM 4708 N N . ILE B 1 277 ? 6.988 -26.406 -10.984 1 96.94 277 ILE B N 1
ATOM 4709 C CA . ILE B 1 277 ? 7.5 -26.953 -12.234 1 96.94 277 ILE B CA 1
ATOM 4710 C C . ILE B 1 277 ? 6.59 -26.547 -13.391 1 96.94 277 ILE B C 1
ATOM 4712 O O . ILE B 1 277 ? 7.059 -26.328 -14.508 1 96.94 277 ILE B O 1
ATOM 4716 N N . LYS B 1 278 ? 5.324 -26.453 -13.164 1 96.44 278 LYS B N 1
ATOM 4717 C CA . LYS B 1 278 ? 4.402 -25.938 -14.172 1 96.44 278 LYS B CA 1
ATOM 4718 C C . LYS B 1 278 ? 4.789 -24.531 -14.594 1 96.44 278 LYS B C 1
ATOM 4720 O O . LYS B 1 278 ? 4.887 -24.234 -15.789 1 96.44 278 LYS B O 1
ATOM 4725 N N . LEU B 1 279 ? 5.023 -23.719 -13.656 1 97 279 LEU B N 1
ATOM 4726 C CA . LEU B 1 279 ? 5.359 -22.312 -13.93 1 97 279 LEU B CA 1
ATOM 4727 C C . LEU B 1 279 ? 6.711 -22.219 -14.633 1 97 279 LEU B C 1
ATOM 4729 O O . LEU B 1 279 ? 6.875 -21.406 -15.547 1 97 279 LEU B O 1
ATOM 4733 N N . LEU B 1 280 ? 7.645 -23 -14.148 1 97.25 280 LEU B N 1
ATOM 4734 C CA . LEU B 1 280 ? 8.961 -22.984 -14.781 1 97.25 280 LEU B CA 1
ATOM 4735 C C . LEU B 1 280 ? 8.859 -23.312 -16.266 1 97.25 280 LEU B C 1
ATOM 4737 O O . LEU B 1 280 ? 9.43 -22.609 -17.109 1 97.25 280 LEU B O 1
ATOM 4741 N N . ASN B 1 281 ? 8.172 -24.375 -16.562 1 96.62 281 ASN B N 1
ATOM 4742 C CA . ASN B 1 281 ? 7.973 -24.734 -17.953 1 96.62 281 ASN B CA 1
ATOM 4743 C C . ASN B 1 281 ? 7.27 -23.625 -18.734 1 96.62 281 ASN B C 1
ATOM 4745 O O . ASN B 1 281 ? 7.652 -23.328 -19.875 1 96.62 281 ASN B O 1
ATOM 4749 N N . LYS B 1 282 ? 6.293 -23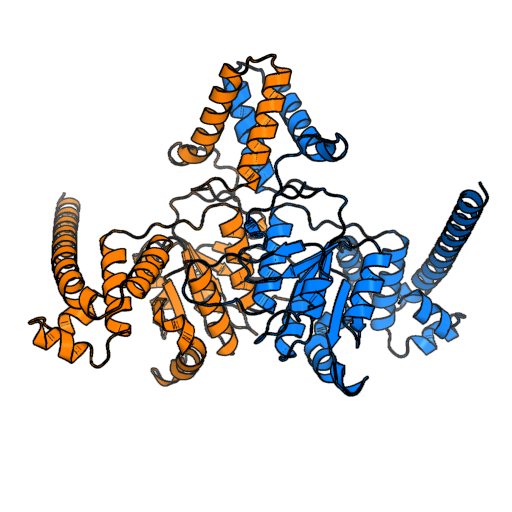.078 -18.094 1 95.38 282 LYS B N 1
ATOM 4750 C CA . LYS B 1 282 ? 5.562 -21.984 -18.734 1 95.38 282 LYS B CA 1
ATOM 4751 C C . LYS B 1 282 ? 6.484 -20.812 -19.031 1 95.38 282 LYS B C 1
ATOM 4753 O O . LYS B 1 282 ? 6.469 -20.266 -20.141 1 95.38 282 LYS B O 1
ATOM 4758 N N . PHE B 1 283 ? 7.273 -20.359 -18.047 1 95.44 283 PHE B N 1
ATOM 4759 C CA . PHE B 1 283 ? 8.18 -19.234 -18.203 1 95.44 283 PHE B CA 1
ATOM 4760 C C . PHE B 1 283 ? 9.219 -19.516 -19.297 1 95.44 283 PHE B C 1
ATOM 4762 O O . PHE B 1 283 ? 9.453 -18.672 -20.156 1 95.44 283 PHE B O 1
ATOM 4769 N N . VAL B 1 284 ? 9.789 -20.703 -19.312 1 95.44 284 VAL B N 1
ATOM 4770 C CA . VAL B 1 284 ? 10.82 -21.062 -20.281 1 95.44 284 VAL B CA 1
ATOM 4771 C C . VAL B 1 284 ? 10.227 -21.125 -21.688 1 95.44 284 VAL B C 1
ATOM 4773 O O . VAL B 1 284 ? 10.773 -20.562 -22.625 1 95.44 284 VAL B O 1
ATOM 4776 N N . LEU B 1 285 ? 9.117 -21.75 -21.797 1 93.5 285 LEU B N 1
ATOM 4777 C CA . LEU B 1 285 ? 8.484 -21.891 -23.109 1 93.5 285 LEU B CA 1
ATOM 4778 C C . LEU B 1 285 ? 8.07 -20.547 -23.672 1 93.5 285 LEU B C 1
ATOM 4780 O O . LEU B 1 285 ? 8.117 -20.328 -24.891 1 93.5 285 LEU B O 1
ATOM 4784 N N . SER B 1 286 ? 7.656 -19.656 -22.766 1 90.12 286 SER B N 1
ATOM 4785 C CA . SER B 1 286 ? 7.258 -18.328 -23.219 1 90.12 286 SER B CA 1
ATOM 4786 C C . SER B 1 286 ? 8.453 -17.547 -23.75 1 90.12 286 SER B C 1
ATOM 4788 O O . SER B 1 286 ? 8.289 -16.547 -24.469 1 90.12 286 SER B O 1
ATOM 4790 N N . SER B 1 287 ? 9.617 -17.984 -23.438 1 90.19 287 SER B N 1
ATOM 4791 C CA . SER B 1 287 ? 10.836 -17.281 -23.844 1 90.19 287 SER B CA 1
ATOM 4792 C C . SER B 1 287 ? 11.438 -17.906 -25.109 1 90.19 287 SER B C 1
ATOM 4794 O O . SER B 1 287 ? 12.453 -17.422 -25.609 1 90.19 287 SER B O 1
ATOM 4796 N N . ILE B 1 288 ? 10.867 -19 -25.578 1 91.06 288 ILE B N 1
ATOM 4797 C CA . ILE B 1 288 ? 11.359 -19.703 -26.75 1 91.06 288 ILE B CA 1
ATOM 4798 C C . ILE B 1 288 ? 10.438 -19.438 -27.938 1 91.06 288 ILE B C 1
ATOM 4800 O O . ILE B 1 288 ? 9.258 -19.797 -27.906 1 91.06 288 ILE B O 1
ATOM 4804 N N . PRO B 1 289 ? 11.023 -18.859 -28.969 1 90.31 289 PRO B N 1
ATOM 4805 C CA . PRO B 1 289 ? 10.188 -18.719 -30.156 1 90.31 289 PRO B CA 1
ATOM 4806 C C . PRO B 1 289 ? 9.734 -20.062 -30.719 1 90.31 289 PRO B C 1
ATOM 4808 O O . PRO B 1 289 ? 10.477 -21.047 -30.656 1 90.31 289 PRO B O 1
ATOM 4811 N N . LYS B 1 290 ? 8.508 -20.172 -31.281 1 91.5 290 LYS B N 1
ATOM 4812 C CA . LYS B 1 290 ? 7.934 -21.375 -31.859 1 91.5 290 LYS B CA 1
ATOM 4813 C C . LYS B 1 290 ? 8.008 -22.547 -30.875 1 91.5 290 LYS B C 1
ATOM 4815 O O . LYS B 1 290 ? 8.484 -23.625 -31.219 1 91.5 290 LYS B O 1
ATOM 4820 N N . ASN B 1 291 ? 7.645 -22.281 -29.656 1 90.69 291 ASN B N 1
ATOM 4821 C CA . ASN B 1 291 ? 7.82 -23.25 -28.578 1 90.69 291 ASN B CA 1
ATOM 4822 C C . ASN B 1 291 ? 7.059 -24.547 -28.844 1 90.69 291 ASN B C 1
ATOM 4824 O O . ASN B 1 291 ? 7.48 -25.625 -28.422 1 90.69 291 ASN B O 1
ATOM 4828 N N . LYS B 1 292 ? 5.984 -24.5 -29.578 1 92 292 LYS B N 1
ATOM 4829 C CA . LYS B 1 292 ? 5.273 -25.734 -29.938 1 92 292 LYS B CA 1
ATOM 4830 C C . LYS B 1 292 ? 6.141 -26.641 -30.812 1 92 292 LYS B C 1
ATOM 4832 O O . LYS B 1 292 ? 6.223 -27.844 -30.562 1 92 292 LYS B O 1
ATOM 4837 N N . LEU B 1 293 ? 6.738 -25.984 -31.781 1 93.44 293 LEU B N 1
ATOM 4838 C CA . LEU B 1 293 ? 7.609 -26.734 -32.688 1 93.44 293 LEU B CA 1
ATOM 4839 C C . LEU B 1 293 ? 8.797 -27.328 -31.938 1 93.44 293 LEU B C 1
ATOM 4841 O O . LEU B 1 293 ? 9.203 -28.453 -32.188 1 93.44 293 LEU B O 1
ATOM 4845 N N . VAL B 1 294 ? 9.281 -26.594 -31.062 1 93.5 294 VAL B N 1
ATOM 4846 C CA . VAL B 1 294 ? 10.422 -27.047 -30.281 1 93.5 294 VAL B CA 1
ATOM 4847 C C . VAL B 1 294 ? 10.023 -28.266 -29.438 1 93.5 294 VAL B C 1
ATOM 4849 O O . VAL B 1 294 ? 10.758 -29.25 -29.391 1 93.5 294 VAL B O 1
ATOM 4852 N N . LEU B 1 295 ? 8.883 -28.234 -28.828 1 94 295 LEU B N 1
ATOM 4853 C CA . LEU B 1 295 ? 8.391 -29.344 -28.031 1 94 295 LEU B CA 1
ATOM 4854 C C . LEU B 1 295 ? 8.242 -30.594 -28.891 1 94 295 LEU B C 1
ATOM 4856 O O . LEU B 1 295 ? 8.656 -31.688 -28.484 1 94 295 LEU B O 1
ATOM 4860 N N . GLU B 1 296 ? 7.754 -30.422 -30.078 1 93.12 296 GLU B N 1
ATOM 4861 C CA . GLU B 1 296 ? 7.551 -31.547 -30.969 1 93.12 296 GLU B CA 1
ATOM 4862 C C . GLU B 1 296 ? 8.883 -32.156 -31.422 1 93.12 296 GLU B C 1
ATOM 4864 O O . GLU B 1 296 ? 9.023 -33.375 -31.469 1 93.12 296 GLU B O 1
ATOM 4869 N N . LYS B 1 297 ? 9.766 -31.328 -31.703 1 94.5 297 LYS B N 1
ATOM 4870 C CA . LYS B 1 297 ? 11.094 -31.797 -32.094 1 94.5 297 LYS B CA 1
ATOM 4871 C C . LYS B 1 297 ? 11.773 -32.562 -30.969 1 94.5 297 LYS B C 1
ATOM 4873 O O . LYS B 1 297 ? 12.57 -33.469 -31.219 1 94.5 297 LYS B O 1
ATOM 4878 N N . LEU B 1 298 ? 11.438 -32.188 -29.797 1 94.19 298 LEU B N 1
ATOM 4879 C CA . LEU B 1 298 ? 12.023 -32.844 -28.625 1 94.19 298 LEU B CA 1
ATOM 4880 C C . LEU B 1 298 ? 11.258 -34.125 -28.281 1 94.19 298 LEU B C 1
ATOM 4882 O O . LEU B 1 298 ? 11.578 -34.812 -27.297 1 94.19 298 LEU B O 1
ATOM 4886 N N . GLY B 1 299 ? 10.102 -34.375 -29.031 1 93.25 299 GLY B N 1
ATOM 4887 C CA . GLY B 1 299 ? 9.391 -35.625 -28.891 1 93.25 299 GLY B CA 1
ATOM 4888 C C . GLY B 1 299 ? 8.195 -35.531 -27.953 1 93.25 299 GLY B C 1
ATOM 4889 O O . GLY B 1 299 ? 7.695 -36.562 -27.469 1 93.25 299 GLY B O 1
ATOM 4890 N N . PHE B 1 300 ? 7.867 -34.281 -27.656 1 93.06 300 PHE B N 1
ATOM 4891 C CA . PHE B 1 300 ? 6.727 -34.125 -26.75 1 93.06 300 PHE B CA 1
ATOM 4892 C C . PHE B 1 300 ? 5.465 -33.781 -27.531 1 93.06 300 PHE B C 1
ATOM 4894 O O . PHE B 1 300 ? 5.539 -33.219 -28.641 1 93.06 300 PHE B O 1
ATOM 4901 N N . ASP B 1 301 ? 4.332 -34.188 -27 1 93 301 ASP B N 1
ATOM 4902 C CA . ASP B 1 301 ? 3.047 -33.688 -27.469 1 93 301 ASP B CA 1
ATOM 4903 C C . ASP B 1 301 ? 2.816 -32.25 -27.016 1 93 301 ASP B C 1
ATOM 4905 O O . ASP B 1 301 ? 2.469 -32 -25.859 1 93 301 ASP B O 1
ATOM 4909 N N . SER B 1 302 ? 2.967 -31.344 -27.938 1 91.75 302 SER B N 1
ATOM 4910 C CA . SER B 1 302 ? 2.932 -29.938 -27.594 1 91.75 302 SER B CA 1
ATOM 4911 C C . SER B 1 302 ? 1.582 -29.547 -27 1 91.75 302 SER B C 1
ATOM 4913 O O . SER B 1 302 ? 1.521 -28.797 -26.016 1 91.75 302 SER B O 1
ATOM 4915 N N . ASP B 1 303 ? 0.497 -30.031 -27.469 1 90.81 303 ASP B N 1
ATOM 4916 C CA . ASP B 1 303 ? -0.836 -29.703 -26.969 1 90.81 303 ASP B CA 1
ATOM 4917 C C . ASP B 1 303 ? -1.034 -30.219 -25.547 1 90.81 303 ASP B C 1
ATOM 4919 O O . ASP B 1 303 ? -1.623 -29.531 -24.703 1 90.81 303 ASP B O 1
ATOM 4923 N N . LEU B 1 304 ? -0.559 -31.328 -25.359 1 90.06 304 LEU B N 1
ATOM 4924 C CA . LEU B 1 304 ? -0.667 -31.922 -24.016 1 90.06 304 LEU B CA 1
ATOM 4925 C C . LEU B 1 304 ? 0.13 -31.109 -23 1 90.06 304 LEU B C 1
ATOM 4927 O O . LEU B 1 304 ? -0.361 -30.828 -21.906 1 90.06 304 LEU B O 1
ATOM 4931 N N . ILE B 1 305 ? 1.335 -30.781 -23.344 1 91.69 305 ILE B N 1
ATOM 4932 C CA . ILE B 1 305 ? 2.209 -30.047 -22.438 1 91.69 305 ILE B CA 1
ATOM 4933 C C . ILE B 1 305 ? 1.611 -28.672 -22.125 1 91.69 305 ILE B C 1
ATOM 4935 O O . ILE B 1 305 ? 1.582 -28.25 -20.969 1 91.69 305 ILE B O 1
ATOM 4939 N N . LEU B 1 306 ? 1.095 -28.031 -23.094 1 89.69 306 LEU B N 1
ATOM 4940 C CA . LEU B 1 306 ? 0.529 -26.703 -22.922 1 89.69 306 LEU B CA 1
ATOM 4941 C C . LEU B 1 306 ? -0.731 -26.75 -22.062 1 89.69 306 LEU B C 1
ATOM 4943 O O . LEU B 1 306 ? -1.016 -25.812 -21.312 1 89.69 306 LEU B O 1
ATOM 4947 N N . LYS B 1 307 ? -1.399 -27.844 -22.188 1 88.12 307 LYS B N 1
ATOM 4948 C CA . LYS B 1 307 ? -2.574 -28.047 -21.328 1 88.12 307 LYS B CA 1
ATOM 4949 C C . LYS B 1 307 ? -2.17 -28.312 -19.891 1 88.12 307 LYS B C 1
ATOM 4951 O O . LYS B 1 307 ? -2.836 -27.844 -18.953 1 88.12 307 LYS B O 1
ATOM 4956 N N . LEU B 1 308 ? -1.064 -28.969 -19.719 1 88.69 308 LEU B N 1
ATOM 4957 C CA . LEU B 1 308 ? -0.605 -29.359 -18.391 1 88.69 308 LEU B CA 1
ATOM 4958 C C . LEU B 1 308 ? -0.086 -28.141 -17.625 1 88.69 308 LEU B C 1
ATOM 4960 O O . LEU B 1 308 ? -0.156 -28.109 -16.391 1 88.69 308 LEU B O 1
ATOM 4964 N N . ILE B 1 309 ? 0.374 -27.109 -18.359 1 89.88 309 ILE B N 1
ATOM 4965 C CA . ILE B 1 309 ? 1.03 -26.016 -17.641 1 89.88 309 ILE B CA 1
ATOM 4966 C C . ILE B 1 309 ? 0.037 -24.891 -17.406 1 89.88 309 ILE B C 1
ATOM 4968 O O . ILE B 1 309 ? 0.405 -23.828 -16.891 1 89.88 309 ILE B O 1
ATOM 4972 N N . LYS B 1 310 ? -1.163 -25.109 -17.812 1 82.06 310 LYS B N 1
ATOM 4973 C CA . LYS B 1 310 ? -2.211 -24.125 -17.562 1 82.06 310 LYS B CA 1
ATOM 4974 C C . LYS B 1 310 ? -2.795 -24.297 -16.156 1 82.06 310 LYS B C 1
ATOM 4976 O O . LYS B 1 310 ? -2.92 -25.422 -15.664 1 82.06 310 LYS B O 1
#

InterPro domains:
  IPR001537 tRNA/rRNA methyltransferase, SpoU type [PF00588] (138-258)
  IPR029026 tRNA (guanine-N1-)-methyltransferase, N-terminal [G3DSA:3.40.1280.10] (31-295)
  IPR029028 Alpha/beta knot methyltransferases [SSF75217] (40-264)
  IPR033671 tRNA (guanosine(18)-2'-O)-methyltransferase [PTHR43453] (19-304)
  IPR033671 tRNA (guanosine(18)-2'-O)-methyltransferase [cd18092] (39-264)

Foldseek 3Di:
DVVVVVVVVVVVVVVVVLVVLLVVLVVVLVVLVVVDDPVVLVVLLVQLQQADQLEEEEEAAADDLLLLLLLLVLCSVNRYAHYEYEHEPDDDPVRCVSNCVSNVVRPLQHHYHYYHDPVVVLVVCVVVQAAEEFEDPDPQAAALLQAAEQAQDDDPVNLVVLLVVLVVVCVVVVHDPVVSVVVSVVVVVCSNPVQPPVPVPPPDPRYHGLPHRYYYYWYYPPPTHDPVSVVSHPGYYYHDDDDDDDHDRRSVRSNVSSVSCVNNNNSGRDDDSSLSSLSSSSSSLVVDPPSLVVCVVVPHNSVVSVVSSD/DVVVVVVVVVVVVVVVVLVVLLVVLVVVLVVLVVVDDPVVLVVLLVQLQQADALEEEEEAAADDLLLLLLLLVLCSVNRYAHYEYEHEPDDDPVRCVSNCVSNVVRPLQHHYHYYHDPVVVLVVCVVVQAAEEFEDPDPPAAALLQAAEQAQDDDPVNLVVLLVVLVVVCVVVVHDPVVSVVVSVVVVVCSNPVQPPVPVPVPDPRYHHLPHRYYYYWYYPPPTDDPVSVVSHPGYYYHDDDDDDDHDRRSVRSNVSSVSCVNNNNSGRDDDSSLSSLSSSSSSLVVDPPSLVVCVVVPHNSVVSVVSSD

Radius of gyration: 27.51 Å; Cα contacts (8 Å, |Δi|>4): 973; chains: 2; bounding box: 51×90×71 Å

Secondary structure (DSSP, 8-state):
-HHHHHHHHHHHHHHHHHHHHHHHHHHHHHHHGGGS-HHHHHHHHHHHTT-B-SEEEEEES-S-HHHHHHHHHHHHHHTB-EEEEE--SS-TTHHHHHHHHHTHHHHTTSEEEEES-HHHHHHHHHHTTEEEEEE--STTSEEGGG-EEPPSS--HHHHHHHHHHHHHHHHHTT--HHHHHHHHHHHHHHHHHTTTS-------TTEE-TT-EEEEEE-BTTTBS-HHHHHH-SEEEE----SS-S---HHHHHHHHHHHHHTTT-------HHHHHHHHHHHHHHTSTTHHHHHHHTT--HHHHHHHT-/-HHHHHHHHHHHHHHHHHHHHHHHHHHHHHHHGGGS-HHHHHHHHHHHTT-B-SEEEEEES-S-HHHHHHHHHHHHHHTB-EEEEE--SS-TTHHHHHHHHHTHHHHTTSEEEEES-HHHHHHHHHHTTEEEEEE--STTSEEGGG-EEPPSS--HHHHHHHHHHHHHHHHHTT--HHHHHHHHHHHHHHHHHTTTS----TT-TTEE-TT-EEEEEE-BTTTBS-HHHHHH-SEEEE----SS-S---HHHHHHHHHHHHHTTT-------HHHHHHHHHHHHHHTSTTHHHHHHHTT--HHHHHHHT-

Sequence (620 aa):
MIINQQIKLLNILKFYGQKKSLDILNNVSNKIKPFISDKRLKRFEDSINNRNKRFIIVCENLDNPGNFAAVVRSADAIGIQNLCLINEGGNLDSNFEKYDRVSLGSGKWVTVNKYYSTTKCIEKLKEQGYSIWASDLSATAFQFDQLIFQPNKLTPQLSYFLSESIKNVNSLNNNNQEEEELIKNLAINELYNNNNKIVNNNNNKNFIRNDEKIALVFGNESNGISELMRSLSDRRFYLPMVGFVESFNISVSVAMTLSFLKMQGVITPDLSPLDKIKLLNKFVLSSIPKNKLVLEKLGFDSDLILKLIKMIINQQIKLLNILKFYGQKKSLDILNNVSNKIKPFISDKRLKRFEDSINNRNKRFIIVCENLDNPGNFAAVVRSADAIGIQNLCLINEGGNLDSNFEKYDRVSLGSGKWVTVNKYYSTTKCIEKLKEQGYSIWASDLSATAFQFDQLIFQPNKLTPQLSYFLSESIKNVNSLNNNNQEEEELIKNLAINELYNNNNKIVNNNNNKNFIRNDEKIALVFGNESNGISELMRSLSDRRFYLPMVGFVESFNISVSVAMTLSFLKMQGVITPDLSPLDKIKLLNKFVLSSIPKNKLVLEKLGFDSDLILKLIK

Organism: Dictyostelium discoideum (NCBI:txid44689)